Protein AF-A0A0A1X6P6-F1 (afdb_monomer_lite)

Radius of gyration: 27.45 Å; chains: 1; bounding box: 93×83×71 Å

Structure (mmCIF, N/CA/C/O backbone):
data_AF-A0A0A1X6P6-F1
#
_entry.id   AF-A0A0A1X6P6-F1
#
loop_
_atom_site.group_PDB
_atom_site.id
_atom_site.type_symbol
_atom_site.label_atom_id
_atom_site.label_alt_id
_atom_site.label_comp_id
_atom_site.label_asym_id
_atom_site.label_entity_id
_atom_site.label_seq_id
_atom_site.pdbx_PDB_ins_code
_atom_site.Cartn_x
_atom_site.Cartn_y
_atom_site.Cartn_z
_atom_site.occupancy
_atom_site.B_iso_or_equiv
_atom_site.auth_seq_id
_atom_site.auth_comp_id
_atom_site.auth_asym_id
_atom_site.auth_atom_id
_atom_site.pdbx_PDB_model_num
ATOM 1 N N . HIS A 1 1 ? 55.272 1.544 13.129 1.00 38.12 1 HIS A N 1
ATOM 2 C CA . HIS A 1 1 ? 54.839 2.021 11.800 1.00 38.12 1 HIS A CA 1
ATOM 3 C C . HIS A 1 1 ? 53.313 2.050 11.729 1.00 38.12 1 HIS A C 1
ATOM 5 O O . HIS A 1 1 ? 52.692 1.021 11.511 1.00 38.12 1 HIS A O 1
ATOM 11 N N . LYS A 1 2 ? 52.705 3.216 11.992 1.00 33.78 2 LYS A N 1
ATOM 12 C CA . LYS A 1 2 ? 51.270 3.480 11.787 1.00 33.78 2 LYS A CA 1
ATOM 13 C C . LYS A 1 2 ? 51.053 3.773 10.299 1.00 33.78 2 LYS A C 1
ATOM 15 O O . LYS A 1 2 ? 51.519 4.811 9.836 1.00 33.78 2 LYS A O 1
ATOM 20 N N . HIS A 1 3 ? 50.371 2.896 9.564 1.00 36.81 3 HIS A N 1
ATOM 21 C CA . HIS A 1 3 ? 49.926 3.205 8.204 1.00 36.81 3 HIS A CA 1
ATOM 22 C C . HIS A 1 3 ? 48.507 3.780 8.228 1.00 36.81 3 HIS A C 1
ATOM 24 O O . HIS A 1 3 ? 47.554 3.152 8.679 1.00 36.81 3 HIS A O 1
ATOM 30 N N . TYR A 1 4 ? 48.428 5.024 7.765 1.00 36.53 4 TYR A N 1
ATOM 31 C CA . TYR A 1 4 ? 47.234 5.821 7.531 1.00 36.53 4 TYR A CA 1
ATOM 32 C C . TYR A 1 4 ? 46.297 5.149 6.514 1.00 36.53 4 TYR A C 1
ATOM 34 O O . TYR A 1 4 ? 46.643 5.043 5.339 1.00 36.53 4 TYR A O 1
ATOM 42 N N . TRP A 1 5 ? 45.071 4.826 6.924 1.00 35.22 5 TRP A N 1
ATOM 43 C CA . TRP A 1 5 ? 43.938 4.744 6.002 1.00 35.22 5 TRP A CA 1
ATOM 44 C C . TRP A 1 5 ? 43.475 6.172 5.690 1.00 35.22 5 TRP A C 1
ATOM 46 O O . TRP A 1 5 ? 42.663 6.759 6.404 1.00 35.22 5 TRP A O 1
ATOM 56 N N . ARG A 1 6 ? 44.042 6.775 4.640 1.00 36.47 6 ARG A N 1
ATOM 57 C CA . ARG A 1 6 ? 43.485 7.998 4.049 1.00 36.47 6 ARG A CA 1
ATOM 58 C C . ARG A 1 6 ? 42.195 7.626 3.319 1.00 36.47 6 ARG A C 1
ATOM 60 O O . ARG A 1 6 ? 42.241 7.021 2.254 1.00 36.47 6 ARG A O 1
ATOM 67 N N . ASN A 1 7 ? 41.060 8.037 3.880 1.00 41.69 7 ASN A N 1
ATOM 68 C CA . ASN A 1 7 ? 39.780 8.120 3.181 1.00 41.69 7 ASN A CA 1
ATOM 69 C C . ASN A 1 7 ? 39.907 9.089 1.993 1.00 41.69 7 ASN A C 1
ATOM 71 O O . ASN A 1 7 ? 39.675 10.289 2.127 1.00 41.69 7 ASN A O 1
ATOM 75 N N . TYR A 1 8 ? 40.282 8.577 0.822 1.00 39.44 8 TYR A N 1
ATOM 76 C CA . TYR A 1 8 ? 40.173 9.318 -0.431 1.00 39.44 8 TYR A CA 1
ATOM 77 C C . TYR A 1 8 ? 38.702 9.336 -0.863 1.00 39.44 8 TYR A C 1
ATOM 79 O O . TYR A 1 8 ? 38.236 8.459 -1.586 1.00 39.44 8 TYR A O 1
ATOM 87 N N . LYS A 1 9 ? 37.958 10.368 -0.450 1.00 45.25 9 LYS A N 1
ATOM 88 C CA . LYS A 1 9 ? 36.763 10.799 -1.188 1.00 45.25 9 LYS A CA 1
ATOM 89 C C . LYS A 1 9 ? 37.240 11.438 -2.493 1.00 45.25 9 LYS A C 1
ATOM 91 O O . LYS A 1 9 ? 37.424 12.649 -2.569 1.00 45.25 9 LYS A O 1
ATOM 96 N N . ARG A 1 10 ? 37.509 10.617 -3.508 1.00 49.75 10 ARG A N 1
ATOM 97 C CA . ARG A 1 10 ? 37.739 11.108 -4.869 1.00 49.75 10 ARG A CA 1
ATOM 98 C C . ARG A 1 10 ? 36.396 11.620 -5.396 1.00 49.75 10 ARG A C 1
ATOM 100 O O . ARG A 1 10 ? 35.489 10.827 -5.629 1.00 49.75 10 ARG A O 1
ATOM 107 N N . SER A 1 11 ? 36.251 12.940 -5.503 1.00 61.78 11 SER A N 1
ATOM 108 C CA . SER A 1 11 ? 35.110 13.544 -6.194 1.00 61.78 11 SER A CA 1
ATOM 109 C C . SER A 1 11 ? 35.222 13.205 -7.674 1.00 61.78 11 SER A C 1
ATOM 111 O O . SER A 1 11 ? 36.285 13.396 -8.264 1.00 61.78 11 SER A O 1
ATOM 113 N N . TRP A 1 12 ? 34.149 12.682 -8.253 1.00 69.00 12 TRP A N 1
ATOM 114 C CA . TRP A 1 12 ? 34.076 12.435 -9.688 1.00 69.00 12 TRP A CA 1
ATOM 115 C C . TRP A 1 12 ? 34.046 13.771 -10.428 1.00 69.00 12 TRP A C 1
ATOM 117 O O . TRP A 1 12 ? 33.459 14.744 -9.946 1.00 69.00 12 TRP A O 1
ATOM 127 N N . THR A 1 13 ? 34.679 13.825 -11.595 1.00 77.94 13 THR A N 1
ATOM 128 C CA . THR A 1 13 ? 34.500 14.945 -12.522 1.00 77.94 13 THR A CA 1
ATOM 129 C C . THR A 1 13 ? 33.109 14.881 -13.165 1.00 77.94 13 THR A C 1
ATOM 131 O O . THR A 1 13 ? 32.499 13.814 -13.252 1.00 77.94 13 THR A O 1
ATOM 134 N N . SER A 1 14 ? 32.599 16.020 -13.651 1.00 75.81 14 SER A N 1
ATOM 135 C CA . SER A 1 14 ? 31.293 16.087 -14.335 1.00 75.81 14 SER A CA 1
ATOM 136 C C . SER A 1 14 ? 31.210 15.125 -15.534 1.00 75.81 14 SER A C 1
ATOM 138 O O . SER A 1 14 ? 30.191 14.470 -15.745 1.00 75.81 14 SER A O 1
ATOM 140 N N . MET A 1 15 ? 32.317 14.961 -16.269 1.00 79.50 15 MET A N 1
ATOM 141 C CA . MET A 1 15 ? 32.407 14.032 -17.401 1.00 79.50 15 MET A CA 1
ATOM 142 C C . MET A 1 15 ? 32.367 12.561 -16.972 1.00 79.50 15 MET A C 1
ATOM 144 O O . MET A 1 15 ? 31.641 11.779 -17.578 1.00 79.50 15 MET A O 1
ATOM 148 N N . GLU A 1 16 ? 33.105 12.177 -15.925 1.00 82.38 16 GLU A N 1
ATOM 149 C CA . GLU A 1 16 ? 33.079 10.801 -15.403 1.00 82.38 16 GLU A CA 1
ATOM 150 C C . GLU A 1 16 ? 31.680 10.434 -14.884 1.00 82.38 16 GLU A C 1
ATOM 152 O O . GLU A 1 16 ? 31.204 9.322 -15.110 1.00 82.38 16 GLU A O 1
ATOM 157 N N . ALA A 1 17 ? 30.998 11.373 -14.217 1.00 79.06 17 ALA A N 1
ATOM 158 C CA . ALA A 1 17 ? 29.640 11.163 -13.722 1.00 79.06 17 ALA A CA 1
ATOM 159 C C . ALA A 1 17 ? 28.630 10.999 -14.872 1.00 79.06 17 ALA A C 1
ATOM 161 O O . ALA A 1 17 ? 27.780 10.111 -14.823 1.00 79.06 17 ALA A O 1
ATOM 162 N N . ALA A 1 18 ? 28.748 11.809 -15.928 1.00 81.31 18 ALA A N 1
ATOM 163 C CA . ALA A 1 18 ? 27.900 11.699 -17.113 1.00 81.31 18 ALA A CA 1
ATOM 164 C C . ALA A 1 18 ? 28.112 10.372 -17.867 1.00 81.31 18 ALA A C 1
ATOM 166 O O . ALA A 1 18 ? 27.137 9.733 -18.265 1.00 81.31 18 ALA A O 1
ATOM 167 N N . ASP A 1 19 ? 29.364 9.926 -18.019 1.00 87.12 19 ASP A N 1
ATOM 168 C CA . ASP A 1 19 ? 29.687 8.627 -18.626 1.00 87.12 19 ASP A CA 1
ATOM 169 C C . ASP A 1 19 ? 29.093 7.458 -17.827 1.00 87.12 19 ASP A C 1
ATOM 171 O O . ASP A 1 19 ? 28.451 6.568 -18.390 1.00 87.12 19 ASP A O 1
ATOM 175 N N . PHE A 1 20 ? 29.256 7.473 -16.503 1.00 88.12 20 PHE A N 1
ATOM 176 C CA . PHE A 1 20 ? 28.681 6.440 -15.649 1.00 88.12 20 PHE A CA 1
ATOM 177 C C . PHE A 1 20 ? 27.156 6.429 -15.701 1.00 88.12 20 PHE A C 1
ATOM 179 O O . PHE A 1 20 ? 26.580 5.352 -15.850 1.00 88.12 20 PHE A O 1
ATOM 186 N N . ASN A 1 21 ? 26.500 7.593 -15.657 1.00 89.44 21 ASN A N 1
ATOM 187 C CA . ASN A 1 21 ? 25.047 7.671 -15.792 1.00 89.44 21 ASN A CA 1
ATOM 188 C C . ASN A 1 21 ? 24.579 7.070 -17.119 1.00 89.44 21 ASN A C 1
ATOM 190 O O . ASN A 1 21 ? 23.665 6.252 -17.121 1.00 89.44 21 ASN A O 1
ATOM 194 N N . LYS A 1 22 ? 25.241 7.397 -18.236 1.00 91.19 22 LYS A N 1
ATOM 195 C CA . LYS A 1 22 ? 24.907 6.830 -19.550 1.00 91.19 22 LYS A CA 1
ATOM 196 C C . LYS A 1 22 ? 25.033 5.305 -19.564 1.00 91.19 22 LYS A C 1
ATOM 198 O O . LYS A 1 22 ? 24.144 4.615 -20.066 1.00 91.19 22 LYS A O 1
ATOM 203 N N . ARG A 1 23 ? 26.116 4.763 -18.995 1.00 93.38 23 ARG A N 1
ATOM 204 C CA . ARG A 1 23 ? 26.317 3.309 -18.885 1.00 93.38 23 ARG A CA 1
ATOM 205 C C . ARG A 1 23 ? 25.281 2.649 -17.977 1.00 93.38 23 ARG A C 1
ATOM 207 O O . ARG A 1 23 ? 24.784 1.577 -18.311 1.00 93.38 23 ARG A O 1
ATOM 214 N N . ALA A 1 24 ? 24.934 3.287 -16.863 1.00 94.25 24 ALA A N 1
ATOM 215 C CA . ALA A 1 24 ? 23.920 2.798 -15.939 1.00 94.25 24 ALA A CA 1
ATOM 216 C C . ALA A 1 24 ? 22.518 2.794 -16.568 1.00 94.25 24 ALA A C 1
ATOM 218 O O . ALA A 1 24 ? 21.815 1.798 -16.437 1.00 94.25 24 ALA A O 1
ATOM 219 N N . LEU A 1 25 ? 22.143 3.844 -17.308 1.00 95.06 25 LEU A N 1
ATOM 220 C CA . LEU A 1 25 ? 20.881 3.897 -18.057 1.00 95.06 25 LEU A CA 1
ATOM 221 C C . LEU A 1 25 ? 20.837 2.821 -19.139 1.00 95.06 25 LEU A C 1
ATOM 223 O O . LEU A 1 25 ? 19.887 2.054 -19.186 1.00 95.06 25 LEU A O 1
ATOM 227 N N . THR A 1 26 ? 21.907 2.672 -19.925 1.00 95.12 26 THR A N 1
ATOM 228 C CA . THR A 1 26 ? 22.007 1.597 -20.932 1.00 95.12 26 THR A CA 1
ATOM 229 C C . THR A 1 26 ? 21.845 0.216 -20.288 1.00 95.12 26 THR A C 1
ATOM 231 O O . THR A 1 26 ? 21.151 -0.651 -20.815 1.00 95.12 26 THR A O 1
ATOM 234 N N . SER A 1 27 ? 22.460 0.006 -19.120 1.00 96.50 27 SER A N 1
ATOM 235 C CA . SER A 1 27 ? 22.287 -1.226 -18.354 1.00 96.50 27 SER A CA 1
ATOM 236 C C . SER A 1 27 ? 20.840 -1.410 -17.895 1.00 96.50 27 SER A C 1
ATOM 238 O O . SER A 1 27 ? 20.337 -2.522 -18.007 1.00 96.50 27 SER A O 1
ATOM 240 N N . ALA A 1 28 ? 20.170 -0.357 -17.420 1.00 96.50 28 ALA A N 1
ATOM 241 C CA . ALA A 1 28 ? 18.775 -0.428 -16.992 1.00 96.50 28 ALA A CA 1
ATOM 242 C C . ALA A 1 28 ? 17.855 -0.750 -18.176 1.00 96.50 28 ALA A C 1
ATOM 244 O O . ALA A 1 28 ? 17.002 -1.629 -18.058 1.00 96.50 28 ALA A O 1
ATOM 245 N N . SER A 1 29 ? 18.088 -0.114 -19.328 1.00 95.62 29 SER A N 1
ATOM 246 C CA . SER A 1 29 ? 17.378 -0.376 -20.580 1.00 95.62 29 SER A CA 1
ATOM 247 C C . SER A 1 29 ? 17.474 -1.843 -20.986 1.00 95.62 29 SER A C 1
ATOM 249 O O . SER A 1 29 ? 16.454 -2.468 -21.275 1.00 95.62 29 SER A O 1
ATOM 251 N N . ASN A 1 30 ? 18.671 -2.429 -20.926 1.00 95.75 30 ASN A N 1
ATOM 252 C CA . ASN A 1 30 ? 18.865 -3.845 -21.237 1.00 95.75 30 ASN A CA 1
ATOM 253 C C . ASN A 1 30 ? 18.179 -4.756 -20.209 1.00 95.75 30 ASN A C 1
ATOM 255 O O . ASN A 1 30 ? 17.407 -5.630 -20.593 1.00 95.75 30 ASN A O 1
ATOM 259 N N . THR A 1 31 ? 18.405 -4.527 -18.911 1.00 97.12 31 THR A N 1
ATOM 260 C CA . THR A 1 31 ? 17.874 -5.389 -17.844 1.00 97.12 31 THR A CA 1
ATOM 261 C C . THR A 1 31 ? 16.346 -5.387 -17.796 1.00 97.12 31 THR A C 1
ATOM 263 O O . THR A 1 31 ? 15.734 -6.435 -17.608 1.00 97.12 31 THR A O 1
ATOM 266 N N . LEU A 1 32 ? 15.697 -4.230 -17.963 1.00 96.25 32 LEU A N 1
ATOM 267 C CA . LEU A 1 32 ? 14.232 -4.148 -17.933 1.00 96.25 32 LEU A CA 1
ATOM 268 C C . LEU A 1 32 ? 13.593 -4.760 -19.187 1.00 96.25 32 LEU A C 1
ATOM 270 O O . LEU A 1 32 ? 12.530 -5.373 -19.092 1.00 96.25 32 LEU A O 1
ATOM 274 N N . SER A 1 33 ? 14.268 -4.676 -20.335 1.00 94.25 33 SER A N 1
ATOM 275 C CA . SER A 1 33 ? 13.850 -5.366 -21.564 1.00 94.25 33 SER A CA 1
ATOM 276 C C . SER A 1 33 ? 14.024 -6.886 -21.457 1.00 94.25 33 SER A C 1
ATOM 278 O O . SER A 1 33 ? 13.185 -7.659 -21.927 1.00 94.25 33 SER A O 1
ATOM 280 N N . GLU A 1 34 ? 15.090 -7.339 -20.795 1.00 95.75 34 GLU A N 1
ATOM 281 C CA . GLU A 1 34 ? 15.301 -8.753 -20.483 1.00 95.75 34 GLU A CA 1
ATOM 282 C C . GLU A 1 34 ? 14.246 -9.261 -19.498 1.00 95.75 34 GLU A C 1
ATOM 284 O O . GLU A 1 34 ? 13.674 -10.323 -19.722 1.00 95.75 34 GLU A O 1
ATOM 289 N N . PHE A 1 35 ? 13.906 -8.483 -18.464 1.00 96.56 35 PHE A N 1
ATOM 290 C CA . PHE A 1 35 ? 12.813 -8.817 -17.549 1.00 96.56 35 PHE A CA 1
ATOM 291 C C . PHE A 1 35 ? 11.476 -8.957 -18.287 1.00 96.56 35 PHE A C 1
ATOM 293 O O . PHE A 1 35 ? 10.763 -9.940 -18.088 1.00 96.56 35 PHE A O 1
ATOM 300 N N . TRP A 1 36 ? 11.159 -8.021 -19.184 1.00 94.88 36 TRP A N 1
ATOM 301 C CA . TRP A 1 36 ? 9.981 -8.117 -20.043 1.00 94.88 36 TRP A CA 1
ATOM 302 C C . TRP A 1 36 ? 9.970 -9.422 -20.848 1.00 94.88 36 TRP A C 1
ATOM 304 O O . TRP A 1 36 ? 8.980 -10.156 -20.819 1.00 94.88 36 TRP A O 1
ATOM 314 N N . THR A 1 37 ? 11.084 -9.753 -21.502 1.00 94.44 37 THR A N 1
ATOM 315 C CA . THR A 1 37 ? 11.235 -10.988 -22.290 1.00 94.44 37 THR A CA 1
ATOM 316 C C . THR A 1 37 ? 11.107 -12.238 -21.419 1.00 94.44 37 THR A C 1
ATOM 318 O O . THR A 1 37 ? 10.406 -13.180 -21.783 1.00 94.44 37 THR A O 1
ATOM 321 N N . TYR A 1 38 ? 11.726 -12.230 -20.238 1.00 95.31 38 TYR A N 1
ATOM 322 C CA . TYR A 1 38 ? 11.659 -13.307 -19.258 1.00 95.31 38 TYR A CA 1
ATOM 323 C C . TYR A 1 38 ? 10.218 -13.597 -18.837 1.00 95.31 38 TYR A C 1
ATOM 325 O O . TYR A 1 38 ? 9.779 -14.742 -18.904 1.00 95.31 38 TYR A O 1
ATOM 333 N N . VAL A 1 39 ? 9.455 -12.560 -18.473 1.00 93.12 39 VAL A N 1
ATOM 334 C CA . VAL A 1 39 ? 8.047 -12.719 -18.087 1.00 93.12 39 VAL A CA 1
ATOM 335 C C . VAL A 1 39 ? 7.222 -13.272 -19.253 1.00 93.12 39 VAL A C 1
ATOM 337 O O . VAL A 1 39 ? 6.322 -14.074 -19.036 1.00 93.12 39 VAL A O 1
ATOM 340 N N . HIS A 1 40 ? 7.541 -12.918 -20.501 1.00 89.88 40 HIS A N 1
ATOM 341 C CA . HIS A 1 40 ? 6.862 -13.478 -21.677 1.00 89.88 40 HIS A CA 1
ATOM 342 C C . HIS A 1 40 ? 7.102 -14.975 -21.886 1.00 89.88 40 HIS A C 1
ATOM 344 O O . HIS A 1 40 ? 6.290 -15.610 -22.556 1.00 89.88 40 HIS A O 1
ATOM 350 N N . GLY A 1 41 ? 8.167 -15.528 -21.306 1.00 88.44 41 GLY A N 1
ATOM 351 C CA . GLY A 1 41 ? 8.462 -16.957 -21.325 1.00 88.44 41 GLY A CA 1
ATOM 352 C C . GLY A 1 41 ? 7.850 -17.757 -20.172 1.00 88.44 41 GLY A C 1
ATOM 353 O O . GLY A 1 41 ? 8.060 -18.966 -20.128 1.00 88.44 41 GLY A O 1
ATOM 354 N N . LEU A 1 42 ? 7.142 -17.121 -19.231 1.00 87.88 42 LEU A N 1
ATOM 355 C CA . LEU A 1 42 ? 6.506 -17.817 -18.107 1.00 87.88 42 LEU A CA 1
ATOM 356 C C . LEU A 1 42 ? 5.215 -18.536 -18.522 1.00 87.88 42 LEU A C 1
ATOM 358 O O . LEU A 1 42 ? 4.613 -18.243 -19.556 1.00 87.88 42 LEU A O 1
ATOM 362 N N . GLU A 1 43 ? 4.774 -19.467 -17.678 1.00 79.06 43 GLU A N 1
ATOM 363 C CA . GLU A 1 43 ? 3.495 -20.150 -17.845 1.00 79.06 43 GLU A CA 1
ATOM 364 C C . GLU A 1 43 ? 2.336 -19.327 -17.271 1.00 79.06 43 GLU A C 1
ATOM 366 O O . GLU A 1 43 ? 2.397 -18.807 -16.153 1.00 79.06 43 GLU A O 1
ATOM 371 N N . PHE A 1 44 ? 1.242 -19.259 -18.033 1.00 76.44 44 PHE A N 1
ATOM 372 C CA . PHE A 1 44 ? 0.041 -18.507 -17.680 1.00 76.44 44 PHE A CA 1
ATOM 373 C C . PHE A 1 44 ? -1.206 -19.398 -17.751 1.00 76.44 44 PHE A C 1
ATOM 375 O O . PHE A 1 44 ? -1.293 -20.268 -18.625 1.00 76.44 44 PHE A O 1
ATOM 382 N N . PRO A 1 45 ? -2.203 -19.187 -16.875 1.00 67.69 45 PRO A N 1
ATOM 383 C CA . PRO A 1 45 ? -3.518 -19.798 -17.029 1.00 67.69 45 PRO A CA 1
ATOM 384 C C . PRO A 1 45 ? -4.162 -19.428 -18.380 1.00 67.69 45 PRO A C 1
ATOM 386 O O . PRO A 1 45 ? -3.947 -18.345 -18.919 1.00 67.69 45 PRO A O 1
ATOM 389 N N . LYS A 1 46 ? -4.974 -20.335 -18.942 1.00 56.44 46 LYS A N 1
ATOM 390 C CA . LYS A 1 46 ? -5.582 -20.168 -20.281 1.00 56.44 46 LYS A CA 1
ATOM 391 C C . LYS A 1 46 ? -6.662 -19.074 -20.348 1.00 56.44 46 LYS A C 1
ATOM 393 O O . LYS A 1 46 ? -6.952 -18.597 -21.441 1.00 56.44 46 LYS A O 1
ATOM 398 N N . TYR A 1 47 ? -7.234 -18.677 -19.208 1.00 55.31 47 TYR A N 1
ATOM 399 C CA . TYR A 1 47 ? -8.281 -17.656 -19.094 1.00 55.31 47 TYR A CA 1
ATOM 400 C C . TYR A 1 47 ? -7.951 -16.712 -17.925 1.00 55.31 47 TYR A C 1
ATOM 402 O O . TYR A 1 47 ? -8.237 -17.024 -16.774 1.00 55.31 47 TYR A O 1
ATOM 410 N N . CYS A 1 48 ? -7.320 -15.571 -18.212 1.00 52.78 48 CYS A N 1
ATOM 411 C CA . CYS A 1 48 ? -6.849 -14.615 -17.201 1.00 52.78 48 CYS A CA 1
ATOM 412 C C . CYS A 1 48 ? -7.590 -13.278 -17.306 1.00 52.78 48 CYS A C 1
ATOM 414 O O . CYS A 1 48 ? -7.027 -12.291 -17.769 1.00 52.78 48 CYS A O 1
ATOM 416 N N . ASN A 1 49 ? -8.849 -13.238 -16.868 1.00 50.75 49 ASN A N 1
ATOM 417 C CA . ASN A 1 49 ? -9.597 -11.975 -16.755 1.00 50.75 49 ASN A CA 1
ATOM 418 C C . ASN A 1 49 ? -9.555 -11.390 -15.331 1.00 50.75 49 ASN A C 1
ATOM 420 O O . ASN A 1 49 ? -10.024 -10.278 -15.108 1.00 50.75 49 ASN A O 1
ATOM 424 N N . VAL A 1 50 ? -8.995 -12.128 -14.366 1.00 52.06 50 VAL A N 1
ATOM 425 C CA . VAL A 1 50 ? -8.935 -11.759 -12.945 1.00 52.06 50 VAL A CA 1
ATOM 426 C C . VAL A 1 50 ? -7.538 -12.061 -12.406 1.00 52.06 50 VAL A C 1
ATOM 428 O O . VAL A 1 50 ? -6.962 -13.095 -12.740 1.00 52.06 50 VAL A O 1
ATOM 431 N N . HIS A 1 51 ? -7.000 -11.162 -11.577 1.00 53.06 51 HIS A N 1
ATOM 432 C CA . HIS A 1 51 ? -5.724 -11.373 -10.884 1.00 53.06 51 HIS A CA 1
ATOM 433 C C . HIS A 1 51 ? -5.839 -12.556 -9.904 1.00 53.06 51 HIS A C 1
ATOM 435 O O . HIS A 1 51 ? -6.693 -12.485 -9.003 1.00 53.06 51 HIS A O 1
ATOM 441 N N . PRO A 1 52 ? -5.027 -13.623 -10.066 1.00 54.69 52 PRO A N 1
ATOM 442 C CA . PRO A 1 52 ? -5.110 -14.829 -9.248 1.00 54.69 52 PRO A CA 1
ATOM 443 C C . PRO A 1 52 ? -4.891 -14.532 -7.761 1.00 54.69 52 PRO A C 1
ATOM 445 O O . PRO A 1 52 ? -4.164 -13.613 -7.392 1.00 54.69 52 PRO A O 1
ATOM 448 N N . TYR A 1 53 ? -5.575 -15.283 -6.894 1.00 51.47 53 TYR A N 1
ATOM 449 C CA . TYR A 1 53 ? -5.283 -15.284 -5.462 1.00 51.47 53 TYR A CA 1
ATOM 450 C C . TYR A 1 53 ? -4.086 -16.197 -5.203 1.00 51.47 53 TYR A C 1
ATOM 452 O O . TYR A 1 53 ? -3.986 -17.270 -5.796 1.00 51.47 53 TYR A O 1
ATOM 460 N N . HIS A 1 54 ? -3.202 -15.784 -4.299 1.00 59.31 54 HIS A N 1
ATOM 461 C CA . HIS A 1 54 ? -2.053 -16.581 -3.897 1.00 59.31 54 HIS A CA 1
ATOM 462 C C . HIS A 1 54 ? -2.030 -16.699 -2.384 1.00 59.31 54 HIS A C 1
ATOM 464 O O . HIS A 1 54 ? -2.071 -15.694 -1.673 1.00 59.31 54 HIS A O 1
ATOM 470 N N . GLU A 1 55 ? -1.942 -17.933 -1.899 1.00 50.09 55 GLU A N 1
ATOM 471 C CA . GLU A 1 55 ? -1.788 -18.234 -0.482 1.00 50.09 55 GLU A CA 1
ATOM 472 C C . GLU A 1 55 ? -0.336 -17.945 -0.069 1.00 50.09 55 GLU A C 1
ATOM 474 O O . GLU A 1 55 ? 0.502 -18.836 0.052 1.00 50.09 55 GLU A O 1
ATOM 479 N N . TYR A 1 56 ? 0.004 -16.658 0.066 1.00 54.91 56 TYR A N 1
ATOM 480 C CA . TYR A 1 56 ? 1.261 -16.261 0.690 1.00 54.91 56 TYR A CA 1
ATOM 481 C C . TYR A 1 56 ? 1.100 -16.320 2.200 1.00 54.91 56 TYR A C 1
ATOM 483 O O . TYR A 1 56 ? 0.593 -15.394 2.838 1.00 54.91 56 TYR A O 1
ATOM 491 N N . ASP A 1 57 ? 1.543 -17.432 2.765 1.00 62.47 57 ASP A N 1
ATOM 492 C CA . ASP A 1 57 ? 1.514 -17.626 4.197 1.00 62.47 57 ASP A CA 1
ATOM 493 C C . ASP A 1 57 ? 2.713 -16.941 4.867 1.00 62.47 57 ASP A C 1
ATOM 495 O O . ASP A 1 57 ? 3.839 -17.442 4.837 1.00 62.47 57 ASP A O 1
ATOM 499 N N . LEU A 1 58 ? 2.456 -15.806 5.527 1.00 68.56 58 LEU A N 1
ATOM 500 C CA . LEU A 1 58 ? 3.435 -15.118 6.377 1.00 68.56 58 LEU A CA 1
ATOM 501 C C . LEU A 1 58 ? 4.034 -16.036 7.460 1.00 68.56 58 LEU A C 1
ATOM 503 O O . LEU A 1 58 ? 5.105 -15.732 7.974 1.00 68.56 58 LEU A O 1
ATOM 507 N N . ARG A 1 59 ? 3.377 -17.146 7.822 1.00 62.94 59 ARG A N 1
ATOM 508 C CA . ARG A 1 59 ? 3.866 -18.113 8.818 1.00 62.94 59 ARG A CA 1
ATOM 509 C C . ARG A 1 59 ? 5.032 -18.955 8.307 1.00 62.94 59 ARG A C 1
ATOM 511 O O . ARG A 1 59 ? 5.851 -19.362 9.117 1.00 62.94 59 ARG A O 1
ATOM 518 N N . ASN A 1 60 ? 5.133 -19.159 6.993 1.00 57.81 60 ASN A N 1
ATOM 519 C CA . ASN A 1 60 ? 6.213 -19.930 6.367 1.00 57.81 60 ASN A CA 1
ATOM 520 C C . ASN A 1 60 ? 7.446 -19.063 6.047 1.00 57.81 60 ASN A C 1
ATOM 522 O O . ASN A 1 60 ? 8.382 -19.517 5.389 1.00 57.81 60 ASN A O 1
ATOM 526 N N . ASP A 1 61 ? 7.466 -17.805 6.503 1.00 65.88 61 ASP A N 1
ATOM 527 C CA . ASP A 1 61 ? 8.601 -16.887 6.362 1.00 65.88 61 ASP A CA 1
ATOM 528 C C . ASP A 1 61 ? 9.667 -17.154 7.451 1.00 65.88 61 ASP A C 1
ATOM 530 O O . ASP A 1 61 ? 10.056 -16.275 8.229 1.00 65.88 61 ASP A O 1
ATOM 534 N N . ASP A 1 62 ? 10.133 -18.411 7.508 1.00 51.41 62 ASP A N 1
ATOM 535 C CA . ASP A 1 62 ? 11.088 -18.964 8.489 1.00 51.41 62 ASP A CA 1
ATOM 536 C C . ASP A 1 62 ? 12.479 -18.289 8.450 1.00 51.41 62 ASP A C 1
ATOM 538 O O . ASP A 1 62 ? 13.322 -18.508 9.323 1.00 51.41 62 ASP A O 1
ATOM 542 N N . TYR A 1 63 ? 12.742 -17.433 7.456 1.00 50.62 63 TYR A N 1
ATOM 543 C CA . TYR A 1 63 ? 14.065 -16.868 7.163 1.00 50.62 63 TYR A CA 1
ATOM 544 C C . TYR A 1 63 ? 14.248 -15.397 7.566 1.00 50.62 63 TYR A C 1
ATOM 546 O O . TYR A 1 63 ? 15.249 -14.770 7.196 1.00 50.62 63 TYR A O 1
ATOM 554 N N . THR A 1 64 ? 13.326 -14.801 8.328 1.00 52.44 64 THR A N 1
ATOM 555 C CA . THR A 1 64 ? 13.377 -13.351 8.574 1.00 52.44 64 THR A CA 1
ATOM 556 C C . THR A 1 64 ? 14.401 -12.948 9.637 1.00 52.44 64 THR A C 1
ATOM 558 O O . THR A 1 64 ? 14.121 -12.754 10.817 1.00 52.44 64 THR A O 1
ATOM 561 N N . SER A 1 65 ? 15.630 -12.719 9.166 1.00 49.03 65 SER A N 1
ATOM 562 C CA . SER A 1 65 ? 16.583 -11.817 9.813 1.00 49.03 65 SER A CA 1
ATOM 563 C C . SER A 1 65 ? 15.912 -10.453 10.056 1.00 49.03 65 SER A C 1
ATOM 565 O O . SER A 1 65 ? 15.243 -9.943 9.152 1.00 49.03 65 SER A O 1
ATOM 567 N N . PRO A 1 66 ? 16.150 -9.784 11.202 1.00 49.19 66 PRO A N 1
ATOM 568 C CA . PRO A 1 66 ? 15.660 -8.426 11.488 1.00 49.19 66 PRO A CA 1
ATOM 569 C C . PRO A 1 66 ? 16.151 -7.356 10.488 1.00 49.19 66 PRO A C 1
ATOM 571 O O . PRO A 1 66 ? 15.817 -6.182 10.609 1.00 49.19 66 PRO A O 1
ATOM 574 N N . THR A 1 67 ? 16.936 -7.743 9.477 1.00 58.41 67 THR A N 1
ATOM 575 C CA . THR A 1 67 ? 17.391 -6.888 8.378 1.00 58.41 67 THR A CA 1
ATOM 576 C C . THR A 1 67 ? 17.121 -7.550 7.023 1.00 58.41 67 THR A C 1
ATOM 578 O O . THR A 1 67 ? 18.040 -7.974 6.322 1.00 58.41 67 THR A O 1
ATOM 581 N N . ARG A 1 68 ? 15.841 -7.639 6.630 1.00 75.50 68 ARG A N 1
ATOM 582 C CA . ARG A 1 68 ? 15.434 -8.025 5.265 1.00 75.50 68 ARG A CA 1
ATOM 583 C C . ARG A 1 68 ? 16.140 -7.104 4.259 1.00 75.50 68 ARG A C 1
ATOM 585 O O . ARG A 1 68 ? 15.864 -5.907 4.199 1.00 75.50 68 ARG A O 1
ATOM 592 N N . LYS A 1 69 ? 17.124 -7.636 3.525 1.00 86.44 69 LYS A N 1
ATOM 593 C CA . LYS A 1 69 ? 18.035 -6.855 2.672 1.00 86.44 69 LYS A CA 1
ATOM 594 C C . LYS A 1 69 ? 17.870 -7.267 1.216 1.00 86.44 69 LYS A C 1
ATOM 596 O O . LYS A 1 69 ? 18.380 -8.301 0.806 1.00 86.44 69 LYS A O 1
ATOM 601 N N . LEU A 1 70 ? 17.282 -6.395 0.399 1.00 91.88 70 LEU A N 1
ATOM 602 C CA . LEU A 1 70 ? 17.070 -6.645 -1.036 1.00 91.88 70 LEU A CA 1
ATOM 603 C C . LEU A 1 70 ? 18.356 -6.825 -1.861 1.00 91.88 70 LEU A C 1
ATOM 605 O O . LEU A 1 70 ? 18.304 -7.322 -2.981 1.00 91.88 70 LEU A O 1
ATOM 609 N N . HIS A 1 71 ? 19.521 -6.469 -1.318 1.00 91.62 71 HIS A N 1
ATOM 610 C CA . HIS A 1 71 ? 20.818 -6.737 -1.950 1.00 91.62 71 HIS A CA 1
ATOM 611 C C . HIS A 1 71 ? 21.439 -8.083 -1.554 1.00 91.62 71 HIS A C 1
ATOM 613 O O . HIS A 1 71 ? 22.516 -8.406 -2.060 1.00 91.62 71 HIS A O 1
ATOM 619 N N . ALA A 1 72 ? 20.822 -8.823 -0.623 1.00 89.19 72 ALA A N 1
ATOM 620 C CA . ALA A 1 72 ? 21.311 -10.124 -0.182 1.00 89.19 72 ALA A CA 1
ATOM 621 C C . ALA A 1 72 ? 21.395 -11.097 -1.361 1.00 89.19 72 ALA A C 1
ATOM 623 O O . ALA A 1 72 ? 20.566 -11.046 -2.273 1.00 89.19 72 ALA A O 1
ATOM 624 N N . GLU A 1 73 ? 22.417 -11.950 -1.335 1.00 88.50 73 GLU A N 1
ATOM 625 C CA . GLU A 1 73 ? 22.647 -12.967 -2.368 1.00 88.50 73 GLU A CA 1
ATOM 626 C C . GLU A 1 73 ? 21.740 -14.179 -2.170 1.00 88.50 73 GLU A C 1
ATOM 628 O O . GLU A 1 73 ? 21.434 -14.886 -3.122 1.00 88.50 73 GLU A O 1
ATOM 633 N N . GLN A 1 74 ? 21.305 -14.391 -0.929 1.00 88.75 74 GLN A N 1
ATOM 634 C CA . GLN A 1 74 ? 20.362 -15.424 -0.539 1.00 88.75 74 GLN A CA 1
ATOM 635 C C . GLN A 1 74 ? 18.944 -15.052 -0.968 1.00 88.75 74 GLN A C 1
ATOM 637 O O . GLN A 1 74 ? 18.616 -13.868 -1.113 1.00 88.75 74 GLN A O 1
ATOM 642 N N . GLN A 1 75 ? 18.113 -16.079 -1.128 1.00 88.31 75 GLN A N 1
ATOM 643 C CA . GLN A 1 75 ? 16.682 -15.928 -1.346 1.00 88.31 75 GLN A CA 1
ATOM 644 C C . GLN A 1 75 ? 16.023 -15.260 -0.127 1.00 88.31 75 GLN A C 1
ATOM 646 O O . GLN A 1 75 ? 16.408 -15.511 1.015 1.00 88.31 75 GLN A O 1
ATOM 651 N N . LEU A 1 76 ? 15.055 -14.381 -0.379 1.00 85.31 76 LEU A N 1
ATOM 652 C CA . LEU A 1 76 ? 14.230 -13.708 0.632 1.00 85.31 76 LEU A CA 1
ATOM 653 C C . LEU A 1 76 ? 12.823 -14.300 0.738 1.00 85.31 76 LEU A C 1
ATOM 655 O O . LEU A 1 76 ? 12.088 -13.971 1.666 1.00 85.31 76 LEU A O 1
ATOM 659 N N . TYR A 1 77 ? 12.438 -15.106 -0.244 1.00 83.56 77 TYR A N 1
ATOM 660 C CA . TYR A 1 77 ? 11.155 -15.787 -0.329 1.00 83.56 77 TYR A CA 1
ATOM 661 C C . TYR A 1 77 ? 11.417 -17.267 -0.610 1.00 83.56 77 TYR A C 1
ATOM 663 O O . TYR A 1 77 ? 12.432 -17.607 -1.226 1.00 83.56 77 TYR A O 1
ATOM 671 N N . ALA A 1 78 ? 10.509 -18.136 -0.167 1.00 80.44 78 ALA A N 1
ATOM 672 C CA . ALA A 1 78 ? 10.546 -19.542 -0.548 1.00 80.44 78 ALA A CA 1
ATOM 673 C C . ALA A 1 78 ? 10.528 -19.662 -2.079 1.00 80.44 78 ALA A C 1
ATOM 675 O O . ALA A 1 78 ? 9.767 -18.963 -2.751 1.00 80.44 78 ALA A O 1
ATOM 676 N N . ASP A 1 79 ? 11.420 -20.497 -2.613 1.00 85.94 79 ASP A N 1
ATOM 677 C CA . ASP A 1 79 ? 11.587 -20.731 -4.049 1.00 85.94 79 ASP A CA 1
ATOM 678 C C . ASP A 1 79 ? 11.824 -19.453 -4.878 1.00 85.94 79 ASP A C 1
ATOM 680 O O . ASP A 1 79 ? 11.477 -19.393 -6.059 1.00 85.94 79 ASP A O 1
ATOM 684 N N . GLU A 1 80 ? 12.435 -18.414 -4.283 1.00 90.19 80 GLU A N 1
ATOM 685 C CA . GLU A 1 80 ? 12.652 -17.139 -4.975 1.00 90.19 80 GLU A CA 1
ATOM 686 C C . GLU A 1 80 ? 13.455 -17.328 -6.276 1.00 90.19 80 GLU A C 1
ATOM 688 O O . GLU A 1 80 ? 14.614 -17.769 -6.281 1.00 90.19 80 GLU A O 1
ATOM 693 N N . ARG A 1 81 ? 12.847 -16.903 -7.384 1.00 92.19 81 ARG A N 1
ATOM 694 C CA . ARG A 1 81 ? 13.430 -16.791 -8.720 1.00 92.19 81 ARG A CA 1
ATOM 695 C C . ARG A 1 81 ? 13.899 -15.361 -8.984 1.00 92.19 81 ARG A C 1
ATOM 697 O O . ARG A 1 81 ? 13.492 -14.401 -8.339 1.00 92.19 81 ARG A O 1
ATOM 704 N N . ALA A 1 82 ? 14.772 -15.213 -9.980 1.00 93.56 82 ALA A N 1
ATOM 705 C CA . ALA A 1 82 ? 15.272 -13.913 -10.436 1.00 93.56 82 ALA A CA 1
ATOM 706 C C . ALA A 1 82 ? 15.963 -13.068 -9.335 1.00 93.56 82 ALA A C 1
ATOM 708 O O . ALA A 1 82 ? 15.928 -11.837 -9.358 1.00 93.56 82 ALA A O 1
ATOM 709 N N . VAL A 1 83 ? 16.682 -13.723 -8.414 1.00 95.06 83 VAL A N 1
ATOM 710 C CA . VAL A 1 83 ? 17.466 -13.077 -7.338 1.00 95.06 83 VAL A CA 1
ATOM 711 C C . VAL A 1 83 ? 18.409 -11.989 -7.873 1.00 95.06 83 VAL A C 1
ATOM 713 O O . VAL A 1 83 ? 18.503 -10.901 -7.301 1.00 95.06 83 VAL A O 1
ATOM 716 N N . SER A 1 84 ? 19.085 -12.238 -8.999 1.00 95.94 84 SER A N 1
ATOM 717 C CA . SER A 1 84 ? 19.961 -11.248 -9.644 1.00 95.94 84 SER A CA 1
ATOM 718 C C . SER A 1 84 ? 19.201 -9.991 -10.074 1.00 95.94 84 SER A C 1
ATOM 720 O O . SER A 1 84 ? 19.699 -8.882 -9.875 1.00 95.94 84 SER A O 1
ATOM 722 N N . LEU A 1 85 ? 17.979 -10.148 -10.595 1.00 97.19 85 LEU A N 1
ATOM 723 C CA . LEU A 1 85 ? 17.121 -9.031 -10.983 1.00 97.19 85 LEU A CA 1
ATOM 724 C C . LEU A 1 85 ? 16.660 -8.240 -9.754 1.00 97.19 85 LEU A C 1
ATOM 726 O O . LEU A 1 85 ? 16.796 -7.018 -9.755 1.00 97.19 85 LEU A O 1
ATOM 730 N N . ARG A 1 86 ? 16.217 -8.903 -8.673 1.00 96.94 86 ARG A N 1
ATOM 731 C CA . ARG A 1 86 ? 15.905 -8.219 -7.401 1.00 96.94 86 ARG A CA 1
ATOM 732 C C . ARG A 1 86 ? 17.078 -7.345 -6.960 1.00 96.94 86 ARG A C 1
ATOM 734 O O . ARG A 1 86 ? 16.902 -6.160 -6.678 1.00 96.94 86 ARG A O 1
ATOM 741 N N . ARG A 1 87 ? 18.282 -7.925 -6.891 1.00 96.94 87 ARG A N 1
ATOM 742 C CA . ARG A 1 87 ? 19.491 -7.219 -6.434 1.00 96.94 87 ARG A CA 1
ATOM 743 C C . ARG A 1 87 ? 19.825 -6.032 -7.334 1.00 96.94 87 ARG A C 1
ATOM 745 O O . ARG A 1 87 ? 20.224 -4.985 -6.822 1.00 96.94 87 ARG A O 1
ATOM 752 N N . TYR A 1 88 ? 19.647 -6.193 -8.645 1.00 97.88 88 TYR A N 1
ATOM 753 C CA . TYR A 1 88 ? 19.852 -5.138 -9.630 1.00 97.88 88 TYR A CA 1
ATOM 754 C C . TYR A 1 88 ? 18.878 -3.972 -9.424 1.00 97.88 88 TYR A C 1
ATOM 756 O O . TYR A 1 88 ? 19.317 -2.835 -9.265 1.00 97.88 88 TYR A O 1
ATOM 764 N N . ILE A 1 89 ? 17.571 -4.240 -9.344 1.00 98.19 89 ILE A N 1
ATOM 765 C CA . ILE A 1 89 ? 16.549 -3.201 -9.136 1.00 98.19 89 ILE A CA 1
ATOM 766 C C . ILE A 1 89 ? 16.734 -2.514 -7.778 1.00 98.19 89 ILE A C 1
ATOM 768 O O . ILE A 1 89 ? 16.618 -1.291 -7.672 1.00 98.19 89 ILE A O 1
ATOM 772 N N . ALA A 1 90 ? 17.124 -3.260 -6.743 1.00 96.94 90 ALA A N 1
ATOM 773 C CA . ALA A 1 90 ? 17.478 -2.677 -5.455 1.00 96.94 90 ALA A CA 1
ATOM 774 C C . ALA A 1 90 ? 18.682 -1.724 -5.574 1.00 96.94 90 ALA A C 1
ATOM 776 O O . ALA A 1 90 ? 18.673 -0.638 -4.994 1.00 96.94 90 ALA A O 1
ATOM 777 N N . ALA A 1 91 ? 19.720 -2.089 -6.337 1.00 96.69 91 ALA A N 1
ATOM 778 C CA . ALA A 1 91 ? 20.870 -1.215 -6.590 1.00 96.69 91 ALA A CA 1
ATOM 779 C C . ALA A 1 91 ? 20.470 0.038 -7.380 1.00 96.69 91 ALA A C 1
ATOM 781 O O . ALA A 1 91 ? 20.866 1.143 -7.002 1.00 96.69 91 ALA A O 1
ATOM 782 N N . LEU A 1 92 ? 19.624 -0.119 -8.400 1.00 96.88 92 LEU A N 1
ATOM 783 C CA . LEU A 1 92 ? 19.060 0.989 -9.166 1.00 96.88 92 LEU A CA 1
ATOM 784 C C . LEU A 1 92 ? 18.288 1.956 -8.256 1.00 96.88 92 LEU A C 1
ATOM 786 O O . LEU A 1 92 ? 18.494 3.165 -8.323 1.00 96.88 92 LEU A O 1
ATOM 790 N N . SER A 1 93 ? 17.500 1.427 -7.319 1.00 96.94 93 SER A N 1
ATOM 791 C CA . SER A 1 93 ? 16.773 2.223 -6.322 1.00 96.94 93 SER A CA 1
ATOM 792 C C . SER A 1 93 ? 17.716 3.039 -5.432 1.00 96.94 93 SER A C 1
ATOM 794 O O . SER A 1 93 ? 17.479 4.218 -5.174 1.00 96.94 93 SER A O 1
ATOM 796 N N . VAL A 1 94 ? 18.834 2.451 -4.988 1.00 95.81 94 VAL A N 1
ATOM 797 C CA . VAL A 1 94 ? 19.855 3.179 -4.213 1.00 95.81 94 VAL A CA 1
ATOM 798 C C . VAL A 1 94 ? 20.485 4.301 -5.039 1.00 95.81 94 VAL A C 1
ATOM 800 O O . VAL A 1 94 ? 20.737 5.382 -4.504 1.00 95.81 94 VAL A O 1
ATOM 803 N N . MET A 1 95 ? 20.734 4.068 -6.330 1.00 95.00 95 MET A N 1
ATOM 804 C CA . MET A 1 95 ? 21.272 5.088 -7.234 1.00 95.00 95 MET A CA 1
ATOM 805 C C . MET A 1 95 ? 20.288 6.246 -7.412 1.00 95.00 95 MET A C 1
ATOM 807 O O . MET A 1 95 ? 20.669 7.392 -7.182 1.00 95.00 95 MET A O 1
ATOM 811 N N . CYS A 1 96 ? 19.023 5.958 -7.728 1.00 95.81 96 CYS A N 1
ATOM 812 C CA . CYS A 1 96 ? 17.974 6.970 -7.865 1.00 95.81 96 CYS A CA 1
ATOM 813 C C . CYS A 1 96 ? 17.777 7.774 -6.572 1.00 95.81 96 CY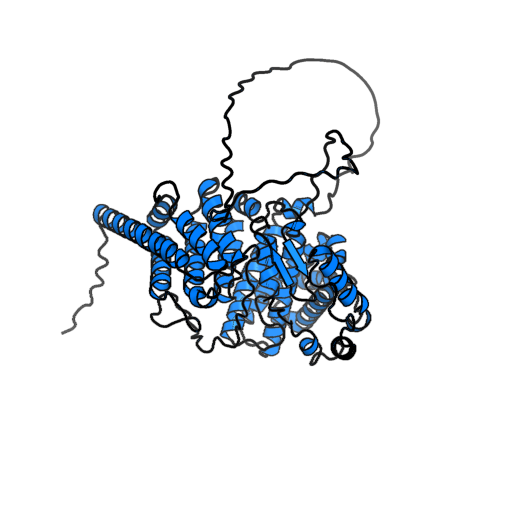S A C 1
ATOM 815 O O . CYS A 1 96 ? 17.714 8.999 -6.617 1.00 95.81 96 CYS A O 1
ATOM 817 N N . GLY A 1 97 ? 17.773 7.111 -5.410 1.00 93.31 97 GLY A N 1
ATOM 818 C CA . GLY A 1 97 ? 17.613 7.784 -4.118 1.00 93.31 97 GLY A CA 1
ATOM 819 C C . GLY A 1 97 ? 18.794 8.676 -3.716 1.00 93.31 97 GLY A C 1
ATOM 820 O O . GLY A 1 97 ? 18.620 9.605 -2.932 1.00 93.31 97 GLY A O 1
ATOM 821 N N . ARG A 1 98 ? 20.005 8.419 -4.233 1.00 92.12 98 ARG A N 1
ATOM 822 C CA . ARG A 1 98 ? 21.210 9.218 -3.929 1.00 92.12 98 ARG A CA 1
ATOM 823 C C . ARG A 1 98 ? 21.535 10.274 -4.981 1.00 92.12 98 ARG A C 1
ATOM 825 O O . ARG A 1 98 ? 22.262 11.215 -4.670 1.00 92.12 98 ARG A O 1
ATOM 832 N N . ALA A 1 99 ? 21.044 10.115 -6.207 1.00 90.56 99 ALA A N 1
ATOM 833 C CA . ALA A 1 99 ? 21.353 10.984 -7.335 1.00 90.56 99 ALA A CA 1
ATOM 834 C C . ALA A 1 99 ? 20.063 11.416 -8.064 1.00 90.56 99 ALA A C 1
ATOM 836 O O . ALA A 1 99 ? 19.663 10.767 -9.032 1.00 90.56 99 ALA A O 1
ATOM 837 N N . PRO A 1 100 ? 19.447 12.549 -7.667 1.00 89.62 100 PRO A N 1
ATOM 838 C CA . PRO A 1 100 ? 18.215 13.065 -8.280 1.00 89.62 100 PRO A CA 1
ATOM 839 C C . PRO A 1 100 ? 18.302 13.243 -9.801 1.00 89.62 100 PRO A C 1
ATOM 841 O O . PRO A 1 100 ? 17.381 12.889 -10.528 1.00 89.62 100 PRO A O 1
ATOM 844 N N . ASN A 1 101 ? 19.448 13.712 -10.307 1.00 90.69 101 ASN A N 1
ATOM 845 C CA . ASN A 1 101 ? 19.666 13.860 -11.750 1.00 90.69 101 ASN A CA 1
ATOM 846 C C . ASN A 1 101 ? 19.596 12.515 -12.486 1.00 90.69 101 ASN A C 1
ATOM 848 O O . ASN A 1 101 ? 19.067 12.451 -13.590 1.00 90.69 101 ASN A O 1
ATOM 852 N N . PHE A 1 102 ? 20.115 11.443 -11.880 1.00 93.94 102 PHE A N 1
ATOM 853 C CA . PHE A 1 102 ? 20.028 10.102 -12.453 1.00 93.94 102 PHE A CA 1
ATOM 854 C C . PHE A 1 102 ? 18.593 9.566 -12.387 1.00 93.94 102 PHE A C 1
ATOM 856 O O . PHE A 1 102 ? 18.121 8.989 -13.359 1.00 93.94 102 PHE A O 1
ATOM 863 N N . ALA A 1 103 ? 17.872 9.808 -11.287 1.00 94.62 103 ALA A N 1
ATOM 864 C CA . ALA A 1 103 ? 16.456 9.458 -11.185 1.00 94.62 103 ALA A CA 1
ATOM 865 C C . ALA A 1 103 ? 15.615 10.144 -12.275 1.00 94.62 103 ALA A C 1
ATOM 867 O O . ALA A 1 103 ? 14.832 9.479 -12.945 1.00 94.62 103 ALA A O 1
ATOM 868 N N . GLN A 1 104 ? 15.838 11.439 -12.518 1.00 93.38 104 GLN A N 1
ATOM 869 C CA . GLN A 1 104 ? 15.152 12.165 -13.587 1.00 93.38 104 GLN A CA 1
ATOM 870 C C . GLN A 1 104 ? 15.523 11.642 -14.979 1.00 93.38 104 GLN A C 1
ATOM 872 O O . GLN A 1 104 ? 14.658 11.533 -15.843 1.00 93.38 104 GLN A O 1
ATOM 877 N N . GLN A 1 105 ? 16.796 11.306 -15.205 1.00 94.38 105 GLN A N 1
ATOM 878 C CA . GLN A 1 105 ? 17.220 10.684 -16.460 1.00 94.38 105 GLN A CA 1
ATOM 879 C C . GLN A 1 105 ? 16.533 9.331 -16.671 1.00 94.38 105 GLN A C 1
ATOM 881 O O . GLN A 1 105 ? 16.054 9.081 -17.768 1.00 94.38 105 GLN A O 1
ATOM 886 N N . LEU A 1 106 ? 16.411 8.504 -15.626 1.00 95.56 106 LEU A N 1
ATOM 887 C CA . LEU A 1 106 ? 15.705 7.223 -15.696 1.00 95.56 106 LEU A CA 1
ATOM 888 C C . LEU A 1 106 ? 14.208 7.396 -15.999 1.00 95.56 106 LEU A C 1
ATOM 890 O O . LEU A 1 106 ? 13.665 6.618 -16.776 1.00 95.56 106 LEU A O 1
ATOM 894 N N . LEU A 1 107 ? 13.548 8.403 -15.412 1.00 95.06 107 LEU A N 1
ATOM 895 C CA . LEU A 1 107 ? 12.139 8.718 -15.698 1.00 95.06 107 LEU A CA 1
ATOM 896 C C . LEU A 1 107 ? 11.920 9.101 -17.168 1.00 95.06 107 LEU A C 1
ATOM 898 O O . LEU A 1 107 ? 10.917 8.712 -17.760 1.00 95.06 107 LEU A O 1
ATOM 902 N N . ASN A 1 108 ? 12.881 9.820 -17.749 1.00 94.69 108 ASN A N 1
ATOM 903 C CA . ASN A 1 108 ? 12.819 10.295 -19.129 1.00 94.69 108 ASN A CA 1
ATOM 904 C C . ASN A 1 108 ? 13.318 9.260 -20.157 1.00 94.69 108 ASN A C 1
ATOM 906 O O . ASN A 1 108 ? 13.114 9.458 -21.357 1.00 94.69 108 ASN A O 1
ATOM 910 N N . GLU A 1 109 ? 14.001 8.200 -19.714 1.00 95.44 109 GLU A N 1
ATOM 911 C CA . GLU A 1 109 ? 14.623 7.199 -20.585 1.00 95.44 109 GLU A CA 1
ATOM 912 C C . GLU A 1 109 ? 13.562 6.464 -21.414 1.00 95.44 109 GLU A C 1
ATOM 914 O O . GLU A 1 109 ? 12.532 6.027 -20.894 1.00 95.44 109 GLU A O 1
ATOM 919 N N . GLN A 1 110 ? 13.825 6.313 -22.711 1.00 94.12 110 GLN A N 1
ATOM 920 C CA . GLN A 1 110 ? 12.919 5.673 -23.664 1.00 94.12 110 GLN A CA 1
ATOM 921 C C . GLN A 1 110 ? 13.473 4.322 -24.126 1.00 94.12 110 GLN A C 1
ATOM 923 O O . GLN A 1 110 ? 14.681 4.130 -24.254 1.00 94.12 110 GLN A O 1
ATOM 928 N N . HIS A 1 111 ? 12.572 3.398 -24.436 1.00 89.25 111 HIS A N 1
ATOM 929 C CA . HIS A 1 111 ? 12.852 2.129 -25.087 1.00 89.25 111 HIS A CA 1
ATOM 930 C C . HIS A 1 111 ? 11.924 1.969 -26.297 1.00 89.25 111 HIS A C 1
ATOM 932 O O . HIS A 1 111 ? 10.778 1.531 -26.177 1.00 89.25 111 HIS A O 1
ATOM 938 N N . GLY A 1 112 ? 12.421 2.357 -27.475 1.00 88.69 112 GLY A N 1
ATOM 939 C CA . GLY A 1 112 ? 11.577 2.504 -28.661 1.00 88.69 112 GLY A CA 1
ATOM 940 C C . GLY A 1 112 ? 10.550 3.617 -28.447 1.00 88.69 112 GLY A C 1
ATOM 941 O O . GLY A 1 112 ? 10.922 4.718 -28.049 1.00 88.69 112 GLY A O 1
ATOM 942 N N . ASP A 1 113 ? 9.275 3.305 -28.671 1.00 88.81 113 ASP A N 1
ATOM 943 C CA . ASP A 1 113 ? 8.159 4.253 -28.542 1.00 88.81 113 ASP A CA 1
ATOM 944 C C . ASP A 1 113 ? 7.595 4.357 -27.111 1.00 88.81 113 ASP A C 1
ATOM 946 O O . ASP A 1 113 ? 6.623 5.073 -26.875 1.00 88.81 113 ASP A O 1
ATOM 950 N N . TYR A 1 114 ? 8.175 3.627 -26.153 1.00 91.19 114 TYR A N 1
ATOM 951 C CA . TYR A 1 114 ? 7.687 3.548 -24.776 1.00 91.19 114 TYR A CA 1
ATOM 952 C C . TYR A 1 114 ? 8.701 4.117 -23.789 1.00 91.19 114 TYR A C 1
ATOM 954 O O . TYR A 1 114 ? 9.907 3.917 -23.940 1.00 91.19 114 TYR A O 1
ATOM 962 N N . ALA A 1 115 ? 8.217 4.717 -22.700 1.00 94.25 115 ALA A N 1
ATOM 963 C CA . ALA A 1 115 ? 9.082 5.029 -21.568 1.00 94.25 115 ALA A CA 1
ATOM 964 C C . ALA A 1 115 ? 9.656 3.729 -20.982 1.00 94.25 115 ALA A C 1
ATOM 966 O O . ALA A 1 115 ? 8.964 2.713 -20.880 1.00 94.25 115 ALA A O 1
ATOM 967 N N . LEU A 1 116 ? 10.907 3.741 -20.532 1.00 94.94 116 LEU A N 1
ATOM 968 C CA . LEU A 1 116 ? 11.561 2.531 -20.037 1.00 94.94 116 LEU A CA 1
ATOM 969 C C . LEU A 1 116 ? 10.811 1.905 -18.845 1.00 94.94 116 LEU A C 1
ATOM 971 O O . LEU A 1 116 ? 10.628 0.689 -18.774 1.00 94.94 116 LEU A O 1
ATOM 975 N N . LEU A 1 117 ? 10.317 2.729 -17.918 1.00 95.69 117 LEU A N 1
ATOM 976 C CA . LEU A 1 117 ? 9.514 2.245 -16.789 1.00 95.69 117 LEU A CA 1
ATOM 977 C C . LEU A 1 117 ? 8.133 1.728 -17.216 1.00 95.69 117 LEU A C 1
ATOM 979 O O . LEU A 1 117 ? 7.541 0.935 -16.488 1.00 95.69 117 LEU A O 1
ATOM 983 N N . GLN A 1 118 ? 7.634 2.110 -18.394 1.00 95.50 118 GLN A N 1
ATOM 984 C CA . GLN A 1 118 ? 6.409 1.542 -18.954 1.00 95.50 118 GLN A CA 1
ATOM 985 C C . GLN A 1 118 ? 6.634 0.088 -19.385 1.00 95.50 118 GLN A C 1
ATOM 987 O O . GLN A 1 118 ? 5.781 -0.759 -19.131 1.00 95.50 118 GLN A O 1
ATOM 992 N N . VAL A 1 119 ? 7.812 -0.235 -19.933 1.00 95.00 119 VAL A N 1
ATOM 993 C CA . VAL A 1 119 ? 8.211 -1.625 -20.226 1.00 95.00 119 VAL A CA 1
ATOM 994 C C . VAL A 1 119 ? 8.218 -2.464 -18.944 1.00 95.00 119 VAL A C 1
ATOM 996 O O . VAL A 1 119 ? 7.643 -3.553 -18.903 1.00 95.00 119 VAL A O 1
ATOM 999 N N . ALA A 1 120 ? 8.796 -1.932 -17.862 1.00 95.25 120 ALA A N 1
ATOM 1000 C CA . ALA A 1 120 ? 8.784 -2.591 -16.555 1.00 95.25 120 ALA A CA 1
ATOM 1001 C C . ALA A 1 120 ? 7.362 -2.738 -15.984 1.00 95.25 120 ALA A C 1
ATOM 1003 O O . ALA A 1 120 ? 7.011 -3.797 -15.467 1.00 95.25 120 ALA A O 1
ATOM 1004 N N . CYS A 1 121 ? 6.531 -1.701 -16.109 1.00 95.75 121 CYS A N 1
ATOM 1005 C CA . CYS A 1 121 ? 5.129 -1.706 -15.692 1.00 95.75 121 CYS A CA 1
ATOM 1006 C C . CYS A 1 121 ? 4.342 -2.822 -16.386 1.00 95.75 121 CYS A C 1
ATOM 1008 O O . CYS A 1 121 ? 3.682 -3.625 -15.722 1.00 95.75 121 CYS A O 1
ATOM 1010 N N . HIS A 1 122 ? 4.465 -2.933 -17.709 1.00 94.50 122 HIS A N 1
ATOM 1011 C CA . HIS A 1 122 ? 3.811 -4.005 -18.441 1.00 94.50 122 HIS A CA 1
ATOM 1012 C C . HIS A 1 122 ? 4.335 -5.383 -17.983 1.00 94.50 122 HIS A C 1
ATOM 1014 O O . HIS A 1 122 ? 3.551 -6.327 -17.869 1.00 94.50 122 HIS A O 1
ATOM 1020 N N . ALA A 1 123 ? 5.643 -5.524 -17.714 1.00 95.62 123 ALA A N 1
ATOM 1021 C CA . ALA A 1 123 ? 6.224 -6.785 -17.241 1.00 95.62 123 ALA A CA 1
ATOM 1022 C C . ALA A 1 123 ? 5.631 -7.201 -15.888 1.00 95.62 123 ALA A C 1
ATOM 1024 O O . ALA A 1 123 ? 5.244 -8.353 -15.721 1.00 95.62 123 ALA A O 1
ATOM 1025 N N . ILE A 1 124 ? 5.503 -6.256 -14.950 1.00 96.50 124 ILE A N 1
ATOM 1026 C CA . ILE A 1 124 ? 4.862 -6.469 -13.643 1.00 96.50 124 ILE A CA 1
ATOM 1027 C C . ILE A 1 124 ? 3.400 -6.881 -13.827 1.00 96.50 124 ILE A C 1
ATOM 1029 O O . ILE A 1 124 ? 2.969 -7.864 -13.231 1.00 96.50 124 ILE A O 1
ATOM 1033 N N . SER A 1 125 ? 2.661 -6.169 -14.683 1.00 92.31 125 SER A N 1
ATOM 1034 C CA . SER A 1 125 ? 1.257 -6.473 -14.976 1.00 92.31 125 SER A CA 1
ATOM 1035 C C . SER A 1 125 ? 1.088 -7.910 -15.466 1.00 92.31 125 SER A C 1
ATOM 1037 O O . SER A 1 125 ? 0.296 -8.673 -14.920 1.00 92.31 125 SER A O 1
ATOM 1039 N N . LYS A 1 126 ? 1.903 -8.318 -16.446 1.00 91.19 126 LYS A N 1
ATOM 1040 C CA . LYS A 1 126 ? 1.879 -9.680 -16.980 1.00 91.19 126 LYS A CA 1
ATOM 1041 C C . LYS A 1 126 ? 2.282 -10.710 -15.930 1.00 91.19 126 LYS A C 1
ATOM 1043 O O . LYS A 1 126 ? 1.629 -11.742 -15.814 1.00 91.19 126 LYS A O 1
ATOM 1048 N N . LEU A 1 127 ? 3.330 -10.423 -15.158 1.00 91.44 127 LEU A N 1
ATOM 1049 C CA . LEU A 1 127 ? 3.805 -11.290 -14.088 1.00 91.44 127 LEU A CA 1
ATOM 1050 C C . LEU A 1 127 ? 2.699 -11.557 -13.056 1.00 91.44 127 LEU A C 1
ATOM 1052 O O . LEU A 1 127 ? 2.588 -12.692 -12.609 1.00 91.44 127 LEU A O 1
ATOM 1056 N N . GLY A 1 128 ? 1.841 -10.574 -12.760 1.00 85.62 128 GLY A N 1
ATOM 1057 C CA . GLY A 1 128 ? 0.683 -10.718 -11.867 1.00 85.62 128 GLY A CA 1
ATOM 1058 C C . GLY A 1 128 ? -0.292 -11.841 -12.228 1.00 85.62 128 GLY A C 1
ATOM 1059 O O . GLY A 1 128 ? -0.973 -12.351 -11.348 1.00 85.62 128 GLY A O 1
ATOM 1060 N N . TYR A 1 129 ? -0.325 -12.277 -13.491 1.00 81.19 129 TYR A N 1
ATOM 1061 C CA . TYR A 1 129 ? -1.146 -13.406 -13.946 1.00 81.19 129 TYR A CA 1
ATOM 1062 C C . TYR A 1 129 ? -0.397 -14.748 -13.965 1.00 81.19 129 TYR A C 1
ATOM 1064 O O . TYR A 1 129 ? -0.965 -15.767 -14.362 1.00 81.19 129 TYR A O 1
ATOM 1072 N N . SER A 1 130 ? 0.883 -14.768 -13.592 1.00 82.94 130 SER A N 1
ATOM 1073 C CA . SER A 1 130 ? 1.686 -15.989 -13.539 1.00 82.94 130 SER A CA 1
ATOM 1074 C C . SER A 1 130 ? 1.278 -16.868 -12.358 1.00 82.94 130 SER A C 1
ATOM 1076 O O . SER A 1 130 ? 1.026 -16.382 -11.256 1.00 82.94 130 SER A O 1
ATOM 1078 N N . ARG A 1 131 ? 1.315 -18.191 -12.557 1.00 75.88 131 ARG A N 1
ATOM 1079 C CA . ARG A 1 131 ? 1.168 -19.169 -11.462 1.00 75.88 131 ARG A CA 1
ATOM 1080 C C . ARG A 1 131 ? 2.309 -19.089 -10.443 1.00 75.88 131 ARG A C 1
ATOM 1082 O O . ARG A 1 131 ? 2.154 -19.523 -9.309 1.00 75.88 131 ARG A O 1
ATOM 1089 N N . GLU A 1 132 ? 3.439 -18.508 -10.839 1.00 81.81 132 GLU A N 1
ATOM 1090 C CA . GLU A 1 132 ? 4.668 -18.444 -10.049 1.00 81.81 132 GLU A CA 1
ATOM 1091 C C . GLU A 1 132 ? 4.928 -17.058 -9.434 1.00 81.81 132 GLU A C 1
ATOM 1093 O O . GLU A 1 132 ? 6.072 -16.722 -9.121 1.00 81.81 132 GLU A O 1
ATOM 1098 N N . ILE A 1 133 ? 3.912 -16.204 -9.279 1.00 85.50 133 ILE A N 1
ATOM 1099 C CA . ILE A 1 133 ? 4.108 -14.833 -8.774 1.00 85.50 133 ILE A CA 1
ATOM 1100 C C . ILE A 1 133 ? 4.852 -14.785 -7.428 1.00 85.50 133 ILE A C 1
ATOM 1102 O O . ILE A 1 133 ? 5.715 -13.925 -7.247 1.00 85.50 133 ILE A O 1
ATOM 1106 N N . CYS A 1 134 ? 4.593 -15.733 -6.516 1.00 84.94 134 CYS A N 1
ATOM 1107 C CA . CYS A 1 134 ? 5.220 -15.777 -5.191 1.00 84.94 134 CYS A CA 1
ATOM 1108 C C . CYS A 1 134 ? 6.742 -15.932 -5.291 1.00 84.94 134 CYS A C 1
ATOM 1110 O O . CYS A 1 134 ? 7.478 -15.259 -4.570 1.00 84.94 134 CYS A O 1
ATOM 1112 N N . ALA A 1 135 ? 7.220 -16.723 -6.259 1.00 89.50 135 ALA A N 1
ATOM 1113 C CA . ALA A 1 135 ? 8.646 -16.882 -6.536 1.00 89.50 135 ALA A CA 1
ATOM 1114 C C . ALA A 1 135 ? 9.303 -15.571 -7.010 1.00 89.50 135 ALA A C 1
ATOM 1116 O O . ALA A 1 135 ? 10.523 -15.448 -6.995 1.00 89.50 135 ALA A O 1
ATOM 1117 N N . HIS A 1 136 ? 8.519 -14.570 -7.412 1.00 93.62 136 HIS A N 1
ATOM 1118 C CA . HIS A 1 136 ? 8.999 -13.285 -7.919 1.00 93.62 136 HIS A CA 1
ATOM 1119 C C . HIS A 1 136 ? 8.713 -12.113 -6.969 1.00 93.62 136 HIS A C 1
ATOM 1121 O O . HIS A 1 136 ? 8.993 -10.960 -7.311 1.00 93.62 136 HIS A O 1
ATOM 1127 N N . PHE A 1 137 ? 8.218 -12.374 -5.755 1.00 92.00 137 PHE A N 1
ATOM 1128 C CA . PHE A 1 137 ? 7.939 -11.326 -4.773 1.00 92.00 137 PHE A CA 1
ATOM 1129 C C . PHE A 1 137 ? 9.168 -10.487 -4.415 1.00 92.00 137 PHE A C 1
ATOM 1131 O O . PHE A 1 137 ? 9.027 -9.291 -4.183 1.00 92.00 137 PHE A O 1
ATOM 1138 N N . GLY A 1 138 ? 10.379 -11.046 -4.462 1.00 93.94 138 GLY A N 1
ATOM 1139 C CA . GLY A 1 138 ? 11.596 -10.265 -4.236 1.00 93.94 138 GLY A CA 1
ATOM 1140 C C . GLY A 1 138 ? 11.871 -9.220 -5.314 1.00 93.94 138 GLY A C 1
ATOM 1141 O O . GLY A 1 138 ? 12.319 -8.114 -5.003 1.00 93.94 138 GLY A O 1
ATOM 1142 N N . VAL A 1 139 ? 11.552 -9.526 -6.572 1.00 96.75 139 VAL A N 1
ATOM 1143 C CA . VAL A 1 139 ? 11.634 -8.558 -7.673 1.00 96.75 139 VAL A CA 1
ATOM 1144 C C . VAL A 1 139 ? 10.574 -7.470 -7.495 1.00 96.75 139 VAL A C 1
ATOM 1146 O O . VAL A 1 139 ? 10.889 -6.289 -7.630 1.00 96.75 139 VAL A O 1
ATOM 1149 N N . LEU A 1 140 ? 9.347 -7.846 -7.123 1.00 97.19 140 LEU A N 1
ATOM 1150 C CA . LEU A 1 140 ? 8.262 -6.896 -6.860 1.00 97.19 140 LEU A CA 1
ATOM 1151 C C . LEU A 1 140 ? 8.548 -5.987 -5.654 1.00 97.19 140 LEU A C 1
ATOM 1153 O O . LEU A 1 140 ? 8.308 -4.784 -5.736 1.00 97.19 140 LEU A O 1
ATOM 1157 N N . GLU A 1 141 ? 9.129 -6.520 -4.572 1.00 96.19 141 GLU A N 1
ATOM 1158 C CA . GLU A 1 141 ? 9.576 -5.732 -3.413 1.00 96.19 141 GLU A CA 1
ATOM 1159 C C . GLU A 1 141 ? 10.630 -4.704 -3.848 1.00 96.19 141 GLU A C 1
ATOM 1161 O O . GLU A 1 141 ? 10.543 -3.532 -3.485 1.00 96.19 141 GLU A O 1
ATOM 1166 N N . ALA A 1 142 ? 11.580 -5.092 -4.707 1.00 97.75 142 ALA A N 1
ATOM 1167 C CA . ALA A 1 142 ? 12.570 -4.163 -5.246 1.00 97.75 142 ALA A CA 1
ATOM 1168 C C . ALA A 1 142 ? 11.963 -3.078 -6.148 1.00 97.75 142 ALA A C 1
ATOM 1170 O O . ALA A 1 142 ? 12.371 -1.921 -6.044 1.00 97.75 142 ALA A O 1
ATOM 1171 N N . PHE A 1 143 ? 10.974 -3.402 -6.985 1.00 98.56 143 PHE A N 1
ATOM 1172 C CA . PHE A 1 143 ? 10.256 -2.391 -7.770 1.00 98.56 143 PHE A CA 1
ATOM 1173 C C . PHE A 1 143 ? 9.436 -1.440 -6.895 1.00 98.56 143 PHE A C 1
ATOM 1175 O O . PHE A 1 143 ? 9.401 -0.245 -7.181 1.00 98.56 143 PHE A O 1
ATOM 1182 N N . ALA A 1 144 ? 8.836 -1.923 -5.806 1.00 98.25 144 ALA A N 1
ATOM 1183 C CA . ALA A 1 144 ? 8.154 -1.060 -4.847 1.00 98.25 144 ALA A CA 1
ATOM 1184 C C . ALA A 1 144 ? 9.137 -0.105 -4.143 1.00 98.25 144 ALA A C 1
ATOM 1186 O O . ALA A 1 144 ? 8.837 1.077 -3.980 1.00 98.25 144 ALA A O 1
ATOM 1187 N N . VAL A 1 145 ? 10.353 -0.565 -3.814 1.00 97.81 145 VAL A N 1
ATOM 1188 C CA . VAL A 1 145 ? 11.424 0.318 -3.313 1.00 97.81 145 VAL A CA 1
ATOM 1189 C C . VAL A 1 145 ? 11.872 1.329 -4.372 1.00 97.81 145 VAL A C 1
ATOM 1191 O O . VAL A 1 145 ? 12.099 2.490 -4.024 1.00 97.81 145 VAL A O 1
ATOM 1194 N N . LEU A 1 146 ? 11.974 0.931 -5.646 1.00 98.38 146 LEU A N 1
ATOM 1195 C CA . LEU A 1 146 ? 12.300 1.843 -6.747 1.00 98.38 146 LEU A CA 1
ATOM 1196 C C . LEU A 1 146 ? 11.232 2.933 -6.888 1.00 98.38 146 LEU A C 1
ATOM 1198 O O . LEU A 1 146 ? 11.556 4.116 -6.930 1.00 98.38 146 LEU A O 1
ATOM 1202 N N . LEU A 1 147 ? 9.956 2.549 -6.898 1.00 98.31 147 LEU A N 1
ATOM 1203 C CA . LEU A 1 147 ? 8.839 3.488 -6.938 1.00 98.31 147 LEU A CA 1
ATOM 1204 C C . LEU A 1 147 ? 8.902 4.471 -5.762 1.00 98.31 147 LEU A C 1
ATOM 1206 O O . LEU A 1 147 ? 8.815 5.681 -5.967 1.00 98.31 147 LEU A O 1
ATOM 1210 N N . ARG A 1 148 ? 9.146 3.965 -4.547 1.00 97.12 148 ARG A N 1
ATOM 1211 C CA . ARG A 1 148 ? 9.262 4.782 -3.332 1.00 97.12 148 ARG A CA 1
ATOM 1212 C C . ARG A 1 148 ? 10.344 5.857 -3.435 1.00 97.12 148 ARG A C 1
ATOM 1214 O O . ARG A 1 148 ? 10.175 6.929 -2.867 1.00 97.12 148 ARG A O 1
ATOM 1221 N N . VAL A 1 149 ? 11.459 5.594 -4.120 1.00 97.25 149 VAL A N 1
ATOM 1222 C CA . VAL A 1 149 ? 12.530 6.597 -4.289 1.00 97.25 149 VAL A CA 1
ATOM 1223 C C . VAL A 1 149 ? 12.307 7.533 -5.477 1.00 97.25 149 VAL A C 1
ATOM 1225 O O . VAL A 1 149 ? 12.876 8.625 -5.488 1.00 97.25 149 VAL A O 1
ATOM 1228 N N . LEU A 1 150 ? 11.497 7.126 -6.460 1.00 97.31 150 LEU A N 1
ATOM 1229 C CA . LEU A 1 150 ? 11.159 7.937 -7.630 1.00 97.31 150 LEU A CA 1
ATOM 1230 C C . LEU A 1 150 ? 10.015 8.919 -7.352 1.00 97.31 150 LEU A C 1
ATOM 1232 O O . LEU A 1 150 ? 10.088 10.053 -7.814 1.00 97.31 150 LEU A O 1
ATOM 1236 N N . LEU A 1 151 ? 9.002 8.532 -6.568 1.00 96.06 151 LEU A N 1
ATOM 1237 C CA . LEU A 1 151 ? 7.857 9.398 -6.249 1.00 96.06 151 LEU A CA 1
ATOM 1238 C C . LEU A 1 151 ? 8.261 10.765 -5.654 1.00 96.06 151 LEU A C 1
ATOM 1240 O O . LEU A 1 151 ? 7.772 11.774 -6.159 1.00 96.06 151 LEU A O 1
ATOM 1244 N N . PRO A 1 152 ? 9.204 10.859 -4.692 1.00 94.06 152 PRO A N 1
ATOM 1245 C CA . PRO A 1 152 ? 9.647 12.150 -4.157 1.00 94.06 152 PRO A CA 1
ATOM 1246 C C . PRO A 1 152 ? 10.366 13.052 -5.172 1.00 94.06 152 PRO A C 1
ATOM 1248 O O . PRO A 1 152 ? 10.583 14.229 -4.889 1.00 94.06 152 PRO A O 1
ATOM 1251 N N . GLN A 1 153 ? 10.787 12.512 -6.324 1.00 91.94 153 GLN A N 1
ATOM 1252 C CA . GLN A 1 153 ? 11.439 13.282 -7.391 1.00 91.94 153 GLN A CA 1
ATOM 1253 C C . GLN A 1 153 ? 10.426 14.015 -8.277 1.00 91.94 153 GLN A C 1
ATOM 1255 O O . GLN A 1 153 ? 10.808 14.941 -8.995 1.00 91.94 153 GLN A O 1
ATOM 1260 N N . LEU A 1 154 ? 9.149 13.620 -8.228 1.00 91.69 154 LEU A N 1
ATOM 1261 C CA . LEU A 1 154 ? 8.093 14.261 -8.998 1.00 91.69 154 LEU A CA 1
ATOM 1262 C C . LEU A 1 154 ? 7.842 15.685 -8.501 1.00 91.69 154 LEU A C 1
ATOM 1264 O O . LEU A 1 154 ? 7.847 15.973 -7.302 1.00 91.69 154 LEU A O 1
ATOM 1268 N N . ARG A 1 155 ? 7.583 16.585 -9.449 1.00 85.75 155 ARG A N 1
ATOM 1269 C CA . ARG A 1 155 ? 7.198 17.972 -9.176 1.00 85.75 155 ARG A CA 1
ATOM 1270 C C . ARG A 1 155 ? 5.709 18.164 -9.433 1.00 85.75 155 ARG A C 1
ATOM 1272 O O . ARG A 1 155 ? 5.120 17.490 -10.277 1.00 85.75 155 ARG A O 1
ATOM 1279 N N . THR A 1 156 ? 5.109 19.133 -8.749 1.00 80.25 156 THR A N 1
ATOM 1280 C CA . THR A 1 156 ? 3.737 19.565 -9.036 1.00 80.25 156 THR A CA 1
ATOM 1281 C C . THR A 1 156 ? 3.622 19.972 -10.508 1.00 80.25 156 THR A C 1
ATOM 1283 O O . THR A 1 156 ? 4.423 20.771 -10.991 1.00 80.25 156 THR A O 1
ATOM 1286 N N . GLY A 1 157 ? 2.649 19.403 -11.224 1.00 79.88 157 GLY A N 1
ATOM 1287 C CA . GLY A 1 157 ? 2.435 19.637 -12.659 1.00 79.88 157 GLY A CA 1
ATOM 1288 C C . GLY A 1 157 ? 3.063 18.599 -13.599 1.00 79.88 157 GLY A C 1
ATOM 1289 O O . GLY A 1 157 ? 2.780 18.634 -14.795 1.00 79.88 157 GLY A O 1
ATOM 1290 N N . ASP A 1 158 ? 3.847 17.643 -13.090 1.00 88.00 158 ASP A N 1
ATOM 1291 C CA . ASP A 1 158 ? 4.455 16.565 -13.886 1.00 88.00 158 ASP A CA 1
ATOM 1292 C C . ASP A 1 158 ? 3.458 15.435 -14.210 1.00 88.00 158 ASP A C 1
ATOM 1294 O O . ASP A 1 158 ? 3.563 14.297 -13.751 1.00 88.00 158 ASP A O 1
ATOM 1298 N N . THR A 1 159 ? 2.417 15.779 -14.966 1.00 90.19 159 THR A N 1
ATOM 1299 C CA . THR A 1 159 ? 1.267 14.897 -15.222 1.00 90.19 159 THR A CA 1
ATOM 1300 C C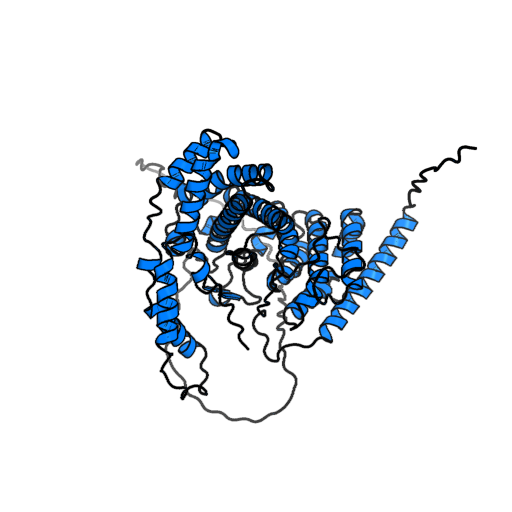 . THR A 1 159 ? 1.643 13.596 -15.932 1.00 90.19 159 THR A C 1
ATOM 1302 O O . THR A 1 159 ? 1.083 12.551 -15.603 1.00 90.19 159 THR A O 1
ATOM 1305 N N . SER A 1 160 ? 2.614 13.622 -16.851 1.00 91.56 160 SER A N 1
ATOM 1306 C CA . SER A 1 160 ? 3.078 12.428 -17.566 1.00 91.56 160 SER A CA 1
ATOM 1307 C C . SER A 1 160 ? 3.795 11.441 -16.651 1.00 91.56 160 SER A C 1
ATOM 1309 O O . SER A 1 160 ? 3.510 10.245 -16.706 1.00 91.56 160 SER A O 1
ATOM 1311 N N . HIS A 1 161 ? 4.697 11.908 -15.780 1.00 94.81 161 HIS A N 1
ATOM 1312 C CA . HIS A 1 161 ? 5.377 11.003 -14.853 1.00 94.81 161 HIS A CA 1
ATOM 1313 C C . HIS A 1 161 ? 4.472 10.570 -13.697 1.00 94.81 161 HIS A C 1
ATOM 1315 O O . HIS A 1 161 ? 4.611 9.443 -13.223 1.00 94.81 161 HIS A O 1
ATOM 1321 N N . ILE A 1 162 ? 3.518 11.409 -13.272 1.00 95.62 162 ILE A N 1
ATOM 1322 C CA . ILE A 1 162 ? 2.461 10.991 -12.340 1.00 95.62 162 ILE A CA 1
ATOM 1323 C C . ILE A 1 162 ? 1.673 9.830 -12.947 1.00 95.62 162 ILE A C 1
ATOM 1325 O O . ILE A 1 162 ? 1.484 8.820 -12.276 1.00 95.62 162 ILE A O 1
ATOM 1329 N N . GLU A 1 163 ? 1.265 9.924 -14.213 1.00 95.19 163 GLU A N 1
ATOM 1330 C CA . GLU A 1 163 ? 0.547 8.827 -14.863 1.00 95.19 163 GLU A CA 1
ATOM 1331 C C . GLU A 1 163 ? 1.403 7.559 -14.961 1.00 95.19 163 GLU A C 1
ATOM 1333 O O . GLU A 1 163 ? 0.950 6.472 -14.606 1.00 95.19 163 GLU A O 1
ATOM 1338 N N . LEU A 1 164 ? 2.672 7.691 -15.350 1.00 95.94 164 LEU A N 1
ATOM 1339 C CA . LEU A 1 164 ? 3.600 6.565 -15.439 1.00 95.94 164 LEU A CA 1
ATOM 1340 C C . LEU A 1 164 ? 3.817 5.864 -14.087 1.00 95.94 164 LEU A C 1
ATOM 1342 O O . LEU A 1 164 ? 3.753 4.635 -14.005 1.00 95.94 164 LEU A O 1
ATOM 1346 N N . LEU A 1 165 ? 4.090 6.625 -13.023 1.00 97.44 165 LEU A N 1
ATOM 1347 C CA . LEU A 1 165 ? 4.421 6.065 -11.712 1.00 97.44 165 LEU A CA 1
ATOM 1348 C C . LEU A 1 165 ? 3.184 5.646 -10.915 1.00 97.44 165 LEU A C 1
ATOM 1350 O O . LEU A 1 165 ? 3.226 4.607 -10.262 1.00 97.44 165 LEU A O 1
ATOM 1354 N N . VAL A 1 166 ? 2.097 6.419 -10.953 1.00 97.25 166 VAL A N 1
ATOM 1355 C CA . VAL A 1 166 ? 0.876 6.161 -10.170 1.00 97.25 166 VAL A CA 1
ATOM 1356 C C . VAL A 1 166 ? -0.099 5.293 -10.963 1.00 97.25 166 VAL A C 1
ATOM 1358 O O . VAL A 1 166 ? -0.440 4.196 -10.519 1.00 97.25 166 VAL A O 1
ATOM 1361 N N . GLY A 1 167 ? -0.506 5.744 -12.153 1.00 94.75 167 GLY A N 1
ATOM 1362 C CA . GLY A 1 167 ? -1.426 5.014 -13.034 1.00 94.75 167 GLY A CA 1
ATOM 1363 C C . GLY A 1 167 ? -0.821 3.730 -13.613 1.00 94.75 167 GLY A C 1
ATOM 1364 O O . GLY A 1 167 ? -1.534 2.751 -13.831 1.00 94.75 167 GLY A O 1
ATOM 1365 N N . GLY A 1 168 ? 0.501 3.709 -13.801 1.00 95.25 168 GLY A N 1
ATOM 1366 C CA . GLY A 1 168 ? 1.268 2.540 -14.221 1.00 95.25 168 GLY A CA 1
ATOM 1367 C C . GLY A 1 168 ? 1.826 1.736 -13.046 1.00 95.25 168 GLY A C 1
ATOM 1368 O O . GLY A 1 168 ? 1.218 0.769 -12.593 1.00 95.25 168 GLY A O 1
ATOM 1369 N N . VAL A 1 169 ? 3.018 2.103 -12.571 1.00 97.25 169 VAL A N 1
ATOM 1370 C CA . VAL A 1 169 ? 3.833 1.246 -11.687 1.00 97.25 169 VAL A CA 1
ATOM 1371 C C . VAL A 1 169 ? 3.142 0.928 -10.354 1.00 97.25 169 VAL A C 1
ATOM 1373 O O . VAL A 1 169 ? 3.042 -0.245 -9.993 1.00 97.25 169 VAL A O 1
ATOM 1376 N N . LEU A 1 170 ? 2.638 1.935 -9.630 1.00 98.19 170 LEU A N 1
ATOM 1377 C CA . LEU A 1 170 ? 1.951 1.752 -8.344 1.00 98.19 170 LEU A CA 1
ATOM 1378 C C . LEU A 1 170 ? 0.718 0.861 -8.499 1.00 98.19 170 LEU A C 1
ATOM 1380 O O . LEU A 1 170 ? 0.555 -0.097 -7.743 1.00 98.19 170 LEU A O 1
ATOM 1384 N N . LYS A 1 171 ? -0.123 1.163 -9.496 1.00 96.94 171 LYS A N 1
ATOM 1385 C CA . LYS A 1 171 ? -1.319 0.382 -9.816 1.00 96.94 171 LYS A CA 1
ATOM 1386 C C . LYS A 1 171 ? -0.976 -1.085 -10.025 1.00 96.94 171 LYS A C 1
ATOM 1388 O O . LYS A 1 171 ? -1.535 -1.935 -9.340 1.00 96.94 171 LYS A O 1
ATOM 1393 N N . GLN A 1 172 ? -0.032 -1.388 -10.918 1.00 95.88 172 GLN A N 1
ATOM 1394 C CA . GLN A 1 172 ? 0.306 -2.778 -11.220 1.00 95.88 172 GLN A CA 1
ATOM 1395 C C . GLN A 1 172 ? 0.893 -3.496 -9.999 1.00 95.88 172 GLN A C 1
ATOM 1397 O O . GLN A 1 172 ? 0.480 -4.613 -9.709 1.00 95.88 172 GLN A O 1
ATOM 1402 N N . LEU A 1 173 ? 1.766 -2.848 -9.219 1.00 97.31 173 LEU A N 1
ATOM 1403 C CA . LEU A 1 173 ? 2.316 -3.438 -7.990 1.00 97.31 173 LEU A CA 1
ATOM 1404 C C . LEU A 1 173 ? 1.256 -3.744 -6.921 1.00 97.31 173 LEU A C 1
ATOM 1406 O O . LEU A 1 173 ? 1.427 -4.688 -6.156 1.00 97.31 173 LEU A O 1
ATOM 1410 N N . ILE A 1 174 ? 0.172 -2.970 -6.849 1.00 95.44 174 ILE A N 1
ATOM 1411 C CA . ILE A 1 174 ? -0.962 -3.267 -5.962 1.00 95.44 174 ILE A CA 1
ATOM 1412 C C . ILE A 1 174 ? -1.816 -4.401 -6.547 1.00 95.44 174 ILE A C 1
ATOM 1414 O O . ILE A 1 174 ? -2.262 -5.285 -5.818 1.00 95.44 174 ILE A O 1
ATOM 1418 N N . PHE A 1 175 ? -2.040 -4.392 -7.862 1.00 91.44 175 PHE A N 1
ATOM 1419 C CA . PHE A 1 175 ? -2.996 -5.283 -8.523 1.00 91.44 175 PHE A CA 1
ATOM 1420 C C . PHE A 1 175 ? -2.495 -6.729 -8.598 1.00 91.44 175 PHE A C 1
ATOM 1422 O O . PHE A 1 175 ? -3.313 -7.644 -8.592 1.00 91.44 175 PHE A O 1
ATOM 1429 N N . VAL A 1 176 ? -1.178 -6.952 -8.530 1.00 88.12 176 VAL A N 1
ATOM 1430 C CA . VAL A 1 176 ? -0.582 -8.298 -8.424 1.00 88.12 176 VAL A CA 1
ATOM 1431 C C . VAL A 1 176 ? -0.803 -8.994 -7.068 1.00 88.12 176 VAL A C 1
ATOM 1433 O O . VAL A 1 176 ? -0.205 -10.038 -6.828 1.00 88.12 176 VAL A O 1
ATOM 1436 N N . ARG A 1 177 ? -1.620 -8.429 -6.163 1.00 83.19 177 ARG A N 1
ATOM 1437 C CA . ARG A 1 177 ? -1.897 -8.958 -4.809 1.00 83.19 177 ARG A CA 1
ATOM 1438 C C . ARG A 1 177 ? -0.620 -9.263 -4.015 1.00 83.19 177 ARG A C 1
ATOM 1440 O O . ARG A 1 177 ? -0.316 -10.418 -3.713 1.00 83.19 177 ARG A O 1
ATOM 1447 N N . PRO A 1 178 ? 0.165 -8.229 -3.699 1.00 87.12 178 PRO A N 1
ATOM 1448 C CA . PRO A 1 178 ? 1.507 -8.418 -3.182 1.00 87.12 178 PRO A CA 1
ATOM 1449 C C . PRO A 1 178 ? 1.518 -8.916 -1.723 1.00 87.12 178 PRO A C 1
ATOM 1451 O O . PRO A 1 178 ? 0.559 -8.736 -0.977 1.00 87.12 178 PRO A O 1
ATOM 1454 N N . SER A 1 179 ? 2.638 -9.502 -1.282 1.00 87.06 179 SER A N 1
ATOM 1455 C CA . SER A 1 179 ? 2.854 -9.852 0.135 1.00 87.06 179 SER A CA 1
ATOM 1456 C C . SER A 1 179 ? 2.904 -8.622 1.054 1.00 87.06 179 SER A C 1
ATOM 1458 O O . SER A 1 179 ? 3.186 -7.503 0.615 1.00 87.06 179 SER A O 1
ATOM 1460 N N . ALA A 1 180 ? 2.735 -8.829 2.367 1.00 88.69 180 ALA A N 1
ATOM 1461 C CA . ALA A 1 180 ? 2.821 -7.755 3.362 1.00 88.69 180 ALA A CA 1
ATOM 1462 C C . ALA A 1 180 ? 4.159 -6.982 3.321 1.00 88.69 180 ALA A C 1
ATOM 1464 O O . ALA A 1 180 ? 4.189 -5.772 3.540 1.00 88.69 180 ALA A O 1
ATOM 1465 N N . TRP A 1 181 ? 5.274 -7.642 2.980 1.00 91.31 181 TRP A N 1
ATOM 1466 C CA . TRP A 1 181 ? 6.580 -6.982 2.831 1.00 91.31 181 TRP A CA 1
ATOM 1467 C C . TRP A 1 181 ? 6.599 -5.943 1.715 1.00 91.31 181 TRP A C 1
ATOM 1469 O O . TRP A 1 181 ? 7.164 -4.865 1.880 1.00 91.31 181 TRP A O 1
ATOM 1479 N N . ILE A 1 182 ? 5.934 -6.240 0.604 1.00 93.81 182 ILE A N 1
ATOM 1480 C CA . ILE A 1 182 ? 5.780 -5.305 -0.507 1.00 93.81 182 ILE A CA 1
ATOM 1481 C C . ILE A 1 182 ? 4.770 -4.214 -0.113 1.00 93.81 182 ILE A C 1
ATOM 1483 O O . ILE A 1 182 ? 5.024 -3.039 -0.371 1.00 93.81 182 ILE A O 1
ATOM 1487 N N . PHE A 1 183 ? 3.679 -4.557 0.592 1.00 93.38 183 PHE A N 1
ATOM 1488 C CA . PHE A 1 183 ? 2.736 -3.563 1.130 1.00 93.38 183 PHE A CA 1
ATOM 1489 C C . PHE A 1 183 ? 3.400 -2.532 2.043 1.00 93.38 183 PHE A C 1
ATOM 1491 O O . PHE A 1 183 ? 2.984 -1.374 2.034 1.00 93.38 183 PHE A O 1
ATOM 1498 N N . ARG A 1 184 ? 4.461 -2.895 2.775 1.00 95.44 184 ARG A N 1
ATOM 1499 C CA . ARG A 1 184 ? 5.290 -1.927 3.514 1.00 95.44 184 ARG A CA 1
ATOM 1500 C C . ARG A 1 184 ? 5.779 -0.810 2.606 1.00 95.44 184 ARG A C 1
ATOM 1502 O O . ARG A 1 184 ? 5.561 0.361 2.905 1.00 95.44 184 ARG A O 1
ATOM 1509 N N . GLU A 1 185 ? 6.407 -1.162 1.492 1.00 96.88 185 GLU A N 1
ATOM 1510 C CA . GLU A 1 185 ? 6.945 -0.191 0.541 1.00 96.88 185 GLU A CA 1
ATOM 1511 C C . GLU A 1 185 ? 5.830 0.581 -0.172 1.00 96.88 185 GLU A C 1
ATOM 1513 O O . GLU A 1 185 ? 5.924 1.800 -0.322 1.00 96.88 185 GLU A O 1
ATOM 1518 N N . LEU A 1 186 ? 4.729 -0.091 -0.519 1.00 98.06 186 LEU A N 1
ATOM 1519 C CA . LEU A 1 186 ? 3.562 0.556 -1.121 1.00 98.06 186 LEU A CA 1
ATOM 1520 C C . LEU A 1 186 ? 2.883 1.544 -0.163 1.00 98.06 186 LEU A C 1
ATOM 1522 O O . LEU A 1 186 ? 2.457 2.604 -0.605 1.00 98.06 186 LEU A O 1
ATOM 1526 N N . SER A 1 187 ? 2.845 1.268 1.143 1.00 98.00 187 SER A N 1
ATOM 1527 C CA . SER A 1 187 ? 2.309 2.204 2.143 1.00 98.00 187 SER A CA 1
ATOM 1528 C C . SER A 1 187 ? 3.109 3.509 2.213 1.00 98.00 187 SER A C 1
ATOM 1530 O O . SER A 1 187 ? 2.522 4.580 2.342 1.00 98.00 187 SER A O 1
ATOM 1532 N N . TYR A 1 188 ? 4.437 3.446 2.044 1.00 98.25 188 TYR A N 1
ATOM 1533 C CA . TYR A 1 188 ? 5.259 4.651 1.913 1.00 98.25 188 TYR A CA 1
ATOM 1534 C C . TYR A 1 188 ? 4.933 5.403 0.621 1.00 98.25 188 TYR A C 1
ATOM 1536 O O . TYR A 1 188 ? 4.836 6.625 0.639 1.00 98.25 188 TYR A O 1
ATOM 1544 N N . CYS A 1 189 ? 4.742 4.680 -0.486 1.00 98.31 189 CYS A N 1
ATOM 1545 C CA . CYS A 1 189 ? 4.386 5.277 -1.772 1.00 98.31 189 CYS A CA 1
ATOM 1546 C C . CYS A 1 189 ? 3.040 6.007 -1.703 1.00 98.31 189 CYS A C 1
ATOM 1548 O O . CYS A 1 189 ? 2.952 7.150 -2.135 1.00 98.31 189 CYS A O 1
ATOM 1550 N N . VAL A 1 190 ? 2.014 5.371 -1.129 1.00 97.81 190 VAL A N 1
ATOM 1551 C CA . VAL A 1 190 ? 0.670 5.947 -0.964 1.00 97.81 190 VAL A CA 1
ATOM 1552 C C . VAL A 1 190 ? 0.705 7.179 -0.059 1.00 97.81 190 VAL A C 1
ATOM 1554 O O . VAL A 1 190 ? 0.105 8.196 -0.398 1.00 97.81 190 VAL A O 1
ATOM 1557 N N . LEU A 1 191 ? 1.461 7.138 1.045 1.00 97.69 191 LEU A N 1
ATOM 1558 C CA . LEU A 1 191 ? 1.651 8.309 1.901 1.00 97.69 191 LEU A CA 1
ATOM 1559 C C . LEU A 1 191 ? 2.343 9.462 1.155 1.00 97.69 191 LEU A C 1
ATOM 1561 O O . LEU A 1 191 ? 1.943 10.613 1.313 1.00 97.69 191 LEU A O 1
ATOM 1565 N N . GLU A 1 192 ? 3.339 9.176 0.315 1.00 96.81 192 GLU A N 1
ATOM 1566 C CA . GLU A 1 192 ? 4.049 10.202 -0.464 1.00 96.81 192 GLU A CA 1
ATOM 1567 C C . GLU A 1 192 ? 3.114 10.947 -1.433 1.00 96.81 192 GLU A C 1
ATOM 1569 O O . GLU A 1 192 ? 3.313 12.136 -1.685 1.00 96.81 192 GLU A O 1
ATOM 1574 N N . LEU A 1 193 ? 2.037 10.303 -1.908 1.00 96.00 193 LEU A N 1
ATOM 1575 C CA . LEU A 1 193 ? 1.056 10.935 -2.802 1.00 96.00 193 LEU A CA 1
ATOM 1576 C C . LEU A 1 193 ? 0.342 12.132 -2.160 1.00 96.00 193 LEU A C 1
ATOM 1578 O O . LEU A 1 193 ? -0.150 12.995 -2.878 1.00 96.00 193 LEU A O 1
ATOM 1582 N N . THR A 1 194 ? 0.329 12.236 -0.826 1.00 94.88 194 THR A N 1
ATOM 1583 C CA . THR A 1 194 ? -0.250 13.391 -0.107 1.00 94.88 194 THR A CA 1
ATOM 1584 C C . THR A 1 194 ? 0.431 14.717 -0.457 1.00 94.88 194 THR A C 1
ATOM 1586 O O . THR A 1 194 ? -0.167 15.780 -0.325 1.00 94.88 194 THR A O 1
ATOM 1589 N N . ARG A 1 195 ? 1.668 14.672 -0.968 1.00 93.44 195 ARG A N 1
ATOM 1590 C CA . ARG A 1 195 ? 2.404 15.848 -1.457 1.00 93.44 195 ARG A CA 1
ATOM 1591 C C . ARG A 1 195 ? 1.980 16.294 -2.858 1.00 93.44 195 ARG A C 1
ATOM 1593 O O . ARG A 1 195 ? 2.373 17.377 -3.286 1.00 93.44 195 ARG A O 1
ATOM 1600 N N . LEU A 1 196 ? 1.230 15.466 -3.586 1.00 90.44 196 LEU A N 1
ATOM 1601 C CA . LEU A 1 196 ? 0.906 15.648 -4.999 1.00 90.44 196 LEU A CA 1
ATOM 1602 C C . LEU A 1 196 ? -0.615 15.523 -5.205 1.00 90.44 196 LEU A C 1
ATOM 1604 O O . LEU A 1 196 ? -1.095 14.426 -5.487 1.00 90.44 196 LEU A O 1
ATOM 1608 N N . PRO A 1 197 ? -1.392 16.623 -5.140 1.00 88.69 197 PRO A N 1
ATOM 1609 C CA . PRO A 1 197 ? -2.851 16.572 -5.299 1.00 88.69 197 PRO A CA 1
ATOM 1610 C C . PRO A 1 197 ? -3.315 15.844 -6.573 1.00 88.69 197 PRO A C 1
ATOM 1612 O O . PRO A 1 197 ? -4.164 14.961 -6.507 1.00 88.69 197 PRO A O 1
ATOM 1615 N N . ALA A 1 198 ? -2.657 16.097 -7.711 1.00 90.12 198 ALA A N 1
ATOM 1616 C CA . ALA A 1 198 ? -2.952 15.420 -8.978 1.00 90.12 198 ALA A CA 1
ATOM 1617 C C . ALA A 1 198 ? -2.728 13.892 -8.938 1.00 90.12 198 ALA A C 1
ATOM 1619 O O . ALA A 1 198 ? -3.302 13.164 -9.742 1.00 90.12 198 ALA A O 1
ATOM 1620 N N . ALA A 1 199 ? -1.903 13.378 -8.019 1.00 92.06 199 ALA A N 1
ATOM 1621 C CA . ALA A 1 199 ? -1.753 11.938 -7.816 1.00 92.06 199 ALA A CA 1
ATOM 1622 C C . ALA A 1 199 ? -2.928 11.339 -7.023 1.00 92.06 199 ALA A C 1
ATOM 1624 O O . ALA A 1 199 ? -3.303 10.192 -7.272 1.00 92.06 199 ALA A O 1
ATOM 1625 N N . LEU A 1 200 ? -3.542 12.105 -6.111 1.00 91.56 200 LEU A N 1
ATOM 1626 C CA . LEU A 1 200 ? -4.730 11.676 -5.361 1.00 91.56 200 LEU A CA 1
ATOM 1627 C C . LEU A 1 200 ? -5.952 11.504 -6.280 1.00 91.56 200 LEU A C 1
ATOM 1629 O O . LEU A 1 200 ? -6.751 10.590 -6.084 1.00 91.56 200 LEU A O 1
ATOM 1633 N N . GLU A 1 201 ? -6.054 12.309 -7.337 1.00 88.75 201 GLU A N 1
ATOM 1634 C CA . GLU A 1 201 ? -7.070 12.139 -8.387 1.00 88.75 201 GLU A CA 1
ATOM 1635 C C . GLU A 1 201 ? -6.878 10.832 -9.180 1.00 88.75 201 GLU A C 1
ATOM 1637 O O . GLU A 1 201 ? -7.841 10.231 -9.649 1.00 88.75 201 GLU A O 1
ATOM 1642 N N . ARG A 1 202 ? -5.638 10.336 -9.300 1.00 91.25 202 ARG A N 1
ATOM 1643 C CA . ARG A 1 202 ? -5.328 9.107 -10.055 1.00 91.25 202 ARG A CA 1
ATOM 1644 C C . ARG A 1 202 ? -5.595 7.828 -9.278 1.00 91.25 202 ARG A C 1
ATOM 1646 O O . ARG A 1 202 ? -5.849 6.791 -9.888 1.00 91.25 202 ARG A O 1
ATOM 1653 N N . ILE A 1 203 ? -5.566 7.873 -7.947 1.00 94.50 203 ILE A N 1
ATOM 1654 C CA . ILE A 1 203 ? -5.880 6.687 -7.139 1.00 94.50 203 ILE A CA 1
ATOM 1655 C C . ILE A 1 203 ? -7.386 6.422 -7.031 1.00 94.50 203 ILE A C 1
ATOM 1657 O O . ILE A 1 203 ? -7.779 5.291 -6.733 1.00 94.50 203 ILE A O 1
ATOM 1661 N N . CYS A 1 204 ? -8.224 7.424 -7.319 1.00 93.00 204 CYS A N 1
ATOM 1662 C CA . CYS A 1 204 ? -9.674 7.292 -7.383 1.00 93.00 204 CYS A CA 1
ATOM 1663 C C . CYS A 1 204 ? -10.240 7.910 -8.669 1.00 93.00 204 CYS A C 1
ATOM 1665 O O . CYS A 1 204 ? -10.619 9.076 -8.707 1.00 93.00 204 CYS A O 1
ATOM 1667 N N . VAL A 1 205 ? -10.401 7.076 -9.694 1.00 89.62 205 VAL A N 1
ATOM 1668 C CA . VAL A 1 205 ? -10.973 7.460 -10.996 1.00 89.62 205 VAL A CA 1
ATOM 1669 C C . VAL A 1 205 ? -12.503 7.349 -11.054 1.00 89.62 205 VAL A C 1
ATOM 1671 O O . VAL A 1 205 ? -13.081 7.423 -12.133 1.00 89.62 205 VAL A O 1
ATOM 1674 N N . ASN A 1 206 ? -13.165 7.153 -9.905 1.00 89.62 206 ASN A N 1
ATOM 1675 C CA . ASN A 1 206 ? -14.601 6.866 -9.812 1.00 89.62 206 ASN A CA 1
ATOM 1676 C C . ASN A 1 206 ? -15.018 5.682 -10.707 1.00 89.62 206 ASN A C 1
ATOM 1678 O O . ASN A 1 206 ? -15.946 5.790 -11.508 1.00 89.62 206 ASN A O 1
ATOM 1682 N N . SER A 1 207 ? -14.277 4.572 -10.597 1.00 87.69 207 SER A N 1
ATOM 1683 C CA . SER A 1 207 ? -14.514 3.349 -11.369 1.00 87.69 207 SER A CA 1
ATOM 1684 C C . SER A 1 207 ? -15.938 2.828 -11.180 1.00 87.69 207 SER A C 1
ATOM 1686 O O . SER A 1 207 ? -16.511 2.974 -10.102 1.00 87.69 207 SER A O 1
ATOM 1688 N N . ASP A 1 208 ? -16.469 2.168 -12.205 1.00 84.94 208 ASP A N 1
ATOM 1689 C CA . ASP A 1 208 ? -17.797 1.558 -12.167 1.00 84.94 208 ASP A CA 1
ATOM 1690 C C . ASP A 1 208 ? -17.888 0.430 -11.121 1.00 84.94 208 ASP A C 1
ATOM 1692 O O . ASP A 1 208 ? -16.907 -0.288 -10.897 1.00 84.94 208 ASP A O 1
ATOM 1696 N N . GLU A 1 209 ? -19.061 0.258 -10.505 1.00 80.00 209 GLU A N 1
ATOM 1697 C CA . GLU A 1 209 ? -19.329 -0.767 -9.481 1.00 80.00 209 GLU A CA 1
ATOM 1698 C C . GLU A 1 209 ? -19.015 -2.181 -9.990 1.00 80.00 209 GLU A C 1
ATOM 1700 O O . GLU A 1 209 ? -18.495 -3.011 -9.253 1.00 80.00 209 GLU A O 1
ATOM 1705 N N . SER A 1 210 ? -19.227 -2.452 -11.282 1.00 77.88 210 SER A N 1
ATOM 1706 C CA . SER A 1 210 ? -18.929 -3.758 -11.886 1.00 77.88 210 SER A CA 1
ATOM 1707 C C . SER A 1 210 ? -17.436 -4.107 -11.918 1.00 77.88 210 SER A C 1
ATOM 1709 O O . SER A 1 210 ? -17.068 -5.274 -12.074 1.00 77.88 210 SER A O 1
ATOM 1711 N N . THR A 1 211 ? -16.556 -3.112 -11.774 1.00 79.81 211 THR A N 1
ATOM 1712 C CA . THR A 1 211 ? -15.108 -3.317 -11.898 1.00 79.81 211 THR A CA 1
ATOM 1713 C C . THR A 1 211 ? -14.488 -3.884 -10.632 1.00 79.81 211 THR A C 1
ATOM 1715 O O . THR A 1 211 ? -13.403 -4.458 -10.725 1.00 79.81 211 THR A O 1
ATOM 1718 N N . PHE A 1 212 ? -15.138 -3.720 -9.476 1.00 82.50 212 PHE A N 1
ATOM 1719 C CA . PHE A 1 212 ? -14.634 -4.106 -8.165 1.00 82.50 212 PHE A CA 1
ATOM 1720 C C . PHE A 1 212 ? -15.741 -4.742 -7.335 1.00 82.50 212 PHE A C 1
ATOM 1722 O O . PHE A 1 212 ? -16.797 -4.163 -7.132 1.00 82.50 212 PHE A O 1
ATOM 1729 N N . TYR A 1 213 ? -15.457 -5.918 -6.796 1.00 74.69 213 TYR A N 1
ATOM 1730 C CA . TYR A 1 213 ? -16.358 -6.649 -5.927 1.00 74.69 213 TYR A CA 1
ATOM 1731 C C . TYR A 1 213 ? -15.615 -7.090 -4.674 1.00 74.69 213 TYR A C 1
ATOM 1733 O O . TYR A 1 213 ? -14.517 -7.654 -4.750 1.00 74.69 213 TYR A O 1
ATOM 1741 N N . SER A 1 214 ? -16.232 -6.879 -3.517 1.00 71.19 214 SER A N 1
ATOM 1742 C CA . SER A 1 214 ? -15.714 -7.363 -2.244 1.00 71.19 214 SER A CA 1
ATOM 1743 C C . SER A 1 214 ? -16.819 -7.984 -1.404 1.00 71.19 214 SER A C 1
ATOM 1745 O O . SER A 1 214 ? -17.776 -7.300 -1.057 1.00 71.19 214 SER A O 1
ATOM 1747 N N . ASP A 1 215 ? -16.631 -9.240 -1.024 1.00 63.19 215 ASP A N 1
ATOM 1748 C CA . ASP A 1 215 ? -17.409 -9.925 0.003 1.00 63.19 215 ASP A CA 1
ATOM 1749 C C . ASP A 1 215 ? -16.479 -10.172 1.189 1.00 63.19 215 ASP A C 1
ATOM 1751 O O . ASP A 1 215 ? -15.527 -10.953 1.110 1.00 63.19 215 ASP A O 1
ATOM 1755 N N . ARG A 1 216 ? -16.726 -9.456 2.285 1.00 55.84 216 ARG A N 1
ATOM 1756 C CA . ARG A 1 216 ? -15.855 -9.472 3.462 1.00 55.84 216 ARG A CA 1
ATOM 1757 C C . ARG A 1 216 ? -16.085 -10.666 4.362 1.00 55.84 216 ARG A C 1
ATOM 1759 O O . ARG A 1 216 ? -15.118 -11.188 4.905 1.00 55.84 216 ARG A O 1
ATOM 1766 N N . MET A 1 217 ? -17.326 -11.130 4.474 1.00 49.50 217 MET A N 1
ATOM 1767 C CA . MET A 1 217 ? -17.659 -12.335 5.236 1.00 49.50 217 MET A CA 1
ATOM 1768 C C . MET A 1 217 ? -16.913 -13.554 4.687 1.00 49.50 217 MET A C 1
ATOM 1770 O O . MET A 1 217 ? -16.547 -14.455 5.440 1.00 49.50 217 MET A O 1
ATOM 1774 N N . ARG A 1 218 ? -16.651 -13.567 3.374 1.00 48.09 218 ARG A N 1
ATOM 1775 C CA . ARG A 1 218 ? -15.882 -14.622 2.699 1.00 48.09 218 ARG A CA 1
ATOM 1776 C C . ARG A 1 218 ? -14.432 -14.242 2.385 1.00 48.09 218 ARG A C 1
ATOM 1778 O O . ARG A 1 218 ? -13.729 -15.056 1.792 1.00 48.09 218 ARG A O 1
ATOM 1785 N N . SER A 1 219 ? -13.978 -13.040 2.751 1.00 52.38 219 SER A N 1
ATOM 1786 C CA . SER A 1 219 ? -12.656 -12.497 2.387 1.00 52.38 219 SER A CA 1
ATOM 1787 C C . SER A 1 219 ? -12.354 -12.562 0.878 1.00 52.38 219 SER A C 1
ATOM 1789 O O . SER A 1 219 ? -11.212 -12.764 0.458 1.00 52.38 219 SER A O 1
ATOM 1791 N N . LEU A 1 220 ? -13.379 -12.403 0.040 1.00 58.34 220 LEU A N 1
ATOM 1792 C CA . LEU A 1 220 ? -13.277 -12.455 -1.413 1.00 58.34 220 LEU A CA 1
ATOM 1793 C C . LEU A 1 220 ? -13.175 -11.042 -1.980 1.00 58.34 220 LEU A C 1
ATOM 1795 O O . LEU A 1 220 ? -14.113 -10.259 -1.898 1.00 58.34 220 LEU A O 1
ATOM 1799 N N . TYR A 1 221 ? -12.056 -10.745 -2.637 1.00 67.31 221 TYR A N 1
ATOM 1800 C CA . TYR A 1 221 ? -11.853 -9.488 -3.359 1.00 67.31 221 TYR A CA 1
ATOM 1801 C C . TYR A 1 221 ? -11.585 -9.792 -4.822 1.00 67.31 221 TYR A C 1
ATOM 1803 O O . TYR A 1 221 ? -10.632 -10.508 -5.148 1.00 67.31 221 TYR A O 1
ATOM 1811 N N . ARG A 1 222 ? -12.395 -9.228 -5.710 1.00 71.25 222 ARG A N 1
ATOM 1812 C CA . ARG A 1 222 ? -12.249 -9.329 -7.161 1.00 71.25 222 ARG A CA 1
ATOM 1813 C C . ARG A 1 222 ? -12.187 -7.928 -7.737 1.00 71.25 222 ARG A C 1
ATOM 1815 O O . ARG A 1 222 ? -12.946 -7.053 -7.343 1.00 71.25 222 ARG A O 1
ATOM 1822 N N . PHE A 1 223 ? -11.264 -7.720 -8.656 1.00 80.44 223 PHE A N 1
ATOM 1823 C CA . PHE A 1 223 ? -11.076 -6.431 -9.292 1.00 80.44 223 PHE A CA 1
ATOM 1824 C C . PHE A 1 223 ? -10.502 -6.630 -10.686 1.00 80.44 223 PHE A C 1
ATOM 1826 O O . PHE A 1 223 ? -9.767 -7.589 -10.945 1.00 80.44 223 PHE A O 1
ATOM 1833 N N . SER A 1 224 ? -10.874 -5.724 -11.576 1.00 81.25 224 SER A N 1
ATOM 1834 C CA . SER A 1 224 ? -10.363 -5.640 -12.940 1.00 81.25 224 SER A CA 1
ATOM 1835 C C . SER A 1 224 ? -9.324 -4.528 -13.043 1.00 81.25 224 SER A C 1
ATOM 1837 O O . SER A 1 224 ? -9.114 -3.764 -12.101 1.00 81.25 224 SER A O 1
ATOM 1839 N N . ASN A 1 225 ? -8.689 -4.397 -14.207 1.00 82.06 225 ASN A N 1
ATOM 1840 C CA . ASN A 1 225 ? -7.737 -3.316 -14.451 1.00 82.06 225 ASN A CA 1
ATOM 1841 C C . ASN A 1 225 ? -8.383 -1.922 -14.424 1.00 82.06 225 ASN A C 1
ATOM 1843 O O . ASN A 1 225 ? -7.652 -0.947 -14.291 1.00 82.06 225 ASN A O 1
ATOM 1847 N N . ASP A 1 226 ? -9.709 -1.807 -14.479 1.00 86.12 226 ASP A N 1
ATOM 1848 C CA . ASP A 1 226 ? -10.417 -0.520 -14.464 1.00 86.12 226 ASP A CA 1
ATOM 1849 C C . ASP A 1 226 ? -10.813 -0.061 -13.053 1.00 86.12 226 ASP A C 1
ATOM 1851 O O . ASP A 1 226 ? -11.284 1.061 -12.869 1.00 86.12 226 ASP A O 1
ATOM 1855 N N . SER A 1 227 ? -10.586 -0.893 -12.031 1.00 89.00 227 SER A N 1
ATOM 1856 C CA . SER A 1 227 ? -10.831 -0.522 -10.638 1.00 89.00 227 SER A CA 1
ATOM 1857 C C . SER A 1 227 ? -9.974 0.660 -10.182 1.00 89.00 227 SER A C 1
ATOM 1859 O O . SER A 1 227 ? -8.812 0.806 -10.573 1.00 89.00 227 SER A O 1
ATOM 1861 N N . CYS A 1 228 ? -10.511 1.461 -9.259 1.00 95.00 228 CYS A N 1
ATOM 1862 C CA . CYS A 1 228 ? -9.717 2.455 -8.542 1.00 95.00 228 CYS A CA 1
ATOM 1863 C C . CYS A 1 228 ? -8.544 1.803 -7.788 1.00 95.00 228 CYS A C 1
ATOM 1865 O O . CYS A 1 228 ? -8.702 0.767 -7.140 1.00 95.00 228 CYS A O 1
ATOM 1867 N N . ILE A 1 229 ? -7.380 2.459 -7.790 1.00 96.56 229 ILE A N 1
ATOM 1868 C CA . ILE A 1 229 ? -6.202 1.998 -7.040 1.00 96.56 229 ILE A CA 1
ATOM 1869 C C . ILE A 1 229 ? -6.510 1.958 -5.541 1.00 96.56 229 ILE A C 1
ATOM 1871 O O . ILE A 1 229 ? -6.168 0.988 -4.869 1.00 96.56 229 ILE A O 1
ATOM 1875 N N . LEU A 1 230 ? -7.190 2.987 -5.023 1.00 96.00 230 LEU A N 1
ATOM 1876 C CA . LEU A 1 230 ? -7.431 3.145 -3.592 1.00 96.00 230 LEU A CA 1
ATOM 1877 C C . LEU A 1 230 ? -8.293 2.020 -3.006 1.00 96.00 230 LEU A C 1
ATOM 1879 O O . LEU A 1 230 ? -7.932 1.464 -1.972 1.00 96.00 230 LEU A O 1
ATOM 1883 N N . GLN A 1 231 ? -9.400 1.650 -3.656 1.00 91.62 231 GLN A N 1
ATOM 1884 C CA . GLN A 1 231 ? -10.280 0.589 -3.148 1.00 91.62 231 GLN A CA 1
ATOM 1885 C C . GLN A 1 231 ? -9.617 -0.797 -3.208 1.00 91.62 231 GLN A C 1
ATOM 1887 O O . GLN A 1 231 ? -9.814 -1.601 -2.299 1.00 91.62 231 GLN A O 1
ATOM 1892 N N . VAL A 1 232 ? -8.778 -1.057 -4.222 1.00 92.19 232 VAL A N 1
ATOM 1893 C CA . VAL A 1 232 ? -7.998 -2.302 -4.313 1.00 92.19 232 VAL A CA 1
ATOM 1894 C C . VAL A 1 232 ? -6.916 -2.335 -3.236 1.00 92.19 232 VAL A C 1
ATOM 1896 O O . VAL A 1 232 ? -6.818 -3.316 -2.507 1.00 92.19 232 VAL A O 1
ATOM 1899 N N . TYR A 1 233 ? -6.150 -1.252 -3.081 1.00 96.25 233 TYR A N 1
ATOM 1900 C CA . TYR A 1 233 ? -5.138 -1.113 -2.032 1.00 96.25 233 TYR A CA 1
ATOM 1901 C C . TYR A 1 233 ? -5.730 -1.331 -0.636 1.00 96.25 233 TYR A C 1
ATOM 1903 O O . TYR A 1 233 ? -5.265 -2.191 0.109 1.00 96.25 233 TYR A O 1
ATOM 1911 N N . ALA A 1 234 ? -6.786 -0.589 -0.306 1.00 92.94 234 ALA A N 1
ATOM 1912 C CA . ALA A 1 234 ? -7.446 -0.668 0.987 1.00 92.94 234 ALA A CA 1
ATOM 1913 C C . ALA A 1 234 ? -8.109 -2.036 1.216 1.00 92.94 234 ALA A C 1
ATOM 1915 O O . ALA A 1 234 ? -7.991 -2.590 2.304 1.00 92.94 234 ALA A O 1
ATOM 1916 N N . GLY A 1 235 ? -8.745 -2.616 0.192 1.00 86.06 235 GLY A N 1
ATOM 1917 C CA . GLY A 1 235 ? -9.344 -3.948 0.280 1.00 86.06 235 GLY A CA 1
ATOM 1918 C C . GLY A 1 235 ? -8.313 -5.054 0.511 1.00 86.06 235 GLY A C 1
ATOM 1919 O O . GLY A 1 235 ? -8.514 -5.912 1.362 1.00 86.06 235 GLY A O 1
ATOM 1920 N N . LEU A 1 236 ? -7.174 -5.016 -0.184 1.00 86.06 236 LEU A N 1
ATOM 1921 C CA . LEU A 1 236 ? -6.112 -6.005 0.012 1.00 86.06 236 LEU A CA 1
ATOM 1922 C C . LEU A 1 236 ? -5.391 -5.848 1.360 1.00 86.06 236 LEU A C 1
ATOM 1924 O O . LEU A 1 236 ? -4.947 -6.845 1.924 1.00 86.06 236 LEU A O 1
ATOM 1928 N N . LEU A 1 237 ? -5.306 -4.631 1.908 1.00 86.94 237 LEU A N 1
ATOM 1929 C CA . LEU A 1 237 ? -4.779 -4.414 3.259 1.00 86.94 237 LEU A CA 1
ATOM 1930 C C . LEU A 1 237 ? -5.623 -5.096 4.342 1.00 86.94 237 LEU A C 1
ATOM 1932 O O . LEU A 1 237 ? -5.052 -5.581 5.318 1.00 86.94 237 LEU A O 1
ATOM 1936 N N . GLU A 1 238 ? -6.949 -5.175 4.168 1.00 79.44 238 GLU A N 1
ATOM 1937 C CA . GLU A 1 238 ? -7.848 -5.858 5.115 1.00 79.44 238 GLU A CA 1
ATOM 1938 C C . GLU A 1 238 ? -7.469 -7.346 5.295 1.00 79.44 238 GLU A C 1
ATOM 1940 O O . GLU A 1 238 ? -7.686 -7.907 6.369 1.00 79.44 238 GLU A O 1
ATOM 1945 N N . ILE A 1 239 ? -6.839 -7.960 4.283 1.00 74.81 239 ILE A N 1
ATOM 1946 C CA . ILE A 1 239 ? -6.445 -9.380 4.259 1.00 74.81 239 ILE A CA 1
ATOM 1947 C C . ILE A 1 239 ? -4.924 -9.613 4.247 1.00 74.81 239 ILE A C 1
ATOM 1949 O O . ILE A 1 239 ? -4.479 -10.744 4.071 1.00 74.81 239 ILE A O 1
ATOM 1953 N N . ALA A 1 240 ? -4.110 -8.567 4.423 1.00 79.06 240 ALA A N 1
ATOM 1954 C CA . ALA A 1 240 ? -2.652 -8.674 4.307 1.00 79.06 240 ALA A CA 1
ATOM 1955 C C . ALA A 1 240 ? -1.985 -9.416 5.483 1.00 79.06 240 ALA A C 1
ATOM 1957 O O . ALA A 1 240 ? -0.835 -9.841 5.363 1.00 79.06 240 ALA A O 1
ATOM 1958 N N . PHE A 1 241 ? -2.684 -9.565 6.614 1.00 77.25 241 PHE A N 1
ATOM 1959 C CA . PHE A 1 241 ? -2.186 -10.215 7.827 1.00 77.25 241 PHE A CA 1
ATOM 1960 C C . PHE A 1 241 ? -3.170 -11.267 8.351 1.00 77.25 241 PHE A C 1
ATOM 1962 O O . PHE A 1 241 ? -4.385 -11.066 8.265 1.00 77.25 241 PHE A O 1
ATOM 1969 N N . PRO A 1 242 ? -2.675 -12.367 8.951 1.00 69.06 242 PRO A N 1
ATOM 1970 C CA . PRO A 1 242 ? -3.536 -13.352 9.589 1.00 69.06 242 PRO A CA 1
ATOM 1971 C C . PRO A 1 242 ? -4.242 -12.744 10.810 1.00 69.06 242 PRO A C 1
ATOM 1973 O O . PRO A 1 242 ? -3.610 -12.157 11.690 1.00 69.06 242 PRO A O 1
ATOM 1976 N N . LEU A 1 243 ? -5.564 -12.917 10.881 1.00 63.59 243 LEU A N 1
ATOM 1977 C CA . LEU A 1 243 ? -6.381 -12.418 11.994 1.00 63.59 243 LEU A CA 1
ATOM 1978 C C . LEU A 1 243 ? -6.218 -13.248 13.271 1.00 63.59 243 LEU A C 1
ATOM 1980 O O . LEU A 1 243 ? -6.313 -12.706 14.368 1.00 63.59 243 LEU A O 1
ATOM 1984 N N . ASN A 1 244 ? -5.976 -14.551 13.132 1.00 58.09 244 ASN A N 1
ATOM 1985 C CA . ASN A 1 244 ? -6.105 -15.501 14.237 1.00 58.09 244 ASN A CA 1
ATOM 1986 C C . ASN A 1 244 ? -4.772 -15.768 14.937 1.00 58.09 244 ASN A C 1
ATOM 1988 O O . ASN A 1 244 ? -4.733 -15.874 16.164 1.00 58.09 244 ASN A O 1
ATOM 1992 N N . ASP A 1 245 ? -3.691 -15.806 14.163 1.00 67.75 245 ASP A N 1
ATOM 1993 C CA . ASP A 1 245 ? -2.383 -16.267 14.615 1.00 67.75 245 ASP A CA 1
ATOM 1994 C C . ASP A 1 245 ? -1.562 -15.138 15.252 1.00 67.75 245 ASP A C 1
ATOM 1996 O O . ASP A 1 245 ? -1.696 -13.962 14.902 1.00 67.75 245 ASP A O 1
ATOM 2000 N N . LEU A 1 246 ? -0.705 -15.492 16.214 1.00 77.56 246 LEU A N 1
ATOM 2001 C CA . LEU A 1 246 ? 0.218 -14.546 16.839 1.00 77.56 246 LEU A CA 1
ATOM 2002 C C . LEU A 1 246 ? 1.341 -14.191 15.860 1.00 77.56 246 LEU A C 1
ATOM 2004 O O . LEU A 1 246 ? 2.034 -15.074 15.353 1.00 77.56 246 LEU A O 1
ATOM 2008 N N . LEU A 1 247 ? 1.565 -12.897 15.640 1.00 81.50 247 LEU A N 1
ATOM 2009 C CA . LEU A 1 247 ? 2.671 -12.436 14.810 1.00 81.50 247 LEU A CA 1
ATOM 2010 C C . LEU A 1 247 ? 4.019 -12.558 15.535 1.00 81.50 247 LEU A C 1
ATOM 2012 O O . LEU A 1 247 ? 4.147 -12.276 16.729 1.00 81.50 247 LEU A O 1
ATOM 2016 N N . SER A 1 248 ? 5.059 -12.907 14.774 1.00 85.56 248 SER A N 1
ATOM 2017 C CA . SER A 1 248 ? 6.448 -12.753 15.210 1.00 85.56 248 SER A CA 1
ATOM 2018 C C . SER A 1 248 ? 6.781 -11.271 15.446 1.00 85.56 248 SER A C 1
ATOM 2020 O O . SER A 1 248 ? 6.084 -10.370 14.974 1.00 85.56 248 SER A O 1
ATOM 2022 N N . ALA A 1 249 ? 7.890 -10.985 16.135 1.00 87.12 249 ALA A N 1
ATOM 2023 C CA . ALA A 1 249 ? 8.318 -9.604 16.367 1.00 87.12 249 ALA A CA 1
ATOM 2024 C C . ALA A 1 249 ? 8.560 -8.822 15.058 1.00 87.12 249 ALA A C 1
ATOM 2026 O O . ALA A 1 249 ? 8.190 -7.652 14.967 1.00 87.12 249 ALA A O 1
ATOM 2027 N N . SER A 1 250 ? 9.131 -9.470 14.035 1.00 86.69 250 SER A N 1
ATOM 2028 C CA . SER A 1 250 ? 9.364 -8.863 12.718 1.00 86.69 250 SER A CA 1
ATOM 2029 C C . SER A 1 250 ? 8.051 -8.562 11.989 1.00 86.69 250 SER A C 1
ATOM 2031 O O . SER A 1 250 ? 7.903 -7.482 11.418 1.00 86.69 250 SER A O 1
ATOM 2033 N N . HIS A 1 251 ? 7.066 -9.463 12.055 1.00 87.88 251 HIS A N 1
ATOM 2034 C CA . HIS A 1 251 ? 5.745 -9.238 11.462 1.00 87.88 251 HIS A CA 1
ATOM 2035 C C . HIS A 1 251 ? 4.923 -8.193 12.227 1.00 87.88 251 HIS A C 1
ATOM 2037 O O . HIS A 1 251 ? 4.203 -7.416 11.605 1.00 87.88 251 HIS A O 1
ATOM 2043 N N . MET A 1 252 ? 5.082 -8.094 13.549 1.00 90.50 252 MET A N 1
ATOM 2044 C CA . MET A 1 252 ? 4.488 -7.009 14.334 1.00 90.50 252 MET A CA 1
ATOM 2045 C C . MET A 1 252 ? 5.067 -5.644 13.932 1.00 90.50 252 MET A C 1
ATOM 2047 O O . MET A 1 252 ? 4.326 -4.676 13.757 1.00 90.50 252 MET A O 1
ATOM 2051 N N . GLN A 1 253 ? 6.385 -5.553 13.725 1.00 91.88 253 GLN A N 1
ATOM 2052 C CA . GLN A 1 253 ? 7.028 -4.340 13.204 1.00 91.88 253 GLN A CA 1
ATOM 2053 C C . GLN A 1 253 ? 6.527 -3.980 11.805 1.00 91.88 253 GLN A C 1
ATOM 2055 O O . GLN A 1 253 ? 6.256 -2.812 11.527 1.00 91.88 253 GLN A O 1
ATOM 2060 N N . LEU A 1 254 ? 6.366 -4.981 10.939 1.00 92.19 254 LEU A N 1
ATOM 2061 C CA . LEU A 1 254 ? 5.813 -4.817 9.600 1.00 92.19 254 LEU A CA 1
ATOM 2062 C C . LEU A 1 254 ? 4.386 -4.245 9.636 1.00 92.19 254 LEU A C 1
ATOM 2064 O O . LEU A 1 254 ? 4.129 -3.229 8.989 1.00 92.19 254 LEU A O 1
ATOM 2068 N N . LEU A 1 255 ? 3.497 -4.843 10.438 1.00 93.38 255 LEU A N 1
ATOM 2069 C CA . LEU A 1 255 ? 2.129 -4.362 10.656 1.00 93.38 255 LEU A CA 1
ATOM 2070 C C . LEU A 1 255 ? 2.122 -2.930 11.199 1.00 93.38 255 LEU A C 1
ATOM 2072 O O . LEU A 1 255 ? 1.386 -2.085 10.699 1.00 93.38 255 LEU A O 1
ATOM 2076 N N . THR A 1 256 ? 2.983 -2.635 12.175 1.00 96.12 256 THR A N 1
ATOM 2077 C CA . THR A 1 256 ? 3.084 -1.299 12.782 1.00 96.12 256 THR A CA 1
ATOM 2078 C C . THR A 1 256 ? 3.479 -0.237 11.753 1.00 96.12 256 THR A C 1
ATOM 2080 O O . THR A 1 256 ? 2.868 0.828 11.715 1.00 96.12 256 THR A O 1
ATOM 2083 N N . VAL A 1 257 ? 4.459 -0.522 10.884 1.00 96.44 257 VAL A N 1
ATOM 2084 C CA . VAL A 1 257 ? 4.887 0.402 9.814 1.00 96.44 257 VAL A CA 1
ATOM 2085 C C . VAL A 1 257 ? 3.758 0.661 8.816 1.00 96.44 257 VAL A C 1
ATOM 2087 O O . VAL A 1 257 ? 3.497 1.814 8.475 1.00 96.44 257 VAL A O 1
ATOM 2090 N N . ILE A 1 258 ? 3.097 -0.400 8.346 1.00 97.12 258 ILE A N 1
ATOM 2091 C CA . ILE A 1 258 ? 2.002 -0.290 7.373 1.00 97.12 258 ILE A CA 1
ATOM 2092 C C . ILE A 1 258 ? 0.837 0.491 7.977 1.00 97.12 258 ILE A C 1
ATOM 2094 O O . ILE A 1 258 ? 0.338 1.424 7.349 1.00 97.12 258 ILE A O 1
ATOM 2098 N N . CYS A 1 259 ? 0.449 0.152 9.209 1.00 97.81 259 CYS A N 1
ATOM 2099 C CA . CYS A 1 259 ? -0.622 0.831 9.922 1.00 97.81 259 CYS A CA 1
ATOM 2100 C C . CYS A 1 259 ? -0.303 2.316 10.112 1.00 97.81 259 CYS A C 1
ATOM 2102 O O . CYS A 1 259 ? -1.148 3.154 9.825 1.00 97.81 259 CYS A O 1
ATOM 2104 N N . GLU A 1 260 ? 0.911 2.673 10.536 1.00 98.38 260 GLU A N 1
ATOM 2105 C CA . GLU A 1 260 ? 1.289 4.078 10.704 1.00 98.38 260 GLU A CA 1
ATOM 2106 C C . GLU A 1 260 ? 1.158 4.876 9.404 1.00 98.38 260 GLU A C 1
ATOM 2108 O O . GLU A 1 260 ? 0.540 5.942 9.389 1.00 98.38 260 GLU A O 1
ATOM 2113 N N . ASN A 1 261 ? 1.727 4.362 8.313 1.00 98.44 261 ASN A N 1
ATOM 2114 C CA . ASN A 1 261 ? 1.694 5.044 7.024 1.00 98.44 261 ASN A CA 1
ATOM 2115 C C . ASN A 1 261 ? 0.259 5.193 6.504 1.00 98.44 261 ASN A C 1
ATOM 2117 O O . ASN A 1 261 ? -0.116 6.277 6.057 1.00 98.44 261 ASN A O 1
ATOM 2121 N N . HIS A 1 262 ? -0.551 4.134 6.607 1.00 98.06 262 HIS A N 1
ATOM 2122 C CA . HIS A 1 262 ? -1.948 4.149 6.166 1.00 98.06 262 HIS A CA 1
ATOM 2123 C C . HIS A 1 262 ? -2.805 5.114 6.988 1.00 98.06 262 HIS A C 1
ATOM 2125 O O . HIS A 1 262 ? -3.561 5.897 6.422 1.00 98.06 262 HIS A O 1
ATOM 2131 N N . ILE A 1 263 ? -2.643 5.127 8.316 1.00 98.25 263 ILE A N 1
ATOM 2132 C CA . ILE A 1 263 ? -3.360 6.056 9.200 1.00 98.25 263 ILE A CA 1
ATOM 2133 C C . ILE A 1 263 ? -2.973 7.502 8.899 1.00 98.25 263 ILE A C 1
ATOM 2135 O O . ILE A 1 263 ? -3.850 8.358 8.826 1.00 98.25 263 ILE A O 1
ATOM 2139 N N . ARG A 1 264 ? -1.686 7.791 8.675 1.00 98.31 264 ARG A N 1
ATOM 2140 C CA . ARG A 1 264 ? -1.237 9.139 8.291 1.00 98.31 264 ARG A CA 1
ATOM 2141 C C . ARG A 1 264 ? -1.797 9.565 6.936 1.00 98.31 264 ARG A C 1
ATOM 2143 O O . ARG A 1 264 ? -2.221 10.709 6.799 1.00 98.31 264 ARG A O 1
ATOM 2150 N N . PHE A 1 265 ? -1.830 8.655 5.963 1.00 98.06 265 PHE A N 1
ATOM 2151 C CA . PHE A 1 265 ? -2.430 8.904 4.654 1.00 98.06 265 PHE A CA 1
ATOM 2152 C C . PHE A 1 265 ? -3.930 9.201 4.772 1.00 98.06 265 PHE A C 1
ATOM 2154 O O . PHE A 1 265 ? -4.392 10.231 4.282 1.00 98.06 265 PHE A O 1
ATOM 2161 N N . ALA A 1 266 ? -4.681 8.345 5.471 1.00 96.50 266 ALA A N 1
ATOM 2162 C CA . ALA A 1 266 ? -6.110 8.533 5.690 1.00 96.50 266 ALA A CA 1
ATOM 2163 C C . ALA A 1 266 ? -6.383 9.841 6.442 1.00 96.50 266 ALA A C 1
ATOM 2165 O O . ALA A 1 266 ? -7.190 10.648 5.994 1.00 96.50 266 ALA A O 1
ATOM 2166 N N . HIS A 1 267 ? -5.652 10.103 7.527 1.00 95.81 267 HIS A N 1
ATOM 2167 C CA . HIS A 1 267 ? -5.760 11.346 8.284 1.00 95.81 267 HIS A CA 1
ATOM 2168 C C . HIS A 1 267 ? -5.500 12.579 7.417 1.00 95.81 267 HIS A C 1
ATOM 2170 O O . HIS A 1 267 ? -6.271 13.532 7.477 1.00 95.81 267 HIS A O 1
ATOM 2176 N N . PHE A 1 268 ? -4.465 12.562 6.570 1.00 95.56 268 PHE A N 1
ATOM 2177 C CA . PHE A 1 268 ? -4.234 13.650 5.622 1.00 95.56 268 PHE A CA 1
ATOM 2178 C C . PHE A 1 268 ? -5.430 13.847 4.689 1.00 95.56 268 PHE A C 1
ATOM 2180 O O . PHE A 1 268 ? -5.871 14.980 4.525 1.00 95.56 268 PHE A O 1
ATOM 2187 N N . CYS A 1 269 ? -5.969 12.762 4.124 1.00 93.50 269 CYS A N 1
ATOM 2188 C CA . CYS A 1 269 ? -7.122 12.841 3.235 1.00 93.50 269 CYS A CA 1
ATOM 2189 C C . CYS A 1 269 ? -8.355 13.392 3.956 1.00 93.50 269 CYS A C 1
ATOM 2191 O O . CYS A 1 269 ? -9.097 14.142 3.357 1.00 93.50 269 CYS A O 1
ATOM 2193 N N . PHE A 1 270 ? -8.586 13.092 5.234 1.00 90.69 270 PHE A N 1
ATOM 2194 C CA . PHE A 1 270 ? -9.724 13.670 5.963 1.00 90.69 270 PHE A CA 1
ATOM 2195 C C . PHE A 1 270 ? -9.510 15.131 6.382 1.00 90.69 270 PHE A C 1
ATOM 2197 O O . PHE A 1 270 ? -10.481 15.869 6.499 1.00 90.69 270 PHE A O 1
ATOM 2204 N N . MET A 1 271 ? -8.261 15.561 6.579 1.00 89.94 271 MET A N 1
ATOM 2205 C CA . MET A 1 271 ? -7.932 16.960 6.889 1.00 89.94 271 MET A CA 1
ATOM 2206 C C . MET A 1 271 ? -7.854 17.847 5.640 1.00 89.94 271 MET A C 1
ATOM 2208 O O . MET A 1 271 ? -8.067 19.050 5.731 1.00 89.94 271 MET A O 1
ATOM 2212 N N . ASN A 1 272 ? -7.537 17.261 4.484 1.00 89.00 272 ASN A N 1
ATOM 2213 C CA . ASN A 1 272 ? -7.478 17.923 3.182 1.00 89.00 272 ASN A CA 1
ATOM 2214 C C . ASN A 1 272 ? -8.232 17.048 2.167 1.00 89.00 272 ASN A C 1
ATOM 2216 O O . ASN A 1 272 ? -7.588 16.293 1.429 1.00 89.00 272 ASN A O 1
ATOM 2220 N N . PRO A 1 273 ? -9.579 17.082 2.174 1.00 86.31 273 PRO A N 1
ATOM 2221 C CA . PRO A 1 273 ? -10.391 16.137 1.420 1.00 86.31 273 PRO A CA 1
ATOM 2222 C C . PRO A 1 273 ? -10.108 16.194 -0.082 1.00 86.31 273 PRO A C 1
ATOM 2224 O O . PRO A 1 273 ? -10.295 17.231 -0.709 1.00 86.31 273 PRO A O 1
ATOM 2227 N N . PRO A 1 274 ? -9.655 15.092 -0.704 1.00 86.19 274 PRO A N 1
ATOM 2228 C CA . PRO A 1 274 ? -9.702 14.976 -2.152 1.00 86.19 274 PRO A CA 1
ATOM 2229 C C . PRO A 1 274 ? -11.159 14.809 -2.605 1.00 86.19 274 PRO A C 1
ATOM 2231 O O . PRO A 1 274 ? -12.032 14.427 -1.820 1.00 86.19 274 PRO A O 1
ATOM 2234 N N . ASP A 1 275 ? -11.419 15.010 -3.897 1.00 81.94 275 ASP A N 1
ATOM 2235 C CA . ASP A 1 275 ? -12.756 14.930 -4.503 1.00 81.94 275 ASP A CA 1
ATOM 2236 C C . ASP A 1 275 ? -13.562 13.689 -4.103 1.00 81.94 275 ASP A C 1
ATOM 2238 O O . ASP A 1 275 ? -14.777 13.755 -3.923 1.00 81.94 275 ASP A O 1
ATOM 2242 N N . PHE A 1 276 ? -12.901 12.537 -3.968 1.00 80.44 276 PHE A N 1
ATOM 2243 C CA . PHE A 1 276 ? -13.565 11.281 -3.620 1.00 80.44 276 PHE A CA 1
ATOM 2244 C C . PHE A 1 276 ? -14.028 11.205 -2.157 1.00 80.44 276 PHE A C 1
ATOM 2246 O O . PHE A 1 276 ? -14.830 10.333 -1.832 1.00 80.44 276 PHE A O 1
ATOM 2253 N N . ILE A 1 277 ? -13.535 12.089 -1.284 1.00 79.00 277 ILE A N 1
ATOM 2254 C CA . ILE A 1 277 ? -14.060 12.292 0.071 1.00 79.00 277 ILE A CA 1
ATOM 2255 C C . ILE A 1 277 ? -15.111 13.401 0.044 1.00 79.00 277 ILE A C 1
ATOM 2257 O O . ILE A 1 277 ? -16.213 13.174 0.534 1.00 79.00 277 ILE A O 1
ATOM 2261 N N . HIS A 1 278 ? -14.823 14.547 -0.590 1.00 71.06 278 HIS A N 1
ATOM 2262 C CA . HIS A 1 278 ? -15.756 15.681 -0.668 1.00 71.06 278 HIS A CA 1
ATOM 2263 C C . HIS A 1 278 ? -17.139 15.290 -1.196 1.00 71.06 278 HIS A C 1
ATOM 2265 O O . HIS A 1 278 ? -18.143 15.690 -0.621 1.00 71.06 278 HIS A O 1
ATOM 2271 N N . LYS A 1 279 ? -17.202 14.457 -2.241 1.00 66.06 279 LYS A N 1
ATOM 2272 C CA . LYS A 1 279 ? -18.466 14.017 -2.863 1.00 66.06 279 LYS A CA 1
ATOM 2273 C C . LYS A 1 279 ? -19.373 13.183 -1.947 1.00 66.06 279 LYS A C 1
ATOM 2275 O O . LYS A 1 279 ? -20.499 12.890 -2.337 1.00 66.06 279 LYS A O 1
ATOM 2280 N N . LEU A 1 280 ? -18.879 12.748 -0.787 1.00 66.56 280 LEU A N 1
ATOM 2281 C CA . LEU A 1 280 ? -19.584 11.874 0.156 1.00 66.56 280 LEU A CA 1
ATOM 2282 C C . LEU A 1 280 ? -19.715 12.478 1.561 1.00 66.56 280 LEU A C 1
ATOM 2284 O O . LEU A 1 280 ? -20.326 11.852 2.431 1.00 66.56 280 LEU A O 1
ATOM 2288 N N . LEU A 1 281 ? -19.159 13.672 1.783 1.00 62.44 281 LEU A N 1
ATOM 2289 C CA . LEU A 1 281 ? -19.445 14.461 2.974 1.00 62.44 281 LEU A CA 1
ATOM 2290 C C . LEU A 1 281 ? -20.837 15.095 2.824 1.00 62.44 281 LEU A C 1
ATOM 2292 O O . LEU A 1 281 ? -21.199 15.478 1.709 1.00 62.44 281 LEU A O 1
ATOM 2296 N N . PRO A 1 282 ? -21.630 15.202 3.905 1.00 55.22 282 PRO A N 1
ATOM 2297 C CA . PRO A 1 282 ? -22.850 16.001 3.880 1.00 55.22 282 PRO A CA 1
ATOM 2298 C C . PRO A 1 282 ? -22.514 17.417 3.389 1.00 55.22 282 PRO A C 1
ATOM 2300 O O . PRO A 1 282 ? -21.592 18.032 3.929 1.00 55.22 282 PRO A O 1
ATOM 2303 N N . SER A 1 283 ? -23.212 17.929 2.368 1.00 46.66 283 SER A N 1
ATOM 2304 C CA . SER A 1 283 ? -23.177 19.368 2.113 1.00 46.66 283 SER A CA 1
ATOM 2305 C C . SER A 1 283 ? -23.895 20.025 3.284 1.00 46.66 283 SER A C 1
ATOM 2307 O O . SER A 1 283 ? -25.074 19.772 3.527 1.00 46.66 283 SER A O 1
ATOM 2309 N N . TYR A 1 284 ? -23.158 20.801 4.066 1.00 45.75 284 TYR A N 1
ATOM 2310 C CA . TYR A 1 284 ? -23.784 21.863 4.830 1.00 45.75 284 TYR A CA 1
ATOM 2311 C C . TYR A 1 284 ? -24.031 22.946 3.788 1.00 45.75 284 TYR A C 1
ATOM 2313 O O . TYR A 1 284 ? -23.098 23.643 3.397 1.00 45.75 284 TYR A O 1
ATOM 2321 N N . ASP A 1 285 ? -25.229 22.952 3.208 1.00 39.06 285 ASP A N 1
ATOM 2322 C CA . ASP A 1 285 ? -25.678 24.135 2.490 1.00 39.06 285 ASP A CA 1
ATOM 2323 C C . ASP A 1 285 ? -25.728 25.235 3.558 1.00 39.06 285 ASP A C 1
ATOM 2325 O O . ASP A 1 285 ? -26.455 25.104 4.546 1.00 39.06 285 ASP A O 1
ATOM 2329 N N . ASP A 1 286 ? -24.863 26.243 3.425 1.00 38.09 286 ASP A N 1
ATOM 2330 C CA . ASP A 1 286 ? -24.928 27.488 4.193 1.00 38.09 286 ASP A CA 1
ATOM 2331 C C . ASP A 1 286 ? -26.182 28.259 3.725 1.00 38.09 286 ASP A C 1
ATOM 2333 O O . ASP A 1 286 ? -26.090 29.309 3.098 1.00 38.09 286 ASP A O 1
ATOM 2337 N N . ASP A 1 287 ? -27.363 27.693 3.971 1.00 43.44 287 ASP A N 1
ATOM 2338 C CA . ASP A 1 287 ? -28.654 28.361 3.827 1.00 43.44 287 ASP A CA 1
ATOM 2339 C C . ASP A 1 287 ? -29.019 28.963 5.191 1.00 43.44 287 ASP A C 1
ATOM 2341 O O . ASP A 1 287 ? -29.916 28.482 5.873 1.00 43.44 287 ASP A O 1
ATOM 2345 N N . ASP A 1 288 ? -28.270 29.986 5.600 1.00 42.41 288 ASP A N 1
ATOM 2346 C CA . ASP A 1 288 ? -28.629 30.920 6.674 1.00 42.41 288 ASP A CA 1
ATOM 2347 C C . ASP A 1 288 ? -28.042 32.306 6.315 1.00 42.41 288 ASP A C 1
ATOM 2349 O O . ASP A 1 288 ? -27.176 32.841 7.005 1.00 42.41 288 ASP A O 1
ATOM 2353 N N . GLU A 1 289 ? -28.480 32.887 5.196 1.00 40.38 289 GLU A N 1
ATOM 2354 C CA . GLU A 1 289 ? -28.519 34.349 5.043 1.00 40.38 289 GLU A CA 1
ATOM 2355 C C . GLU A 1 289 ? -29.964 34.752 4.727 1.00 40.38 289 GLU A C 1
ATOM 2357 O O . GLU A 1 289 ? -30.379 34.862 3.576 1.00 40.38 289 GLU A O 1
ATOM 2362 N N . ASP A 1 290 ? -30.726 34.835 5.820 1.00 37.41 290 ASP A N 1
ATOM 2363 C CA . ASP A 1 290 ? -31.742 35.835 6.144 1.00 37.41 290 ASP A CA 1
ATOM 2364 C C . ASP A 1 290 ? -32.579 36.406 4.982 1.00 37.41 290 ASP A C 1
ATOM 2366 O O . ASP A 1 290 ? -32.170 37.298 4.236 1.00 37.41 290 ASP A O 1
ATOM 2370 N N . ASP A 1 291 ? -33.831 35.939 4.940 1.00 38.69 291 ASP A N 1
ATOM 2371 C CA . ASP A 1 291 ? -34.974 36.704 4.449 1.00 38.69 291 ASP A CA 1
ATOM 2372 C C . ASP A 1 291 ? -35.027 38.063 5.178 1.00 38.69 291 ASP A C 1
ATOM 2374 O O . ASP A 1 291 ? -35.482 38.137 6.318 1.00 38.69 291 ASP A O 1
ATOM 2378 N N . ASP A 1 292 ? -34.613 39.138 4.510 1.00 37.09 292 ASP A N 1
ATOM 2379 C CA . ASP A 1 292 ? -35.070 40.493 4.821 1.00 37.09 292 ASP A CA 1
ATOM 2380 C C . ASP A 1 292 ? -35.563 41.163 3.527 1.00 37.09 292 ASP A C 1
ATOM 2382 O O . ASP A 1 292 ? -34.804 41.505 2.614 1.00 37.09 292 ASP A O 1
ATOM 2386 N N . ASP A 1 293 ? -36.886 41.309 3.467 1.00 37.19 293 ASP A N 1
ATOM 2387 C CA . ASP A 1 293 ? -37.644 42.093 2.499 1.00 37.19 293 ASP A CA 1
ATOM 2388 C C . ASP A 1 293 ? -37.234 43.585 2.545 1.00 37.19 293 ASP A C 1
ATOM 2390 O O . ASP A 1 293 ? -37.133 44.172 3.620 1.00 37.19 293 ASP A O 1
ATOM 2394 N N . ASP A 1 294 ? -37.018 44.215 1.381 1.00 34.03 294 ASP A N 1
ATOM 2395 C CA . ASP A 1 294 ? -37.817 45.365 0.904 1.00 34.03 294 ASP A CA 1
ATOM 2396 C C . ASP A 1 294 ? -37.144 46.163 -0.246 1.00 34.03 294 ASP A C 1
ATOM 2398 O O . ASP A 1 294 ? -36.074 46.755 -0.128 1.00 34.03 294 ASP A O 1
ATOM 2402 N N . GLU A 1 295 ? -37.889 46.218 -1.354 1.00 31.86 295 GLU A N 1
ATOM 2403 C CA . GLU A 1 295 ? -38.154 47.360 -2.248 1.00 31.86 295 GLU A CA 1
ATOM 2404 C C . GLU A 1 295 ? -37.069 48.077 -3.117 1.00 31.86 295 GLU A C 1
ATOM 2406 O O . GLU A 1 295 ? -36.335 48.958 -2.684 1.00 31.86 295 GLU A O 1
ATOM 2411 N N . VAL A 1 296 ? -37.230 47.861 -4.442 1.00 31.42 296 VAL A N 1
ATOM 2412 C CA . VAL A 1 296 ? -37.487 48.873 -5.512 1.00 31.42 296 VAL A CA 1
ATOM 2413 C C . VAL A 1 296 ? -36.311 49.564 -6.260 1.00 31.42 296 VAL A C 1
ATOM 2415 O O . VAL A 1 296 ? -35.558 50.354 -5.702 1.00 31.42 296 VAL A O 1
ATOM 2418 N N . ASN A 1 297 ? -36.365 49.398 -7.605 1.00 27.06 297 ASN A N 1
ATOM 2419 C CA . ASN A 1 297 ? -35.840 50.225 -8.725 1.00 27.06 297 ASN A CA 1
ATOM 2420 C C . ASN A 1 297 ? -34.316 50.271 -8.977 1.00 27.06 297 ASN A C 1
ATOM 2422 O O . ASN A 1 297 ? -33.526 50.312 -8.050 1.00 27.06 297 ASN A O 1
ATOM 2426 N N . ASP A 1 298 ? -33.773 50.381 -10.194 1.00 25.58 298 ASP A N 1
ATOM 2427 C CA . ASP A 1 298 ? -34.223 50.338 -11.597 1.00 25.58 298 ASP A CA 1
ATOM 2428 C C . ASP A 1 298 ? -32.933 50.210 -12.456 1.00 25.58 298 ASP A C 1
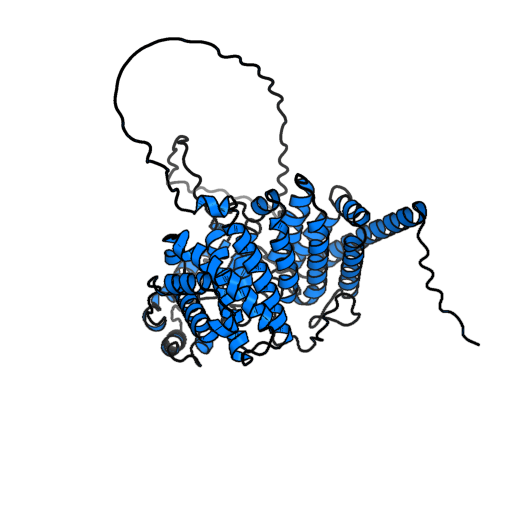ATOM 2430 O O . ASP A 1 298 ? -31.850 50.531 -11.970 1.00 25.58 298 ASP A O 1
ATOM 2434 N N . GLU A 1 299 ? -33.069 49.759 -13.708 1.00 27.80 299 GLU A N 1
ATOM 2435 C CA . GLU A 1 299 ? -32.194 49.953 -14.895 1.00 27.80 299 GLU A CA 1
ATOM 2436 C C . GLU A 1 299 ? -30.678 50.260 -14.700 1.00 27.80 299 GLU A C 1
ATOM 2438 O O . GLU A 1 299 ? -30.282 51.288 -14.161 1.00 27.80 299 GLU A O 1
ATOM 2443 N N . THR A 1 300 ? -29.728 49.514 -15.285 1.00 26.88 300 THR A N 1
ATOM 2444 C CA . THR A 1 300 ? -29.314 49.713 -16.693 1.00 26.88 300 THR A CA 1
ATOM 2445 C C . THR A 1 300 ? -28.311 48.655 -17.186 1.00 26.88 300 THR A C 1
ATOM 2447 O O . THR A 1 300 ? -27.493 48.114 -16.447 1.00 26.88 300 THR A O 1
ATOM 2450 N N . GLU A 1 301 ? -28.385 48.418 -18.495 1.00 25.27 301 GLU A N 1
ATOM 2451 C CA . GLU A 1 301 ? -27.564 47.554 -19.345 1.00 25.27 301 GLU A CA 1
ATOM 2452 C C . GLU A 1 301 ? -26.067 47.930 -19.466 1.00 25.27 301 GLU A C 1
ATOM 2454 O O . GLU A 1 301 ? -25.662 49.059 -19.204 1.00 25.27 301 GLU A O 1
ATOM 2459 N N . GLN A 1 302 ? -25.332 47.002 -20.112 1.00 25.52 302 GLN A N 1
ATOM 2460 C CA . GLN A 1 302 ? -24.022 47.097 -20.797 1.00 25.52 302 GLN A CA 1
ATOM 2461 C C . GLN A 1 302 ? -22.838 46.553 -19.966 1.00 25.52 302 GLN A C 1
ATOM 2463 O O . GLN A 1 302 ? -22.664 46.894 -18.812 1.00 25.52 302 GLN A O 1
ATOM 2468 N N . GLN A 1 303 ? -21.945 45.688 -20.458 1.00 25.14 303 GLN A N 1
ATOM 2469 C CA . GLN A 1 303 ? -21.539 45.431 -21.835 1.00 25.14 303 GLN A CA 1
ATOM 2470 C C . GLN A 1 303 ? -20.835 44.065 -21.932 1.00 25.14 303 GLN A C 1
ATOM 2472 O O . GLN A 1 303 ? -19.940 43.726 -21.161 1.00 25.14 303 GLN A O 1
ATOM 2477 N N . ARG A 1 304 ? -21.236 43.292 -22.939 1.00 23.61 304 ARG A N 1
ATOM 2478 C CA . ARG A 1 304 ? -20.626 42.036 -23.373 1.00 23.61 304 ARG A CA 1
ATOM 2479 C C . ARG A 1 304 ? -19.429 42.371 -24.265 1.00 23.61 304 ARG A C 1
ATOM 2481 O O . ARG A 1 304 ? -19.624 42.957 -25.325 1.00 23.61 304 ARG A O 1
ATOM 2488 N N . VAL A 1 305 ? -18.221 41.946 -23.895 1.00 24.69 305 VAL A N 1
ATOM 2489 C CA . VAL A 1 305 ? -17.094 41.847 -24.837 1.00 24.69 305 VAL A CA 1
ATOM 2490 C C . VAL A 1 305 ? -16.695 40.384 -24.955 1.00 24.69 305 VAL A C 1
ATOM 2492 O O . VAL A 1 305 ? -16.026 39.810 -24.101 1.00 24.69 305 VAL A O 1
ATOM 2495 N N . GLN A 1 306 ? -17.161 39.781 -26.046 1.00 24.92 306 GLN A N 1
ATOM 2496 C CA . GLN A 1 306 ? -16.583 38.577 -26.621 1.00 24.92 306 GLN A CA 1
ATOM 2497 C C . GLN A 1 306 ? -15.210 38.919 -27.205 1.00 24.92 306 GLN A C 1
ATOM 2499 O O . GLN A 1 306 ? -15.093 39.833 -28.017 1.00 24.92 306 GLN A O 1
ATOM 2504 N N . SER A 1 307 ? -14.203 38.112 -26.889 1.00 23.20 307 SER A N 1
ATOM 2505 C CA . SER A 1 307 ? -13.135 37.821 -27.840 1.00 23.20 307 SER A CA 1
ATOM 2506 C C . SER A 1 307 ? -12.828 36.335 -27.754 1.00 23.20 307 SER A C 1
ATOM 2508 O O . SER A 1 307 ? -12.271 35.844 -26.774 1.00 23.20 307 SER A O 1
ATOM 2510 N N . GLY A 1 308 ? -13.312 35.608 -28.757 1.00 22.61 308 GLY A N 1
ATOM 2511 C CA . GLY A 1 308 ? -12.970 34.217 -28.972 1.00 22.61 308 GLY A CA 1
ATOM 2512 C C . GLY A 1 308 ? -11.612 34.108 -29.650 1.00 22.61 308 GLY A C 1
ATOM 2513 O O . GLY A 1 308 ? -11.278 34.911 -30.512 1.00 22.61 308 GLY A O 1
ATOM 2514 N N . ASN A 1 309 ? -10.879 33.056 -29.307 1.00 24.38 309 ASN A N 1
ATOM 2515 C CA . ASN A 1 309 ? -10.015 32.368 -30.252 1.00 24.38 309 ASN A CA 1
ATOM 2516 C C . ASN A 1 309 ? -10.113 30.870 -29.967 1.00 24.38 309 ASN A C 1
ATOM 2518 O O . ASN A 1 309 ? -9.537 30.340 -29.021 1.00 24.38 309 ASN A O 1
ATOM 2522 N N . SER A 1 310 ? -10.919 30.216 -30.799 1.00 24.09 310 SER A N 1
ATOM 2523 C CA . SER A 1 310 ? -11.034 28.770 -30.908 1.00 24.09 310 SER A CA 1
ATOM 2524 C C . SER A 1 310 ? -9.818 28.251 -31.671 1.00 24.09 310 SER A C 1
ATOM 2526 O O . SER A 1 310 ? -9.688 28.511 -32.866 1.00 24.09 310 SER A O 1
ATOM 2528 N N . ALA A 1 311 ? -8.946 27.506 -30.997 1.00 23.62 311 ALA A N 1
ATOM 2529 C CA . ALA A 1 311 ? -7.963 26.645 -31.640 1.00 23.62 311 ALA A CA 1
ATOM 2530 C C . ALA A 1 311 ? -8.309 25.194 -31.304 1.00 23.62 311 ALA A C 1
ATOM 2532 O O . ALA A 1 311 ? -8.138 24.714 -30.188 1.00 23.62 311 ALA A O 1
ATOM 2533 N N . THR A 1 312 ? -8.864 24.529 -32.306 1.00 28.55 312 THR A N 1
ATOM 2534 C CA . THR A 1 312 ? -9.220 23.118 -32.352 1.00 28.55 312 THR A CA 1
ATOM 2535 C C . THR A 1 312 ? -7.952 22.267 -32.261 1.00 28.55 312 THR A C 1
ATOM 2537 O O . THR A 1 312 ? -7.194 22.189 -33.227 1.00 28.55 312 THR A O 1
ATOM 2540 N N . THR A 1 313 ? -7.735 21.576 -31.144 1.00 23.83 313 THR A N 1
ATOM 2541 C CA . THR A 1 313 ? -6.755 20.483 -31.062 1.00 23.83 313 THR A CA 1
ATOM 2542 C C . THR A 1 313 ? -7.502 19.163 -30.953 1.00 23.83 313 THR A C 1
ATOM 2544 O O . THR A 1 313 ? -8.180 18.871 -29.972 1.00 23.83 313 THR A O 1
ATOM 2547 N N . LYS A 1 314 ? -7.404 18.375 -32.026 1.00 24.25 314 LYS A N 1
ATOM 2548 C CA . LYS A 1 314 ? -7.830 16.979 -32.087 1.00 24.25 314 LYS A CA 1
ATOM 2549 C C . LYS A 1 314 ? -7.045 16.182 -31.044 1.00 24.25 314 LYS A C 1
ATOM 2551 O O . LYS A 1 314 ? -5.868 15.904 -31.255 1.00 24.25 314 LYS A O 1
ATOM 2556 N N . ASN A 1 315 ? -7.702 15.785 -29.960 1.00 23.23 315 ASN A N 1
ATOM 2557 C CA . ASN A 1 315 ? -7.197 14.727 -29.096 1.00 23.23 315 ASN A CA 1
ATOM 2558 C C . ASN A 1 315 ? -7.390 13.396 -29.825 1.00 23.23 315 ASN A C 1
ATOM 2560 O O . ASN A 1 315 ? -8.504 12.891 -29.948 1.00 23.23 315 ASN A O 1
ATOM 2564 N N . ILE A 1 316 ? -6.294 12.862 -30.357 1.00 23.53 316 ILE A N 1
ATOM 2565 C CA . ILE A 1 316 ? -6.205 11.468 -30.782 1.00 23.53 316 ILE A CA 1
ATOM 2566 C C . ILE A 1 316 ? -6.111 10.654 -29.491 1.00 23.53 316 ILE A C 1
ATOM 2568 O O . ILE A 1 316 ? -5.049 10.556 -28.884 1.00 23.53 316 ILE A O 1
ATOM 2572 N N . ALA A 1 317 ? -7.246 10.126 -29.040 1.00 23.84 317 ALA A N 1
ATOM 2573 C CA . ALA A 1 317 ? -7.273 9.059 -28.055 1.00 23.84 317 ALA A CA 1
ATOM 2574 C C . ALA A 1 317 ? -6.774 7.784 -28.748 1.00 23.84 317 ALA A C 1
ATOM 2576 O O . ALA A 1 317 ? -7.433 7.277 -29.656 1.00 23.84 317 ALA A O 1
ATOM 2577 N N . SER A 1 318 ? -5.591 7.288 -28.376 1.00 23.17 318 SER A N 1
ATOM 2578 C CA . SER A 1 318 ? -5.181 5.939 -28.761 1.00 23.17 318 SER A CA 1
ATOM 2579 C C . SER A 1 318 ? -5.829 4.948 -27.796 1.00 23.17 318 SER A C 1
ATOM 2581 O O . SER A 1 318 ? -5.351 4.738 -26.682 1.00 23.17 318 SER A O 1
ATOM 2583 N N . GLU A 1 319 ? -6.933 4.348 -28.221 1.00 25.31 319 GLU A N 1
ATOM 2584 C CA . GLU A 1 319 ? -7.433 3.110 -27.635 1.00 25.31 319 GLU A CA 1
ATOM 2585 C C . GLU A 1 319 ? -6.441 1.988 -27.973 1.00 25.31 319 GLU A C 1
ATOM 2587 O O . GLU A 1 319 ? -6.351 1.548 -29.118 1.00 25.31 319 GLU A O 1
ATOM 2592 N N . VAL A 1 320 ? -5.669 1.523 -26.989 1.00 26.47 320 VAL A N 1
ATOM 2593 C CA . VAL A 1 320 ? -4.920 0.264 -27.104 1.00 26.47 320 VAL A CA 1
ATOM 2594 C C . VAL A 1 320 ? -5.706 -0.804 -26.354 1.00 26.47 320 VAL A C 1
ATOM 2596 O O . VAL A 1 320 ? -5.511 -1.052 -25.167 1.00 26.47 320 VAL A O 1
ATOM 2599 N N . SER A 1 321 ? -6.644 -1.410 -27.078 1.00 24.27 321 SER A N 1
ATOM 2600 C CA . SER A 1 321 ? -7.296 -2.665 -26.713 1.00 24.27 321 SER A CA 1
ATOM 2601 C C . SER A 1 321 ? -6.264 -3.795 -26.784 1.00 24.27 321 SER A C 1
ATOM 2603 O O . SER A 1 321 ? -5.728 -4.105 -27.849 1.00 24.27 321 SER A O 1
ATOM 2605 N N . VAL A 1 322 ? -5.968 -4.416 -25.642 1.00 27.48 322 VAL A N 1
ATOM 2606 C CA . VAL A 1 322 ? -5.124 -5.615 -25.564 1.00 27.48 322 VAL A CA 1
ATOM 2607 C C . VAL A 1 322 ? -6.015 -6.836 -25.788 1.00 27.48 322 VAL A C 1
ATOM 2609 O O . VAL A 1 322 ? -6.473 -7.476 -24.845 1.00 27.48 322 VAL A O 1
ATOM 2612 N N . ASN A 1 323 ? -6.294 -7.149 -27.052 1.00 25.53 323 ASN A N 1
ATOM 2613 C CA . ASN A 1 323 ? -6.969 -8.390 -27.423 1.00 25.53 323 ASN A CA 1
ATOM 2614 C C . ASN A 1 323 ? -5.950 -9.532 -27.535 1.00 25.53 323 ASN A C 1
ATOM 2616 O O . ASN A 1 323 ? -5.168 -9.599 -28.482 1.00 25.53 323 ASN A O 1
ATOM 2620 N N . ASN A 1 324 ? -6.003 -10.473 -26.592 1.00 29.23 324 ASN A N 1
ATOM 2621 C CA . ASN A 1 324 ? -5.394 -11.791 -26.744 1.00 29.23 324 ASN A CA 1
ATOM 2622 C C . ASN A 1 324 ? -6.329 -12.678 -27.572 1.00 29.23 324 ASN A C 1
ATOM 2624 O O . ASN A 1 324 ? -7.327 -13.165 -27.047 1.00 29.23 324 ASN A O 1
ATOM 2628 N N . SER A 1 325 ? -6.019 -12.927 -28.845 1.00 28.28 325 SER A N 1
ATOM 2629 C CA . SER A 1 325 ? -6.563 -14.064 -29.606 1.00 28.28 325 SER A CA 1
ATOM 2630 C C . SER A 1 325 ? -5.670 -14.381 -30.803 1.00 28.28 325 SER A C 1
ATOM 2632 O O . SER A 1 325 ? -5.555 -13.589 -31.736 1.00 28.28 325 SER A O 1
ATOM 2634 N N . ALA A 1 326 ? -5.040 -15.555 -30.777 1.00 26.33 326 ALA A N 1
ATOM 2635 C CA . ALA A 1 326 ? -4.389 -16.149 -31.937 1.00 26.33 326 ALA A CA 1
ATOM 2636 C C . ALA A 1 326 ? -5.437 -16.679 -32.938 1.00 26.33 326 ALA A C 1
ATOM 2638 O O . ALA A 1 326 ? -6.517 -17.123 -32.553 1.00 26.33 326 ALA A O 1
ATOM 2639 N N . LEU A 1 327 ? -5.089 -16.607 -34.225 1.00 26.25 327 LEU A N 1
ATOM 2640 C CA . LEU A 1 327 ? -5.894 -16.964 -35.395 1.00 26.25 327 LEU A CA 1
ATOM 2641 C C . LEU A 1 327 ? -6.457 -18.400 -35.392 1.00 26.25 327 LEU A C 1
ATOM 2643 O O . LEU A 1 327 ? -5.734 -19.349 -35.096 1.00 26.25 327 LEU A O 1
ATOM 2647 N N . GLY A 1 328 ? -7.662 -18.548 -35.966 1.00 22.89 328 GLY A N 1
ATOM 2648 C CA . GLY A 1 328 ? -7.980 -19.667 -36.865 1.00 22.89 328 GLY A CA 1
ATOM 2649 C C . GLY A 1 328 ? -9.375 -20.290 -36.733 1.00 22.89 328 GLY A C 1
ATOM 2650 O O . GLY A 1 328 ? -9.530 -21.241 -35.980 1.00 22.89 328 GLY A O 1
ATOM 2651 N N . ALA A 1 329 ? -10.345 -19.810 -37.526 1.00 22.72 329 ALA A N 1
ATOM 2652 C CA . ALA A 1 329 ? -11.242 -20.593 -38.406 1.00 22.72 329 ALA A CA 1
ATOM 2653 C C . ALA A 1 329 ? -12.610 -19.909 -38.609 1.00 22.72 329 ALA A C 1
ATOM 2655 O O . ALA A 1 329 ? -13.366 -19.653 -37.679 1.00 22.72 329 ALA A O 1
ATOM 2656 N N . SER A 1 330 ? -12.906 -19.638 -39.878 1.00 21.75 330 SER A N 1
ATOM 2657 C CA . SER A 1 330 ? -14.168 -19.127 -40.415 1.00 21.75 330 SER A CA 1
ATOM 2658 C C . SER A 1 330 ? -15.260 -20.205 -40.401 1.00 21.75 330 SER A C 1
ATOM 2660 O O . SER A 1 330 ? -14.954 -21.338 -40.750 1.00 21.75 330 SER A O 1
ATOM 2662 N N . THR A 1 331 ? -16.511 -19.856 -40.062 1.00 24.17 331 THR A N 1
ATOM 2663 C CA . THR A 1 331 ? -17.707 -20.09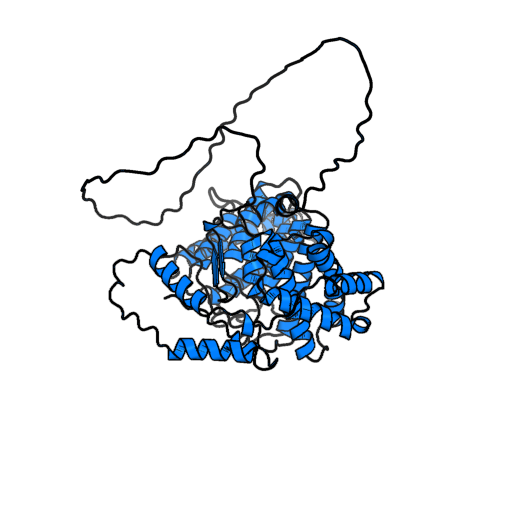9 -40.906 1.00 24.17 331 THR A CA 1
ATOM 2664 C C . THR A 1 331 ? -18.974 -19.476 -40.300 1.00 24.17 331 THR A C 1
ATOM 2666 O O . THR A 1 331 ? -19.205 -19.524 -39.097 1.00 24.17 331 THR A O 1
ATOM 2669 N N . ASN A 1 332 ? -19.784 -18.895 -41.186 1.00 22.36 332 ASN A N 1
ATOM 2670 C CA . ASN A 1 332 ? -21.071 -18.230 -40.969 1.00 22.36 332 ASN A CA 1
ATOM 2671 C C . ASN A 1 332 ? -22.123 -19.090 -40.246 1.00 22.36 332 ASN A C 1
ATOM 2673 O O . ASN A 1 332 ? -22.221 -20.281 -40.533 1.00 22.36 332 ASN A O 1
ATOM 2677 N N . SER A 1 333 ? -23.025 -18.453 -39.485 1.00 23.73 333 SER A N 1
ATOM 2678 C CA . SER A 1 333 ? -24.484 -18.532 -39.715 1.00 23.73 333 SER A CA 1
ATOM 2679 C C . SER A 1 333 ? -25.271 -17.537 -38.853 1.00 23.73 333 SER A C 1
ATOM 2681 O O . SER A 1 333 ? -25.173 -17.497 -37.633 1.00 23.73 333 SER A O 1
ATOM 2683 N N . THR A 1 334 ? -26.074 -16.748 -39.554 1.00 22.06 334 THR A N 1
ATOM 2684 C CA . THR A 1 334 ? -27.192 -15.900 -39.130 1.00 22.06 334 THR A CA 1
ATOM 2685 C C . THR A 1 334 ? -28.292 -16.659 -38.381 1.00 22.06 334 THR A C 1
ATOM 2687 O O . THR A 1 334 ? -28.730 -17.688 -38.886 1.00 22.06 334 THR A O 1
ATOM 2690 N N . SER A 1 335 ? -28.859 -16.071 -37.318 1.00 25.02 335 SER A N 1
ATOM 2691 C CA . SER A 1 335 ? -30.307 -15.772 -37.251 1.00 25.02 335 SER A CA 1
ATOM 2692 C C . SER A 1 335 ? -30.715 -15.051 -35.959 1.00 25.02 335 SER A C 1
ATOM 2694 O O . SER A 1 335 ? -30.422 -15.501 -34.856 1.00 25.02 335 SER A O 1
ATOM 2696 N N . ASN A 1 336 ? -31.442 -13.955 -36.164 1.00 23.02 336 ASN A N 1
ATOM 2697 C CA . ASN A 1 336 ? -32.138 -13.078 -35.226 1.00 23.02 336 ASN A CA 1
ATOM 2698 C C . ASN A 1 336 ? -32.891 -13.770 -34.076 1.00 23.02 336 ASN A C 1
ATOM 2700 O O . ASN A 1 336 ? -33.670 -14.691 -34.311 1.00 23.02 336 ASN A O 1
ATOM 2704 N N . MET A 1 337 ? -32.857 -13.146 -32.896 1.00 24.72 337 MET A N 1
ATOM 2705 C CA . MET A 1 337 ? -34.104 -12.795 -32.216 1.00 24.72 337 MET A CA 1
ATOM 2706 C C . MET A 1 337 ? -33.939 -11.459 -31.482 1.00 24.72 337 MET A C 1
ATOM 2708 O O . MET A 1 337 ? -33.175 -11.325 -30.531 1.00 24.72 337 MET A O 1
ATOM 2712 N N . GLU A 1 338 ? -34.616 -10.450 -32.022 1.00 22.62 338 GLU A N 1
ATOM 2713 C CA . GLU A 1 338 ? -34.741 -9.105 -31.478 1.00 22.62 338 GLU A CA 1
ATOM 2714 C C . GLU A 1 338 ? -35.635 -9.066 -30.229 1.00 22.62 338 GLU A C 1
ATOM 2716 O O . GLU A 1 338 ? -36.579 -9.844 -30.106 1.00 22.62 338 GLU A O 1
ATOM 2721 N N . SER A 1 339 ? -35.453 -7.971 -29.475 1.00 23.34 339 SER A N 1
ATOM 2722 C CA . SER A 1 339 ? -36.511 -7.175 -28.824 1.00 23.34 339 SER A CA 1
ATOM 2723 C C . SER A 1 339 ? -37.023 -7.682 -27.465 1.00 23.34 339 SER A C 1
ATOM 2725 O O . SER A 1 339 ? -37.417 -8.829 -27.338 1.00 23.34 339 SER A O 1
ATOM 2727 N N . ARG A 1 340 ? -37.186 -6.877 -26.406 1.00 24.81 340 ARG A N 1
ATOM 2728 C CA . ARG A 1 340 ? -37.102 -5.423 -26.124 1.00 24.81 340 ARG A CA 1
ATOM 2729 C C . ARG A 1 340 ? -37.150 -5.326 -24.580 1.00 24.81 340 ARG A C 1
ATOM 2731 O O . ARG A 1 340 ? -37.807 -6.145 -23.952 1.00 24.81 340 ARG A O 1
ATOM 2738 N N . CYS A 1 341 ? -36.454 -4.395 -23.934 1.00 24.00 341 CYS A N 1
ATOM 2739 C CA . CYS A 1 341 ? -37.052 -3.108 -23.571 1.00 24.00 341 CYS A CA 1
ATOM 2740 C C . CYS A 1 341 ? -36.041 -1.957 -23.658 1.00 24.00 341 CYS A C 1
ATOM 2742 O O . CYS A 1 341 ? -34.881 -2.069 -23.281 1.00 24.00 341 CYS A O 1
ATOM 2744 N N . ALA A 1 342 ? -36.546 -0.870 -24.232 1.00 25.58 342 ALA A N 1
ATOM 2745 C CA . ALA A 1 342 ? -35.855 0.260 -24.828 1.00 25.58 342 ALA A CA 1
ATOM 2746 C C . ALA A 1 342 ? -35.360 1.315 -23.808 1.00 25.58 342 ALA A C 1
ATOM 2748 O O . ALA A 1 342 ? -35.815 1.327 -22.663 1.00 25.58 342 ALA A O 1
ATOM 2749 N N . PRO A 1 343 ? -34.474 2.237 -24.236 1.00 26.48 343 PRO A N 1
ATOM 2750 C CA . PRO A 1 343 ? -33.873 3.258 -23.391 1.00 26.48 343 PRO A CA 1
ATOM 2751 C C . PRO A 1 343 ? -34.798 4.475 -23.268 1.00 26.48 343 PRO A C 1
ATOM 2753 O O . PRO A 1 343 ? -35.252 5.026 -24.272 1.00 26.48 343 PRO A O 1
ATOM 2756 N N . MET A 1 344 ? -35.049 4.944 -22.045 1.00 27.03 344 MET A N 1
ATOM 2757 C CA . MET A 1 344 ? -35.626 6.274 -21.856 1.00 27.03 344 MET A CA 1
ATOM 2758 C C . MET A 1 344 ? -34.519 7.321 -21.896 1.00 27.03 344 MET A C 1
ATOM 2760 O O . MET A 1 344 ? -33.730 7.475 -20.967 1.00 27.03 344 MET A O 1
ATOM 2764 N N . SER A 1 345 ? -34.508 8.070 -22.992 1.00 28.41 345 SER A N 1
ATOM 2765 C CA . SER A 1 345 ? -33.837 9.355 -23.123 1.00 28.41 345 SER A CA 1
ATOM 2766 C C . SER A 1 345 ? -34.265 10.306 -21.999 1.00 28.41 345 SER A C 1
ATOM 2768 O O . SER A 1 345 ? -35.432 10.702 -21.934 1.00 28.41 345 SER A O 1
ATOM 2770 N N . LYS A 1 346 ? -33.318 10.742 -21.166 1.00 25.39 346 LYS A N 1
ATOM 2771 C CA . LYS A 1 346 ? -33.444 11.981 -20.392 1.00 25.39 346 LYS A CA 1
ATOM 2772 C C . LYS A 1 346 ? -32.391 12.976 -20.876 1.00 25.39 346 LYS A C 1
ATOM 2774 O O . LYS A 1 346 ? -31.212 12.653 -20.975 1.00 25.39 346 LYS A O 1
ATOM 2779 N N . LYS A 1 347 ? -32.876 14.169 -21.231 1.00 25.08 347 LYS A N 1
ATOM 2780 C CA . LYS A 1 347 ? -32.108 15.390 -21.518 1.00 25.08 347 LYS A CA 1
ATOM 2781 C C . LYS A 1 347 ? -31.167 15.737 -20.346 1.00 25.08 347 LYS A C 1
ATOM 2783 O O . LYS A 1 347 ? -31.446 15.313 -19.224 1.00 25.08 347 LYS A O 1
ATOM 2788 N N . PRO A 1 348 ? -30.090 16.507 -20.589 1.00 29.48 348 PRO A N 1
ATOM 2789 C CA . PRO A 1 348 ? -29.082 16.792 -19.582 1.00 29.48 348 PRO A CA 1
ATOM 2790 C C . PRO A 1 348 ? -29.640 17.820 -18.598 1.00 29.48 348 PRO A C 1
ATOM 2792 O O . PRO A 1 348 ? -29.671 19.011 -18.889 1.00 29.48 348 PRO A O 1
ATOM 2795 N N . ASN A 1 349 ? -30.097 17.350 -17.442 1.00 22.95 349 ASN A N 1
ATOM 2796 C CA . ASN A 1 349 ? -30.197 18.202 -16.268 1.00 22.95 349 ASN A CA 1
ATOM 2797 C C . ASN A 1 349 ? -28.859 18.119 -15.538 1.00 22.95 349 ASN A C 1
ATOM 2799 O O . ASN A 1 349 ? -28.333 17.029 -15.323 1.00 22.95 349 ASN A O 1
ATOM 2803 N N . SER A 1 350 ? -28.313 19.278 -15.186 1.00 37.72 350 SER A N 1
ATOM 2804 C CA . SER A 1 350 ? -27.212 19.425 -14.241 1.00 37.72 350 SER A CA 1
ATOM 2805 C C . SER A 1 350 ? -27.531 18.638 -12.968 1.00 37.72 350 SER A C 1
ATOM 2807 O O . SER A 1 350 ? -28.425 19.013 -12.212 1.00 37.72 350 SER A O 1
ATOM 2809 N N . SER A 1 351 ? -26.848 17.519 -12.749 1.00 30.66 351 SER A N 1
ATOM 2810 C CA . SER A 1 351 ? -27.017 16.710 -11.546 1.00 30.66 351 SER A CA 1
ATOM 2811 C C . SER A 1 351 ? -25.682 16.096 -11.159 1.00 30.66 351 SER A C 1
ATOM 2813 O O . SER A 1 351 ? -25.069 15.408 -11.977 1.00 30.66 351 SER A O 1
ATOM 2815 N N . ASN A 1 352 ? -25.272 16.354 -9.917 1.00 40.56 352 ASN A N 1
ATOM 2816 C CA . ASN A 1 352 ? -24.213 15.683 -9.169 1.00 40.56 352 ASN A CA 1
ATOM 2817 C C . ASN A 1 352 ? -23.947 14.263 -9.686 1.00 40.56 352 ASN A C 1
ATOM 2819 O O . ASN A 1 352 ? -24.788 13.373 -9.551 1.00 40.56 352 ASN A O 1
ATOM 2823 N N . THR A 1 353 ? -22.781 14.044 -10.298 1.00 47.12 353 THR A N 1
ATOM 2824 C CA . THR A 1 353 ? -22.312 12.701 -10.655 1.00 47.12 353 THR A CA 1
ATOM 2825 C C . THR A 1 353 ? -22.166 11.888 -9.376 1.00 47.12 353 THR A C 1
ATOM 2827 O O . THR A 1 353 ? -21.176 12.048 -8.661 1.00 47.12 353 THR A O 1
ATOM 2830 N N . ALA A 1 354 ? -23.158 11.047 -9.082 1.00 60.78 354 ALA A N 1
ATOM 2831 C CA . ALA A 1 354 ? -23.121 10.118 -7.962 1.00 60.78 354 ALA A CA 1
ATOM 2832 C C . ALA A 1 354 ? -21.826 9.289 -8.013 1.00 60.78 354 ALA A C 1
ATOM 2834 O O . ALA A 1 354 ? -21.434 8.795 -9.078 1.00 60.78 354 ALA A O 1
ATOM 2835 N N . ALA A 1 355 ? -21.139 9.185 -6.874 1.00 64.12 355 ALA A N 1
ATOM 2836 C CA . ALA A 1 355 ? -19.966 8.332 -6.740 1.00 64.12 355 ALA A CA 1
ATOM 2837 C C . ALA A 1 355 ? -20.368 6.869 -7.000 1.00 64.12 355 ALA A C 1
ATOM 2839 O O . ALA A 1 355 ? -21.332 6.390 -6.411 1.00 64.12 355 ALA A O 1
ATOM 2840 N N . ARG A 1 356 ? -19.640 6.189 -7.894 1.00 79.12 356 ARG A N 1
ATOM 2841 C CA . ARG A 1 356 ? -19.854 4.782 -8.285 1.00 79.12 356 ARG A CA 1
ATOM 2842 C C . ARG A 1 356 ? -18.833 3.828 -7.662 1.00 79.12 356 ARG A C 1
ATOM 2844 O O . ARG A 1 356 ? -19.010 2.624 -7.709 1.00 79.12 356 ARG A O 1
ATOM 2851 N N . CYS A 1 357 ? -17.739 4.342 -7.104 1.00 86.38 357 CYS A N 1
ATOM 2852 C CA . CYS A 1 357 ? -16.696 3.511 -6.500 1.00 86.38 357 CYS A CA 1
ATOM 2853 C C . CYS A 1 357 ? -16.808 3.448 -4.971 1.00 86.38 357 CYS A C 1
ATOM 2855 O O . CYS A 1 357 ? -17.287 4.386 -4.333 1.00 86.38 357 CYS A O 1
ATOM 2857 N N . GLU A 1 358 ? -16.226 2.415 -4.360 1.00 85.00 358 GLU A N 1
ATOM 2858 C CA . GLU A 1 358 ? -16.222 2.224 -2.902 1.00 85.00 358 GLU A CA 1
ATOM 2859 C C . GLU A 1 358 ? -14.995 2.835 -2.199 1.00 85.00 358 GLU A C 1
ATOM 2861 O O . GLU A 1 358 ? -14.712 2.518 -1.045 1.00 85.00 358 GLU A O 1
ATOM 2866 N N . CYS A 1 359 ? -14.235 3.709 -2.865 1.00 89.62 359 CYS A N 1
ATOM 2867 C CA . CYS A 1 359 ? -12.978 4.273 -2.356 1.00 89.62 359 CYS A CA 1
ATOM 2868 C C . CYS A 1 359 ? -13.069 4.855 -0.936 1.00 89.62 359 CYS A C 1
ATOM 2870 O O . CYS A 1 359 ? -12.241 4.515 -0.091 1.00 89.62 359 CYS A O 1
ATOM 2872 N N . TYR A 1 360 ? -14.073 5.694 -0.663 1.00 87.75 360 TYR A N 1
ATOM 2873 C CA . TYR A 1 360 ? -14.309 6.264 0.669 1.00 87.75 360 TYR A CA 1
ATOM 2874 C C . TYR A 1 360 ? -14.576 5.167 1.705 1.00 87.75 360 TYR A C 1
ATOM 2876 O O . TYR A 1 360 ? -13.887 5.075 2.719 1.00 87.75 360 TYR A O 1
ATOM 2884 N N . THR A 1 361 ? -15.526 4.279 1.406 1.00 84.75 361 THR A N 1
ATOM 2885 C CA . THR A 1 361 ? -15.921 3.175 2.283 1.00 84.75 361 THR A CA 1
ATOM 2886 C C . THR A 1 361 ? -14.738 2.252 2.578 1.00 84.75 361 THR A C 1
ATOM 2888 O O . THR A 1 361 ? -14.492 1.907 3.731 1.00 84.75 361 THR A O 1
ATOM 2891 N N . LYS A 1 362 ? -13.934 1.890 1.573 1.00 87.50 362 LYS A N 1
ATOM 2892 C CA . LYS A 1 362 ? -12.736 1.057 1.754 1.00 87.50 362 LYS A CA 1
ATOM 2893 C C . LYS A 1 362 ? -11.635 1.762 2.532 1.00 87.50 362 LYS A C 1
ATOM 2895 O O . LYS A 1 362 ? -11.004 1.129 3.380 1.00 87.50 362 LYS A O 1
ATOM 2900 N N . LEU A 1 363 ? -11.424 3.059 2.317 1.00 91.94 363 LEU A N 1
ATOM 2901 C CA . LEU A 1 363 ? -10.463 3.826 3.106 1.00 91.94 363 LEU A CA 1
ATOM 2902 C C . LEU A 1 363 ? -10.837 3.816 4.596 1.00 91.94 363 LEU A C 1
ATOM 2904 O O . LEU A 1 363 ? -10.004 3.466 5.428 1.00 91.94 363 LEU A O 1
ATOM 2908 N N . CYS A 1 364 ? -12.093 4.110 4.933 1.00 89.12 364 CYS A N 1
ATOM 2909 C CA . CYS A 1 364 ? -12.569 4.092 6.319 1.00 89.12 364 CYS A CA 1
ATOM 2910 C C . CYS A 1 364 ? -12.451 2.706 6.968 1.00 89.12 364 CYS A C 1
ATOM 2912 O O . CYS A 1 364 ? -12.064 2.579 8.128 1.00 89.12 364 CYS A O 1
ATOM 2914 N N . LEU A 1 365 ? -12.780 1.649 6.229 1.00 85.56 365 LEU A N 1
ATOM 2915 C CA . LEU A 1 365 ? -12.867 0.299 6.785 1.00 85.56 365 LEU A CA 1
ATOM 2916 C C . LEU A 1 365 ? -11.498 -0.369 6.925 1.00 85.56 365 LEU A C 1
ATOM 2918 O O . LEU A 1 365 ? -11.235 -1.006 7.944 1.00 85.56 365 LEU A O 1
ATOM 2922 N N . SER A 1 366 ? -10.581 -0.119 5.992 1.00 90.94 366 SER A N 1
ATOM 2923 C CA . SER A 1 366 ? -9.178 -0.522 6.143 1.00 90.94 366 SER A CA 1
ATOM 2924 C C . SER A 1 366 ? -8.501 0.126 7.358 1.00 90.94 366 SER A C 1
ATOM 2926 O O . SER A 1 366 ? -7.697 -0.531 8.017 1.00 90.94 366 SER A O 1
ATOM 2928 N N . VAL A 1 367 ? -8.861 1.369 7.716 1.00 94.25 367 VAL A N 1
ATOM 2929 C CA . VAL A 1 367 ? -8.402 2.029 8.955 1.00 94.25 367 VAL A CA 1
ATOM 2930 C C . VAL A 1 367 ? -8.842 1.241 10.193 1.00 94.25 367 VAL A C 1
ATOM 2932 O O . VAL A 1 367 ? -8.006 0.919 11.037 1.00 94.25 367 VAL A O 1
ATOM 2935 N N . VAL A 1 368 ? -10.127 0.884 10.292 1.00 90.75 368 VAL A N 1
ATOM 2936 C CA . VAL A 1 368 ? -10.654 0.111 11.432 1.00 90.75 368 VAL A CA 1
ATOM 2937 C C . VAL A 1 368 ? -9.992 -1.266 11.511 1.00 90.75 368 VAL A C 1
ATOM 2939 O O . VAL A 1 368 ? -9.511 -1.652 12.576 1.00 90.75 368 VAL A O 1
ATOM 2942 N N . THR A 1 369 ? -9.906 -1.987 10.391 1.00 86.88 369 THR A N 1
ATOM 2943 C CA . THR A 1 369 ? -9.324 -3.337 10.345 1.00 86.88 369 THR A CA 1
ATOM 2944 C C . THR A 1 369 ? -7.851 -3.345 10.751 1.00 86.88 369 THR A C 1
ATOM 2946 O O . THR A 1 369 ? -7.454 -4.167 11.577 1.00 86.88 369 THR A O 1
ATOM 2949 N N . LEU A 1 370 ? -7.037 -2.416 10.235 1.00 92.81 370 LEU A N 1
ATOM 2950 C CA . LEU A 1 370 ? -5.616 -2.346 10.589 1.00 92.81 370 LEU A CA 1
ATOM 2951 C C . LEU A 1 370 ? -5.398 -1.953 12.053 1.00 92.81 370 LEU A C 1
ATOM 2953 O O . LEU A 1 370 ? -4.529 -2.529 12.707 1.00 92.81 370 LEU A O 1
ATOM 2957 N N . LEU A 1 371 ? -6.195 -1.025 12.595 1.00 95.06 371 LEU A N 1
ATOM 2958 C CA . LEU A 1 371 ? -6.103 -0.648 14.010 1.00 95.06 371 LEU A CA 1
ATOM 2959 C C . LEU A 1 371 ? -6.482 -1.793 14.935 1.00 95.06 371 LEU A C 1
ATOM 2961 O O . LEU A 1 371 ? -5.782 -2.049 15.916 1.00 95.06 371 LEU A O 1
ATOM 2965 N N . PHE A 1 372 ? -7.559 -2.501 14.603 1.00 90.12 372 PHE A N 1
ATOM 2966 C CA . PHE A 1 372 ? -7.966 -3.694 15.324 1.00 90.12 372 PHE A CA 1
ATOM 2967 C C . PHE A 1 372 ? -6.846 -4.741 15.324 1.00 90.12 372 PHE A C 1
ATOM 2969 O O . PHE A 1 372 ? -6.436 -5.198 16.392 1.00 90.12 372 PHE A O 1
ATOM 2976 N N . GLN A 1 373 ? -6.298 -5.070 14.148 1.00 88.00 373 GLN A N 1
ATOM 2977 C CA . GLN A 1 373 ? -5.193 -6.024 14.022 1.00 88.00 373 GLN A CA 1
ATOM 2978 C C . GLN A 1 373 ? -3.973 -5.586 14.839 1.00 88.00 373 GLN A C 1
ATOM 2980 O O . GLN A 1 373 ? -3.412 -6.391 15.582 1.00 88.00 373 GLN A O 1
ATOM 2985 N N . LEU A 1 374 ? -3.580 -4.312 14.748 1.00 94.44 374 LEU A N 1
ATOM 2986 C CA . LEU A 1 374 ? -2.431 -3.770 15.470 1.00 94.44 374 LEU A CA 1
ATOM 2987 C C . LEU A 1 374 ? -2.607 -3.892 16.987 1.00 94.44 374 LEU A C 1
ATOM 2989 O O . LEU A 1 374 ? -1.713 -4.394 17.670 1.00 94.44 374 LEU A O 1
ATOM 2993 N N . LEU A 1 375 ? -3.748 -3.447 17.519 1.00 92.38 375 LEU A N 1
ATOM 2994 C CA . LEU A 1 375 ? -4.015 -3.471 18.956 1.00 92.38 375 LEU A CA 1
ATOM 2995 C C . LEU A 1 375 ? -4.146 -4.901 19.483 1.00 92.38 375 LEU A C 1
ATOM 2997 O O . LEU A 1 375 ? -3.551 -5.209 20.517 1.00 92.38 375 LEU A O 1
ATOM 3001 N N . ARG A 1 376 ? -4.826 -5.788 18.745 1.00 89.06 376 ARG A N 1
ATOM 3002 C CA . ARG A 1 376 ? -4.919 -7.214 19.082 1.00 89.06 376 ARG A CA 1
ATOM 3003 C C . ARG A 1 376 ? -3.531 -7.842 19.173 1.00 89.06 376 ARG A C 1
ATOM 3005 O O . ARG A 1 376 ? -3.180 -8.420 20.197 1.00 89.06 376 ARG A O 1
ATOM 3012 N N . GLN A 1 377 ? -2.703 -7.697 18.137 1.00 86.06 377 GLN A N 1
ATOM 3013 C CA . GLN A 1 377 ? -1.357 -8.286 18.113 1.00 86.06 377 GLN A CA 1
ATOM 3014 C C . GLN A 1 377 ? -0.448 -7.682 19.192 1.00 86.06 377 GLN A C 1
ATOM 3016 O O . GLN A 1 377 ? 0.301 -8.395 19.867 1.00 86.06 377 GLN A O 1
ATOM 3021 N N . TRP A 1 378 ? -0.558 -6.378 19.440 1.00 92.19 378 TRP A N 1
ATOM 3022 C CA . TRP A 1 378 ? 0.135 -5.726 20.548 1.00 92.19 378 TRP A CA 1
ATOM 3023 C C . TRP A 1 378 ? -0.276 -6.304 21.911 1.00 92.19 378 TRP A C 1
ATOM 3025 O O . TRP A 1 378 ? 0.581 -6.549 22.764 1.00 92.19 378 TRP A O 1
ATOM 3035 N N . GLN A 1 379 ? -1.562 -6.584 22.125 1.00 87.75 379 GLN A N 1
ATOM 3036 C CA . GLN A 1 379 ? -2.038 -7.232 23.346 1.00 87.75 379 GLN A CA 1
ATOM 3037 C C . GLN A 1 379 ? -1.542 -8.674 23.466 1.00 87.75 379 GLN A C 1
ATOM 3039 O O . GLN A 1 379 ? -0.988 -9.029 24.509 1.00 87.75 379 GLN A O 1
ATOM 3044 N N . CYS A 1 380 ? -1.672 -9.479 22.409 1.00 83.75 380 CYS A N 1
ATOM 3045 C CA . CYS A 1 380 ? -1.258 -10.882 22.407 1.00 83.75 380 CYS A CA 1
ATOM 3046 C C . CYS A 1 380 ? 0.263 -11.055 22.590 1.00 83.75 380 CYS A C 1
ATOM 3048 O O . CYS A 1 380 ? 0.706 -12.032 23.187 1.00 83.75 380 CYS A O 1
ATOM 3050 N N . THR A 1 381 ? 1.075 -10.076 22.177 1.00 83.56 381 THR A N 1
ATOM 3051 C CA . THR A 1 381 ? 2.531 -10.039 22.443 1.00 83.56 381 THR A CA 1
ATOM 3052 C C . THR A 1 381 ? 2.886 -9.511 23.846 1.00 83.56 381 THR A C 1
ATOM 3054 O O . THR A 1 381 ? 4.043 -9.193 24.144 1.00 83.56 381 THR A O 1
ATOM 3057 N N . GLY A 1 382 ? 1.902 -9.397 24.744 1.00 84.00 382 GLY A N 1
ATOM 3058 C CA . GLY A 1 382 ? 2.087 -8.942 26.121 1.00 84.00 382 GLY A CA 1
ATOM 3059 C C . GLY A 1 382 ? 2.342 -7.439 26.250 1.00 84.00 382 GLY A C 1
ATOM 3060 O O . GLY A 1 382 ? 2.872 -7.002 27.274 1.00 84.00 382 GLY A O 1
ATOM 3061 N N . ARG A 1 383 ? 1.980 -6.642 25.233 1.00 89.62 383 ARG A N 1
ATOM 3062 C CA . ARG A 1 383 ? 2.095 -5.172 25.206 1.00 89.62 383 ARG A CA 1
ATOM 3063 C C . ARG A 1 383 ? 3.540 -4.663 25.313 1.00 89.62 383 ARG A C 1
ATOM 3065 O O . ARG A 1 383 ? 3.799 -3.632 25.944 1.00 89.62 383 ARG A O 1
ATOM 3072 N N . LYS A 1 384 ? 4.491 -5.416 24.747 1.00 87.50 384 LYS A N 1
ATOM 3073 C CA . LYS A 1 384 ? 5.942 -5.152 24.846 1.00 87.50 384 LYS A CA 1
ATOM 3074 C C . LYS A 1 384 ? 6.568 -4.634 23.551 1.00 87.50 384 LYS A C 1
ATOM 3076 O O . LYS A 1 384 ? 7.483 -3.820 23.615 1.00 87.50 384 LYS A O 1
ATOM 3081 N N . ILE A 1 385 ? 6.114 -5.124 22.400 1.00 89.31 385 ILE A N 1
ATOM 3082 C CA . ILE A 1 385 ? 6.734 -4.863 21.095 1.00 89.31 385 ILE A CA 1
ATOM 3083 C C . ILE A 1 385 ? 6.125 -3.599 20.482 1.00 89.31 385 ILE A C 1
ATOM 3085 O O . ILE A 1 385 ? 4.909 -3.441 20.499 1.00 89.31 385 ILE A O 1
ATOM 3089 N N . GLU A 1 386 ? 6.968 -2.696 19.966 1.00 92.81 386 GLU A N 1
ATOM 3090 C CA . GLU A 1 386 ? 6.569 -1.442 19.295 1.00 92.81 386 GLU A CA 1
ATOM 3091 C C . GLU A 1 386 ? 5.639 -0.515 20.112 1.00 92.81 386 GLU A C 1
ATOM 3093 O O . GLU A 1 386 ? 5.049 0.411 19.563 1.00 92.81 386 GLU A O 1
ATOM 3098 N N . THR A 1 387 ? 5.531 -0.695 21.436 1.00 94.56 387 THR A N 1
ATOM 3099 C CA . THR A 1 387 ? 4.592 0.055 22.295 1.00 94.56 387 THR A CA 1
ATOM 3100 C C . THR A 1 387 ? 4.621 1.580 22.102 1.00 94.56 387 THR A C 1
ATOM 3102 O O . THR A 1 387 ? 3.539 2.162 22.024 1.00 94.56 387 THR A O 1
ATOM 3105 N N . PRO A 1 388 ? 5.785 2.257 21.991 1.00 96.12 388 PRO A N 1
ATOM 3106 C CA . PRO A 1 388 ? 5.812 3.699 21.731 1.00 96.12 388 PRO A CA 1
ATOM 3107 C C . PRO A 1 388 ? 5.143 4.081 20.405 1.00 96.12 388 PRO A C 1
ATOM 3109 O O . PRO A 1 388 ? 4.366 5.027 20.356 1.00 96.12 388 PRO A O 1
ATOM 3112 N N . ARG A 1 389 ? 5.384 3.304 19.348 1.00 96.56 389 ARG A N 1
ATOM 3113 C CA . ARG A 1 389 ? 4.842 3.564 18.013 1.00 96.56 389 ARG A CA 1
ATOM 3114 C C . ARG A 1 389 ? 3.354 3.230 17.932 1.00 96.56 389 ARG A C 1
ATOM 3116 O O . ARG A 1 389 ? 2.588 3.993 17.359 1.00 96.56 389 ARG A O 1
ATOM 3123 N N . VAL A 1 390 ? 2.915 2.155 18.595 1.00 97.81 390 VAL A N 1
ATOM 3124 C CA . VAL A 1 390 ? 1.484 1.834 18.766 1.00 97.81 390 VAL A CA 1
ATOM 3125 C C . VAL A 1 390 ? 0.750 2.962 19.505 1.00 97.81 390 VAL A C 1
ATOM 3127 O O . VAL A 1 390 ? -0.383 3.288 19.146 1.00 97.81 390 VAL A O 1
ATOM 3130 N N . ALA A 1 391 ? 1.390 3.593 20.497 1.00 97.19 391 ALA A N 1
ATOM 3131 C CA . ALA A 1 391 ? 0.832 4.755 21.189 1.00 97.19 391 ALA A CA 1
ATOM 3132 C C . ALA A 1 391 ? 0.658 5.959 20.251 1.00 97.19 391 ALA A C 1
ATOM 3134 O O . ALA A 1 391 ? -0.424 6.539 20.215 1.00 97.19 391 ALA A O 1
ATOM 3135 N N . GLU A 1 392 ? 1.680 6.302 19.462 1.00 97.50 392 GLU A N 1
ATOM 3136 C CA . GLU A 1 392 ? 1.620 7.399 18.481 1.00 97.50 392 GLU A CA 1
ATOM 3137 C C . GLU A 1 392 ? 0.534 7.165 17.421 1.00 97.50 392 GLU A C 1
ATOM 3139 O O . GLU A 1 392 ? -0.264 8.059 17.134 1.00 97.50 392 GLU A O 1
ATOM 3144 N N . ILE A 1 393 ? 0.441 5.939 16.892 1.00 98.19 393 ILE A N 1
ATOM 3145 C CA . ILE A 1 393 ? -0.625 5.553 15.958 1.00 98.19 393 ILE A CA 1
ATOM 3146 C C . ILE A 1 393 ? -1.990 5.733 16.626 1.00 98.19 393 ILE A C 1
ATOM 3148 O O . ILE A 1 393 ? -2.879 6.353 16.045 1.00 98.19 393 ILE A O 1
ATOM 3152 N N . SER A 1 394 ? -2.159 5.239 17.855 1.00 98.06 394 SER A N 1
ATOM 3153 C CA . SER A 1 394 ? -3.422 5.320 18.600 1.00 98.06 394 SER A CA 1
ATOM 3154 C C . SER A 1 394 ? -3.858 6.765 18.857 1.00 98.06 394 SER A C 1
ATOM 3156 O O . SER A 1 394 ? -5.027 7.096 18.685 1.00 98.06 394 SER A O 1
ATOM 3158 N N . GLN A 1 395 ? -2.917 7.643 19.205 1.00 96.94 395 GLN A N 1
ATOM 3159 C CA . GLN A 1 395 ? -3.161 9.069 19.435 1.00 96.94 395 GLN A CA 1
ATOM 3160 C C . GLN A 1 395 ? -3.751 9.777 18.209 1.00 96.94 395 GLN A C 1
ATOM 3162 O O . GLN A 1 395 ? -4.701 10.551 18.349 1.00 96.94 395 GLN A O 1
ATOM 3167 N N . LEU A 1 396 ? -3.198 9.505 17.023 1.00 97.31 396 LEU A N 1
ATOM 3168 C CA . LEU A 1 396 ? -3.698 10.041 15.755 1.00 97.31 396 LEU A CA 1
ATOM 3169 C C . LEU A 1 396 ? -5.020 9.375 15.347 1.00 97.31 396 LEU A C 1
ATOM 3171 O O . LEU A 1 396 ? -5.940 10.020 14.850 1.00 97.31 396 LEU A O 1
ATOM 3175 N N . SER A 1 397 ? -5.135 8.075 15.602 1.00 97.31 397 SER A N 1
ATOM 3176 C CA . SER A 1 397 ? -6.281 7.265 15.193 1.00 97.31 397 SER A CA 1
ATOM 3177 C C . SER A 1 397 ? -7.559 7.605 15.945 1.00 97.31 397 SER A C 1
ATOM 3179 O O . SER A 1 397 ? -8.622 7.586 15.341 1.00 97.31 397 SER A O 1
ATOM 3181 N N . VAL A 1 398 ? -7.485 7.959 17.231 1.00 95.25 398 VAL A N 1
ATOM 3182 C CA . VAL A 1 398 ? -8.660 8.435 17.984 1.00 95.25 398 VAL A CA 1
ATOM 3183 C C . VAL A 1 398 ? -9.270 9.670 17.318 1.00 95.25 398 VAL A C 1
ATOM 3185 O O . VAL A 1 398 ? -10.490 9.768 17.205 1.00 95.25 398 VAL A O 1
ATOM 3188 N N . GLN A 1 399 ? -8.427 10.598 16.854 1.00 94.25 399 GLN A N 1
ATOM 3189 C CA . GLN A 1 399 ? -8.871 11.799 16.143 1.00 94.25 399 GLN A CA 1
ATOM 3190 C C . GLN A 1 399 ? -9.475 11.426 14.789 1.00 94.25 399 GLN A C 1
ATOM 3192 O O . GLN A 1 399 ? -10.593 11.825 14.489 1.00 94.25 399 GLN A O 1
ATOM 3197 N N . LEU A 1 400 ? -8.778 10.590 14.015 1.00 94.19 400 LEU A N 1
ATOM 3198 C CA . LEU A 1 400 ? -9.253 10.127 12.713 1.00 94.19 400 LEU A CA 1
ATOM 3199 C C . LEU A 1 400 ? -10.605 9.405 12.803 1.00 94.19 400 LEU A C 1
ATOM 3201 O O . LEU A 1 400 ? -11.514 9.716 12.041 1.00 94.19 400 LEU A O 1
ATOM 3205 N N . LEU A 1 401 ? -10.762 8.460 13.734 1.00 91.50 401 LEU A N 1
ATOM 3206 C CA . LEU A 1 401 ? -12.017 7.729 13.907 1.00 91.50 401 LEU A CA 1
ATOM 3207 C C . LEU A 1 401 ? -13.142 8.658 14.369 1.00 91.50 401 LEU A C 1
ATOM 3209 O O . LEU A 1 401 ? -14.263 8.511 13.894 1.00 91.50 401 LEU A O 1
ATOM 3213 N N . HIS A 1 402 ? -12.857 9.640 15.231 1.00 88.75 402 HIS A N 1
ATOM 3214 C CA . HIS A 1 402 ? -13.833 10.676 15.572 1.00 88.75 402 HIS A CA 1
ATOM 3215 C C . HIS A 1 402 ? -14.268 11.458 14.329 1.00 88.75 402 HIS A C 1
ATOM 3217 O O . HIS A 1 402 ? -15.462 11.605 14.091 1.00 88.75 402 HIS A O 1
ATOM 3223 N N . THR A 1 403 ? -13.327 11.890 13.490 1.00 88.06 403 THR A N 1
ATOM 3224 C CA . THR A 1 403 ? -13.651 12.597 12.247 1.00 88.06 403 THR A CA 1
ATOM 3225 C C . THR A 1 403 ? -14.475 11.735 11.289 1.00 88.06 403 THR A C 1
ATOM 3227 O O . THR A 1 403 ? -15.460 12.208 10.731 1.00 88.06 403 THR A O 1
ATOM 3230 N N . ILE A 1 404 ? -14.130 10.456 11.123 1.00 86.06 404 ILE A N 1
ATOM 3231 C CA . ILE A 1 404 ? -14.854 9.535 10.234 1.00 86.06 404 ILE A CA 1
ATOM 3232 C C . ILE A 1 404 ? -16.280 9.271 10.735 1.00 86.06 404 ILE A C 1
ATOM 3234 O O . ILE A 1 404 ? -17.223 9.327 9.949 1.00 86.06 404 ILE A O 1
ATOM 3238 N N . PHE A 1 405 ? -16.435 8.943 12.020 1.00 81.56 405 PHE A N 1
ATOM 3239 C CA . PHE A 1 405 ? -17.677 8.371 12.547 1.00 81.56 405 PHE A CA 1
ATOM 3240 C C . PHE A 1 405 ? -18.563 9.365 13.305 1.00 81.56 405 PHE A C 1
ATOM 3242 O O . PHE A 1 405 ? -19.771 9.147 13.362 1.00 81.56 405 PHE A O 1
ATOM 3249 N N . CYS A 1 406 ? -17.998 10.434 13.871 1.00 78.81 406 CYS A N 1
ATOM 3250 C CA . CYS A 1 406 ? -18.747 11.456 14.604 1.00 78.81 406 CYS A CA 1
ATOM 3251 C C . CYS A 1 406 ? -18.958 12.719 13.766 1.00 78.81 406 CYS A C 1
ATOM 3253 O O . CYS A 1 406 ? -20.095 13.159 13.637 1.00 78.81 406 CYS A O 1
ATOM 3255 N N . ASP A 1 407 ? -17.884 13.298 13.216 1.00 77.38 407 ASP A N 1
ATOM 3256 C CA . ASP A 1 407 ? -17.968 14.607 12.545 1.00 77.38 407 ASP A CA 1
ATOM 3257 C C . ASP A 1 407 ? -18.593 14.479 11.152 1.00 77.38 407 ASP A C 1
ATOM 3259 O O . ASP A 1 407 ? -19.533 15.187 10.816 1.00 77.38 407 ASP A O 1
ATOM 3263 N N . ASN A 1 408 ? -18.133 13.509 10.363 1.00 70.69 408 ASN A N 1
ATOM 3264 C CA . ASN A 1 408 ? -18.587 13.317 8.986 1.00 70.69 408 ASN A CA 1
ATOM 3265 C C . ASN A 1 408 ? -19.808 12.397 8.867 1.00 70.69 408 ASN A C 1
ATOM 3267 O O . ASN A 1 408 ? -20.001 11.819 7.799 1.00 70.69 408 ASN A O 1
ATOM 3271 N N . TYR A 1 409 ? -20.569 12.220 9.960 1.00 58.38 409 TYR A N 1
ATOM 3272 C CA . TYR A 1 409 ? -21.607 11.202 10.175 1.00 58.38 409 TYR A CA 1
ATOM 3273 C C . TYR A 1 409 ? -22.315 10.759 8.887 1.00 58.38 409 TYR A C 1
ATOM 3275 O O . TYR A 1 409 ? -23.361 11.276 8.495 1.00 58.38 409 TYR A O 1
ATOM 3283 N N . SER A 1 410 ? -21.740 9.760 8.217 1.00 53.47 410 SER A N 1
ATOM 3284 C CA . SER A 1 410 ? -22.305 9.237 6.986 1.00 53.47 410 SER A CA 1
ATOM 3285 C C . SER A 1 410 ? -23.101 8.000 7.352 1.00 53.47 410 SER A C 1
ATOM 3287 O O . SER A 1 410 ? -22.546 6.927 7.597 1.00 53.47 410 SER A O 1
ATOM 3289 N N . THR A 1 411 ? -24.428 8.135 7.387 1.00 49.34 411 THR A N 1
ATOM 3290 C CA . THR A 1 411 ? -25.354 6.996 7.529 1.00 49.34 411 THR A CA 1
ATOM 3291 C C . THR A 1 411 ? -25.059 5.887 6.509 1.00 49.34 411 THR A C 1
ATOM 3293 O O . THR A 1 411 ? -25.335 4.719 6.774 1.00 49.34 411 THR A O 1
ATOM 3296 N N . HIS A 1 412 ? -24.428 6.221 5.377 1.00 52.75 412 HIS A N 1
ATOM 3297 C CA . HIS A 1 412 ? -23.938 5.265 4.389 1.00 52.75 412 HIS A CA 1
ATOM 3298 C C . HIS A 1 412 ? -22.821 4.370 4.928 1.00 52.75 412 HIS A C 1
ATOM 3300 O O . HIS A 1 412 ? -22.864 3.165 4.699 1.00 52.75 412 HIS A O 1
ATOM 3306 N N . LEU A 1 413 ? -21.862 4.902 5.694 1.00 57.91 413 LEU A N 1
ATOM 3307 C CA . LEU A 1 413 ? -20.750 4.098 6.195 1.00 57.91 413 LEU A CA 1
ATOM 3308 C C . LEU A 1 413 ? -21.248 2.986 7.120 1.00 57.91 413 LEU A C 1
ATOM 3310 O O . LEU A 1 413 ? -20.794 1.868 6.966 1.00 57.91 413 LEU A O 1
ATOM 3314 N N . PHE A 1 414 ? -22.224 3.236 8.001 1.00 55.59 414 PHE A N 1
ATOM 3315 C CA . PHE A 1 414 ? -22.823 2.186 8.844 1.00 55.59 414 PHE A CA 1
ATOM 3316 C C . PHE A 1 414 ? -23.883 1.325 8.144 1.00 55.59 414 PHE A C 1
ATOM 3318 O O . PHE A 1 414 ? -24.141 0.216 8.605 1.00 55.59 414 PHE A O 1
ATOM 3325 N N . ARG A 1 415 ? -24.484 1.798 7.042 1.00 51.25 415 ARG A N 1
ATOM 3326 C CA . ARG A 1 415 ? -25.315 0.953 6.164 1.00 51.25 415 ARG A CA 1
ATOM 3327 C C . ARG A 1 415 ? -24.476 -0.082 5.412 1.00 51.25 415 ARG A C 1
ATOM 3329 O O . ARG A 1 415 ? -24.964 -1.181 5.185 1.00 51.25 415 ARG A O 1
ATOM 3336 N N . TYR A 1 416 ? -23.239 0.267 5.051 1.00 50.56 416 TYR A N 1
ATOM 3337 C CA . TYR A 1 416 ? -22.302 -0.605 4.329 1.00 50.56 416 TYR A CA 1
ATOM 3338 C C . TYR A 1 416 ? -21.220 -1.239 5.225 1.00 50.56 416 TYR A C 1
ATOM 3340 O O . TYR A 1 416 ? -20.504 -2.140 4.786 1.00 50.56 416 TYR A O 1
ATOM 3348 N N . ALA A 1 417 ? -21.062 -0.780 6.469 1.00 53.19 417 ALA A N 1
ATOM 3349 C CA . ALA A 1 417 ? -20.187 -1.397 7.459 1.00 53.19 417 ALA A CA 1
ATOM 3350 C C . ALA A 1 417 ? -20.929 -2.553 8.124 1.00 53.19 417 ALA A C 1
ATOM 3352 O O . ALA A 1 417 ? -21.889 -2.356 8.872 1.00 53.19 417 ALA A O 1
ATOM 3353 N N . GLU A 1 418 ? -20.448 -3.758 7.847 1.00 60.34 418 GLU A N 1
ATOM 3354 C CA . GLU A 1 418 ? -20.921 -4.995 8.454 1.00 60.34 418 GLU A CA 1
ATOM 3355 C C . GLU A 1 418 ? -20.749 -4.966 9.983 1.00 60.34 418 GLU A C 1
ATOM 3357 O O . GLU A 1 418 ? -19.877 -4.274 10.522 1.00 60.34 418 GLU A O 1
ATOM 3362 N N . GLU A 1 419 ? -21.550 -5.765 10.691 1.00 64.25 419 GLU A N 1
ATOM 3363 C CA . GLU A 1 419 ? -21.490 -5.927 12.153 1.00 64.25 419 GLU A CA 1
ATOM 3364 C C . GLU A 1 419 ? -20.070 -6.224 12.668 1.00 64.25 419 GLU A C 1
ATOM 3366 O O . GLU A 1 419 ? -19.680 -5.769 13.743 1.00 64.25 419 GLU A O 1
ATOM 3371 N N . THR A 1 420 ? -19.239 -6.890 11.862 1.00 68.75 420 THR A N 1
ATOM 3372 C CA . THR A 1 420 ? -17.818 -7.133 12.147 1.00 68.75 420 THR A CA 1
ATOM 3373 C C . THR A 1 420 ? -17.024 -5.838 12.345 1.00 68.75 420 THR A C 1
ATOM 3375 O O . THR A 1 420 ? -16.251 -5.723 13.295 1.00 68.75 420 THR A O 1
ATOM 3378 N N . THR A 1 421 ? -17.218 -4.826 11.494 1.00 74.75 421 THR A N 1
ATOM 3379 C CA . THR A 1 421 ? -16.529 -3.532 11.635 1.00 74.75 421 THR A CA 1
ATOM 3380 C C . THR A 1 421 ? -16.988 -2.805 12.893 1.00 74.75 421 THR A C 1
ATOM 3382 O O . THR A 1 421 ? -16.163 -2.239 13.610 1.00 74.75 421 THR A O 1
ATOM 3385 N N . LYS A 1 422 ? -18.293 -2.831 13.184 1.00 75.38 422 LYS A N 1
ATOM 3386 C CA . LYS A 1 422 ? -18.849 -2.242 14.410 1.00 75.38 422 LYS A CA 1
ATOM 3387 C C . LYS A 1 422 ? -18.236 -2.900 15.645 1.00 75.38 422 LYS A C 1
ATOM 3389 O O . LYS A 1 422 ? -17.796 -2.205 16.559 1.00 75.38 422 LYS A O 1
ATOM 3394 N N . HIS A 1 423 ? -18.117 -4.225 15.627 1.00 75.44 423 HIS A N 1
ATOM 3395 C CA . HIS A 1 423 ? -17.470 -4.984 16.690 1.00 75.44 423 HIS A CA 1
ATOM 3396 C C . HIS A 1 423 ? -15.983 -4.627 16.852 1.00 75.44 423 HIS A C 1
ATOM 3398 O O . HIS A 1 423 ? -15.532 -4.376 17.969 1.00 75.44 423 HIS A O 1
ATOM 3404 N N . TYR A 1 424 ? -15.226 -4.519 15.754 1.00 82.69 424 TYR A N 1
ATOM 3405 C CA . TYR A 1 424 ? -13.830 -4.067 15.795 1.00 82.69 424 TYR A CA 1
ATOM 3406 C C . TYR A 1 424 ? -13.697 -2.662 16.382 1.00 82.69 424 TYR A C 1
ATOM 3408 O O . TYR A 1 424 ? -12.837 -2.434 17.230 1.00 82.69 424 TYR A O 1
ATOM 3416 N N . LEU A 1 425 ? -14.563 -1.730 15.981 1.00 84.25 425 LEU A N 1
ATOM 3417 C CA . LEU A 1 425 ? -14.564 -0.365 16.501 1.00 84.25 425 LEU A CA 1
ATOM 3418 C C . LEU A 1 425 ? -14.851 -0.324 18.009 1.00 84.25 425 LEU A C 1
ATOM 3420 O O . LEU A 1 425 ? -14.198 0.427 18.736 1.00 84.25 425 LEU A O 1
ATOM 3424 N N . TRP A 1 426 ? -15.775 -1.163 18.485 1.00 82.94 426 TRP A N 1
ATOM 3425 C CA . TRP A 1 426 ? -16.045 -1.321 19.913 1.00 82.94 426 TRP A CA 1
ATOM 3426 C C . TRP A 1 426 ? -14.811 -1.833 20.671 1.00 82.94 426 TRP A C 1
ATOM 3428 O O . TRP A 1 426 ? -14.378 -1.186 21.625 1.00 82.94 426 TRP A O 1
ATOM 3438 N N . LEU A 1 427 ? -14.187 -2.922 20.201 1.00 83.56 427 LEU A N 1
ATOM 3439 C CA . LEU A 1 427 ? -12.973 -3.480 20.814 1.00 83.56 427 LEU A CA 1
ATOM 3440 C C . LEU A 1 427 ? -11.833 -2.458 20.864 1.00 83.56 427 LEU A C 1
ATOM 3442 O O . LEU A 1 427 ? -11.197 -2.291 21.903 1.00 83.56 427 LEU A O 1
ATOM 3446 N N . ILE A 1 428 ? -11.614 -1.720 19.771 1.00 91.56 428 ILE A N 1
ATOM 3447 C CA . ILE A 1 428 ? -10.623 -0.638 19.712 1.00 91.56 428 ILE A CA 1
ATOM 3448 C C . ILE A 1 428 ? -10.889 0.394 20.818 1.00 91.56 428 ILE A C 1
ATOM 3450 O O . ILE A 1 428 ? -9.964 0.772 21.540 1.00 91.56 428 ILE A O 1
ATOM 3454 N N . CYS A 1 429 ? -12.141 0.831 20.986 1.00 90.94 429 CYS A N 1
ATOM 3455 C CA . CYS A 1 429 ? -12.500 1.822 21.999 1.00 90.94 429 CYS A CA 1
ATOM 3456 C C . CYS A 1 429 ? -12.302 1.315 23.436 1.00 90.94 429 CYS A C 1
ATOM 3458 O O . CYS A 1 429 ? -11.836 2.077 24.292 1.00 90.94 429 CYS A O 1
ATOM 3460 N N . GLU A 1 430 ? -12.630 0.052 23.716 1.00 88.75 430 GLU A N 1
ATOM 3461 C CA . GLU A 1 430 ? -12.387 -0.558 25.029 1.00 88.75 430 GLU A CA 1
ATOM 3462 C C . GLU A 1 430 ? -10.885 -0.671 25.308 1.00 88.75 430 GLU A C 1
ATOM 3464 O O . GLU A 1 430 ? -10.400 -0.158 26.318 1.00 88.75 430 GLU A O 1
ATOM 3469 N N . TRP A 1 431 ? -10.107 -1.213 24.368 1.00 92.88 431 TRP A N 1
ATOM 3470 C CA . TRP A 1 431 ? -8.659 -1.364 24.524 1.00 92.88 431 TRP A CA 1
ATOM 3471 C C . TRP A 1 431 ? -7.934 -0.029 24.689 1.00 92.88 431 TRP A C 1
ATOM 3473 O O . TRP A 1 431 ? -6.994 0.078 25.481 1.00 92.88 431 TRP A O 1
ATOM 3483 N N . TRP A 1 432 ? -8.369 1.010 23.981 1.00 95.31 432 TRP A N 1
ATOM 3484 C CA . TRP A 1 432 ? -7.881 2.368 24.190 1.00 95.31 432 TRP A CA 1
ATOM 3485 C C . TRP A 1 432 ? -8.250 2.919 25.562 1.00 95.31 432 TRP A C 1
ATOM 3487 O O . TRP A 1 432 ? -7.398 3.530 26.203 1.00 95.31 432 TRP A O 1
ATOM 3497 N N . SER A 1 433 ? -9.474 2.680 26.036 1.00 92.50 433 SER A N 1
ATOM 3498 C CA . SER A 1 433 ? -9.912 3.133 27.361 1.00 92.50 433 SER A CA 1
ATOM 3499 C C . SER A 1 433 ? -9.079 2.488 28.470 1.00 92.50 433 SER A C 1
ATOM 3501 O O . SER A 1 433 ? -8.585 3.185 29.354 1.00 92.50 433 SER A O 1
ATOM 3503 N N . GLU A 1 434 ? -8.851 1.177 28.388 1.00 93.19 434 GLU A N 1
ATOM 3504 C CA . GLU A 1 434 ? -8.040 0.418 29.348 1.00 93.19 434 GLU A CA 1
ATOM 3505 C C . GLU A 1 434 ? -6.564 0.835 29.370 1.00 93.19 434 GLU A C 1
ATOM 3507 O O . GLU A 1 434 ? -5.879 0.672 30.379 1.00 93.19 434 GLU A O 1
ATOM 3512 N N . ASN A 1 435 ? -6.045 1.334 28.245 1.00 94.56 435 ASN A N 1
ATOM 3513 C CA . ASN A 1 435 ? -4.622 1.627 28.070 1.00 94.56 435 ASN A CA 1
ATOM 3514 C C . ASN A 1 435 ? -4.347 3.125 27.834 1.00 94.56 435 ASN A C 1
ATOM 3516 O O . ASN A 1 435 ? -3.241 3.476 27.420 1.00 94.56 435 ASN A O 1
ATOM 3520 N N . ALA A 1 436 ? -5.303 4.013 28.131 1.00 94.38 436 ALA A N 1
ATOM 3521 C CA . ALA A 1 436 ? -5.222 5.447 27.832 1.00 94.38 436 ALA A CA 1
ATOM 3522 C C . ALA A 1 436 ? -3.978 6.121 28.439 1.00 94.38 436 ALA A C 1
ATOM 3524 O O . ALA A 1 436 ? -3.298 6.898 27.766 1.00 94.38 436 ALA A O 1
ATOM 3525 N N . GLU A 1 437 ? -3.628 5.779 29.685 1.00 94.56 437 GLU A N 1
ATOM 3526 C CA . GLU A 1 437 ? -2.413 6.280 30.343 1.00 94.56 437 GLU A CA 1
ATOM 3527 C C . GLU A 1 437 ? -1.140 5.794 29.640 1.00 94.56 437 GLU A C 1
ATOM 3529 O O . GLU A 1 437 ? -0.211 6.567 29.402 1.00 94.56 437 GLU A O 1
ATOM 3534 N N . ARG A 1 438 ? -1.106 4.514 29.246 1.00 94.12 438 ARG A N 1
ATOM 3535 C CA . ARG A 1 438 ? 0.035 3.916 28.541 1.00 94.12 438 ARG A CA 1
ATOM 3536 C C . ARG A 1 438 ? 0.218 4.527 27.153 1.00 94.12 438 ARG A C 1
ATOM 3538 O O . ARG A 1 438 ? 1.354 4.729 26.728 1.00 94.12 438 ARG A O 1
ATOM 3545 N N . PHE A 1 439 ? -0.881 4.853 26.480 1.00 96.00 439 PHE A N 1
ATOM 3546 C CA . PHE A 1 439 ? -0.871 5.570 25.210 1.00 96.00 439 PHE A CA 1
ATOM 3547 C C . PHE A 1 439 ? -0.717 7.086 25.363 1.00 96.00 439 PHE A C 1
ATOM 3549 O O . PHE A 1 439 ? -0.625 7.785 24.358 1.00 96.00 439 PHE A O 1
ATOM 3556 N N . LYS A 1 440 ? -0.621 7.598 26.598 1.00 96.12 440 LYS A N 1
ATOM 3557 C CA . LYS A 1 440 ? -0.437 9.021 26.911 1.00 96.12 440 LYS A CA 1
ATOM 3558 C C . LYS A 1 440 ? -1.491 9.908 26.248 1.00 96.12 440 LYS A C 1
ATOM 3560 O O . LYS A 1 440 ? -1.161 10.954 25.691 1.00 96.12 440 LYS A O 1
ATOM 3565 N N . PHE A 1 441 ? -2.749 9.476 26.273 1.00 97.44 441 PHE A N 1
ATOM 3566 C CA . PHE A 1 441 ? -3.830 10.270 25.707 1.00 97.44 441 PHE A CA 1
ATOM 3567 C C . PHE A 1 441 ? -4.014 11.579 26.473 1.00 97.44 441 PHE A C 1
ATOM 3569 O O . PHE A 1 441 ? -4.069 11.599 27.703 1.00 97.44 441 PHE A O 1
ATOM 3576 N N . ASN A 1 442 ? -4.120 12.679 25.733 1.00 95.56 442 ASN A N 1
ATOM 3577 C CA . ASN A 1 442 ? -4.447 13.983 26.296 1.00 95.56 442 ASN A CA 1
ATOM 3578 C C . ASN A 1 442 ? -5.965 14.128 26.519 1.00 95.56 442 ASN A C 1
ATOM 3580 O O . ASN A 1 442 ? -6.766 13.282 26.118 1.00 95.56 442 ASN A O 1
ATOM 3584 N N . SER A 1 443 ? -6.380 15.226 27.154 1.00 95.31 443 SER A N 1
ATOM 3585 C CA . SER A 1 443 ? -7.793 15.488 27.460 1.00 95.31 443 SER A CA 1
ATOM 3586 C C . SER A 1 443 ? -8.688 15.521 26.216 1.00 95.31 443 SER A C 1
ATOM 3588 O O . SER A 1 443 ? -9.821 15.044 26.269 1.00 95.31 443 SER A O 1
ATOM 3590 N N . VAL A 1 444 ? -8.180 16.030 25.090 1.00 94.38 444 VAL A N 1
ATOM 3591 C CA . VAL A 1 444 ? -8.911 16.089 23.815 1.00 94.38 444 VAL A CA 1
ATOM 3592 C C . VAL A 1 444 ? -9.165 14.681 23.279 1.00 94.38 444 VAL A C 1
ATOM 3594 O O . VAL A 1 444 ? -10.305 14.338 22.978 1.00 94.38 444 VAL A O 1
ATOM 3597 N N . GLN A 1 445 ? -8.137 13.834 23.241 1.00 95.25 445 GLN A N 1
ATOM 3598 C CA . GLN A 1 445 ? -8.245 12.438 22.806 1.00 95.25 445 GLN A CA 1
ATOM 3599 C C . GLN A 1 445 ? -9.183 11.637 23.711 1.00 95.25 445 GLN A C 1
ATOM 3601 O O . GLN A 1 445 ? -10.024 10.891 23.217 1.00 95.25 445 GLN A O 1
ATOM 3606 N N . ILE A 1 446 ? -9.113 11.836 25.029 1.00 94.94 446 ILE A N 1
ATOM 3607 C CA . ILE A 1 446 ? -10.043 11.203 25.973 1.00 94.94 446 ILE A CA 1
ATOM 3608 C C . ILE A 1 446 ? -11.490 11.633 25.685 1.00 94.94 446 ILE A C 1
ATOM 3610 O O . ILE A 1 446 ? -12.399 10.805 25.735 1.00 94.94 446 ILE A O 1
ATOM 3614 N N . ASN A 1 447 ? -11.725 12.905 25.358 1.00 93.50 447 ASN A N 1
ATOM 3615 C CA . ASN A 1 447 ? -13.060 13.391 25.008 1.00 93.50 447 ASN A CA 1
ATOM 3616 C C . ASN A 1 447 ? -13.561 12.820 23.674 1.00 93.50 447 ASN A C 1
ATOM 3618 O O . ASN A 1 447 ? -14.717 12.409 23.595 1.00 93.50 447 ASN A O 1
ATOM 3622 N N . PHE A 1 448 ? -12.707 12.736 22.653 1.00 92.44 448 PHE A N 1
ATOM 3623 C CA . PHE A 1 448 ? -13.048 12.086 21.384 1.00 92.44 448 PHE A CA 1
ATOM 3624 C C . PHE A 1 448 ? -13.380 10.605 21.570 1.00 92.44 448 PHE A C 1
ATOM 3626 O O . PHE A 1 448 ? -14.400 10.143 21.064 1.00 92.44 448 PHE A O 1
ATOM 3633 N N . LEU A 1 449 ? -12.597 9.884 22.376 1.00 91.25 449 LEU A N 1
ATOM 3634 C CA . LEU A 1 449 ? -12.873 8.491 22.725 1.00 91.25 449 LEU A CA 1
ATOM 3635 C C . LEU A 1 449 ? -14.225 8.329 23.437 1.00 91.25 449 LEU A C 1
ATOM 3637 O O . LEU A 1 449 ? -14.987 7.422 23.116 1.00 91.25 449 LEU A O 1
ATOM 3641 N N . LYS A 1 450 ? -14.564 9.227 24.372 1.00 89.06 450 LYS A N 1
ATOM 3642 C CA . LYS A 1 450 ? -15.881 9.224 25.031 1.00 89.06 450 LYS A CA 1
ATOM 3643 C C . LYS A 1 450 ? -17.022 9.427 24.035 1.00 89.06 450 LYS A C 1
ATOM 3645 O O . LYS A 1 450 ? -18.024 8.730 24.134 1.00 89.06 450 LYS A O 1
ATOM 3650 N N . LYS A 1 451 ? -16.870 10.347 23.075 1.00 87.06 451 LYS A N 1
ATOM 3651 C CA . LYS A 1 451 ? -17.869 10.581 22.019 1.00 87.06 451 LYS A CA 1
ATOM 3652 C C . LYS A 1 451 ? -18.034 9.364 21.108 1.00 87.06 451 LYS A C 1
ATOM 3654 O O . LYS A 1 451 ? -19.163 8.969 20.844 1.00 87.06 451 LYS A O 1
ATOM 3659 N N . LEU A 1 452 ? -16.929 8.732 20.707 1.00 84.50 452 LEU A N 1
ATOM 3660 C CA . LEU A 1 452 ? -16.946 7.493 19.920 1.00 84.50 452 LEU A CA 1
ATOM 3661 C C . LEU A 1 452 ? -17.686 6.358 20.640 1.00 84.50 452 LEU A C 1
ATOM 3663 O O . LEU A 1 452 ? -18.471 5.656 20.017 1.00 84.50 452 LEU A O 1
ATOM 3667 N N . ARG A 1 453 ? -17.490 6.213 21.958 1.00 81.00 453 ARG A N 1
ATOM 3668 C CA . ARG A 1 453 ? -18.209 5.221 22.781 1.00 81.00 453 ARG A CA 1
ATOM 3669 C C . ARG A 1 453 ? -19.681 5.568 23.011 1.00 81.00 453 ARG A C 1
ATOM 3671 O O . ARG A 1 453 ? -20.486 4.668 23.223 1.00 81.00 453 ARG A O 1
ATOM 3678 N N . ALA A 1 454 ? -20.019 6.857 23.030 1.00 76.06 454 ALA A N 1
ATOM 3679 C CA . ALA A 1 454 ? -21.388 7.334 23.213 1.00 76.06 454 ALA A CA 1
ATOM 3680 C C . ALA A 1 454 ? -22.233 7.194 21.939 1.00 76.06 454 ALA A C 1
ATOM 3682 O O . ALA A 1 454 ? -23.452 7.053 22.027 1.00 76.06 454 ALA A O 1
ATOM 3683 N N . PHE A 1 455 ? -21.598 7.196 20.763 1.00 66.62 455 PHE A N 1
ATOM 3684 C CA . PHE A 1 455 ? -22.238 6.732 19.541 1.00 66.62 455 PHE A CA 1
ATOM 3685 C C . PHE A 1 455 ? -22.642 5.269 19.747 1.00 66.62 455 PHE A C 1
ATOM 3687 O O . PHE A 1 455 ? -21.783 4.421 19.973 1.00 66.62 455 PHE A O 1
ATOM 3694 N N . HIS A 1 456 ? -23.947 4.976 19.724 1.00 52.84 456 HIS A N 1
ATOM 3695 C CA . HIS A 1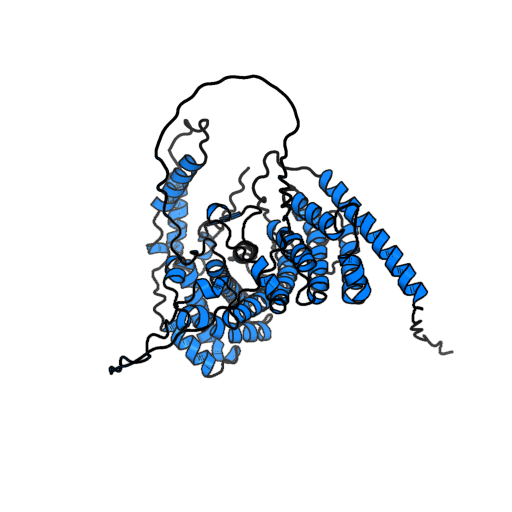 456 ? -24.507 3.628 19.866 1.00 52.84 456 HIS A CA 1
ATOM 3696 C C . HIS A 1 456 ? -24.040 2.702 18.726 1.00 52.84 456 HIS A C 1
ATOM 3698 O O . HIS A 1 456 ? -24.795 2.367 17.816 1.00 52.84 456 HIS A O 1
ATOM 3704 N N . ILE A 1 457 ? -22.793 2.247 18.787 1.00 54.53 457 ILE A N 1
ATOM 3705 C CA . ILE A 1 457 ? -22.259 1.122 18.026 1.00 54.53 457 ILE A CA 1
ATOM 3706 C C . ILE A 1 457 ? -22.795 -0.122 18.756 1.00 54.53 457 ILE A C 1
ATOM 3708 O O . ILE A 1 457 ? -22.103 -0.721 19.575 1.00 54.53 457 ILE A O 1
ATOM 3712 N N . MET A 1 458 ? -24.105 -0.389 18.641 1.00 50.88 458 MET A N 1
ATOM 3713 C CA . MET A 1 458 ? -24.773 -1.359 19.518 1.00 50.88 458 MET A CA 1
ATOM 3714 C C . MET A 1 458 ? -24.257 -2.790 19.304 1.00 50.88 458 MET A C 1
ATOM 3716 O O . MET A 1 458 ? -24.057 -3.202 18.163 1.00 50.88 458 MET A O 1
ATOM 3720 N N . PRO A 1 459 ? -24.128 -3.569 20.392 1.00 45.03 459 PRO A N 1
ATOM 3721 C CA . PRO A 1 459 ? -23.790 -4.976 20.348 1.00 45.03 459 PRO A CA 1
ATOM 3722 C C . PRO A 1 459 ? -25.072 -5.787 20.155 1.00 45.03 459 PRO A C 1
ATOM 3724 O O . PRO A 1 459 ? -25.868 -5.947 21.081 1.00 45.03 459 PRO A O 1
ATOM 3727 N N . LYS A 1 460 ? -25.264 -6.345 18.967 1.00 40.25 460 LYS A N 1
ATOM 3728 C CA . LYS A 1 460 ? -25.845 -7.685 18.895 1.00 40.25 460 LYS A CA 1
ATOM 3729 C C . LYS A 1 460 ? -24.699 -8.649 18.667 1.00 40.25 460 LYS A C 1
ATOM 3731 O O . LYS A 1 460 ? -23.723 -8.311 17.998 1.00 40.25 460 LYS A O 1
ATOM 3736 N N . GLN A 1 461 ? -24.761 -9.825 19.281 1.00 39.81 461 GLN A N 1
ATOM 3737 C CA . GLN A 1 461 ? -23.750 -10.833 18.994 1.00 39.81 461 GLN A CA 1
ATOM 3738 C C . GLN A 1 461 ? -23.888 -11.220 17.516 1.00 39.81 461 GLN A C 1
ATOM 3740 O O . GLN A 1 461 ? -24.995 -11.496 17.063 1.00 39.81 461 GLN A O 1
ATOM 3745 N N . LEU A 1 462 ? -22.784 -11.266 16.760 1.00 38.91 462 LEU A N 1
ATOM 3746 C CA . LEU A 1 462 ? -22.791 -11.701 15.350 1.00 38.91 462 LEU A CA 1
ATOM 3747 C C . LEU A 1 462 ? -23.496 -13.061 15.152 1.00 38.91 462 LEU A C 1
ATOM 3749 O O . LEU A 1 462 ? -24.053 -13.331 14.089 1.00 38.91 462 LEU A O 1
ATOM 3753 N N . SER A 1 463 ? -23.492 -13.903 16.191 1.00 40.22 463 SER A N 1
ATOM 3754 C CA . SER A 1 463 ? -24.195 -15.187 16.268 1.00 40.22 463 SER A CA 1
ATOM 3755 C C . SER A 1 463 ? -25.721 -15.081 16.135 1.00 40.22 463 SER A C 1
ATOM 3757 O O . SER A 1 463 ? -26.356 -16.056 15.738 1.00 40.22 463 SER A O 1
ATOM 3759 N N . GLU A 1 464 ? -26.311 -13.929 16.457 1.00 36.16 464 GLU A N 1
ATOM 3760 C CA . GLU A 1 464 ? -27.757 -13.684 16.439 1.00 36.16 464 GLU A CA 1
ATOM 3761 C C . GLU A 1 464 ? -28.254 -13.104 15.102 1.00 36.16 464 GLU A C 1
ATOM 3763 O O . GLU A 1 464 ? -29.446 -13.195 14.812 1.00 36.16 464 GLU A O 1
ATOM 3768 N N . GLU A 1 465 ? -27.366 -12.545 14.265 1.00 37.56 465 GLU A N 1
ATOM 3769 C CA . GLU A 1 465 ? -27.727 -11.883 12.994 1.00 37.56 465 GLU A CA 1
ATOM 3770 C C . GLU A 1 465 ? -27.257 -12.612 11.724 1.00 37.56 465 GLU A C 1
ATOM 3772 O O . GLU A 1 465 ? -27.669 -12.256 10.618 1.00 37.56 465 GLU A O 1
ATOM 3777 N N . GLY A 1 466 ? -26.440 -13.662 11.842 1.00 39.91 466 GLY A N 1
ATOM 3778 C CA . GLY A 1 466 ? -26.064 -14.496 10.701 1.00 39.91 466 GLY A CA 1
ATOM 3779 C C . GLY A 1 466 ? -27.276 -15.212 10.093 1.00 39.91 466 GLY A C 1
ATOM 3780 O O . GLY A 1 466 ? -27.666 -16.272 10.575 1.00 39.91 466 GLY A O 1
ATOM 3781 N N . ASN A 1 467 ? -27.872 -14.663 9.026 1.00 41.28 467 ASN A N 1
ATOM 3782 C CA . ASN A 1 467 ? -28.951 -15.334 8.298 1.00 41.28 467 ASN A CA 1
ATOM 3783 C C . ASN A 1 467 ? -28.368 -16.468 7.424 1.00 41.28 467 ASN A C 1
ATOM 3785 O O . ASN A 1 467 ? -27.706 -16.185 6.420 1.00 41.28 467 ASN A O 1
ATOM 3789 N N . PRO A 1 468 ? -28.647 -17.748 7.732 1.00 41.53 468 PRO A N 1
ATOM 3790 C CA . PRO A 1 468 ? -28.102 -18.888 6.993 1.00 41.53 468 PRO A CA 1
ATOM 3791 C C . PRO A 1 468 ? -28.575 -18.928 5.533 1.00 41.53 468 PRO A C 1
ATOM 3793 O O . PRO A 1 468 ? -27.922 -19.533 4.682 1.00 41.53 468 PRO A O 1
ATOM 3796 N N . ALA A 1 469 ? -29.706 -18.279 5.234 1.00 38.78 469 ALA A N 1
ATOM 3797 C CA . ALA A 1 469 ? -30.274 -18.212 3.895 1.00 38.78 469 ALA A CA 1
ATOM 3798 C C . ALA A 1 469 ? -29.426 -17.367 2.932 1.00 38.78 469 ALA A C 1
ATOM 3800 O O . ALA A 1 469 ? -29.442 -17.635 1.734 1.00 38.78 469 ALA A O 1
ATOM 3801 N N . ASN A 1 470 ? -28.643 -16.402 3.433 1.00 39.69 470 ASN A N 1
ATOM 3802 C CA . ASN A 1 470 ? -27.835 -15.519 2.587 1.00 39.69 470 ASN A CA 1
ATOM 3803 C C . ASN A 1 470 ? -26.744 -16.301 1.844 1.00 39.69 470 ASN A C 1
ATOM 3805 O O . ASN A 1 470 ? -26.579 -16.132 0.646 1.00 39.69 470 ASN A O 1
ATOM 3809 N N . VAL A 1 471 ? -26.101 -17.274 2.502 1.00 37.16 471 VAL A N 1
ATOM 3810 C CA . VAL A 1 471 ? -25.078 -18.121 1.861 1.00 37.16 471 VAL A CA 1
ATOM 3811 C C . VAL A 1 471 ? -25.650 -18.917 0.684 1.00 37.16 471 VAL A C 1
ATOM 3813 O O . VAL A 1 471 ? -24.983 -19.066 -0.342 1.00 37.16 471 VAL A O 1
ATOM 3816 N N . LEU A 1 472 ? -26.881 -19.416 0.834 1.00 39.91 472 LEU A N 1
ATOM 3817 C CA . LEU A 1 472 ? -27.593 -20.181 -0.190 1.00 39.91 472 LEU A CA 1
ATOM 3818 C C . LEU A 1 472 ? -28.097 -19.272 -1.322 1.00 39.91 472 LEU A C 1
ATOM 3820 O O . LEU A 1 472 ? -28.024 -19.651 -2.489 1.00 39.91 472 LEU A O 1
ATOM 3824 N N . ASN A 1 473 ? -28.559 -18.067 -0.984 1.00 42.22 473 ASN A N 1
ATOM 3825 C CA . ASN A 1 473 ? -28.994 -17.059 -1.947 1.00 42.22 473 ASN A CA 1
ATOM 3826 C C . ASN A 1 473 ? -27.828 -16.572 -2.814 1.00 42.22 473 ASN A C 1
ATOM 3828 O O . ASN A 1 473 ? -27.974 -16.564 -4.029 1.00 42.22 473 ASN A O 1
ATOM 3832 N N . ASP A 1 474 ? -26.657 -16.306 -2.231 1.00 36.75 474 ASP A N 1
ATOM 3833 C CA . ASP A 1 474 ? -25.457 -15.895 -2.974 1.00 36.75 474 ASP A CA 1
ATOM 3834 C C . ASP A 1 474 ? -24.954 -17.000 -3.923 1.00 36.75 474 ASP A C 1
ATOM 3836 O O . ASP A 1 474 ? -24.460 -16.729 -5.015 1.00 36.75 474 ASP A O 1
ATOM 3840 N N . LEU A 1 475 ? -25.059 -18.271 -3.509 1.00 38.97 475 LEU A N 1
ATOM 3841 C CA . LEU A 1 475 ? -24.726 -19.432 -4.347 1.00 38.97 475 LEU A CA 1
ATOM 3842 C C . LEU A 1 475 ? -25.698 -19.562 -5.527 1.00 38.97 475 LEU A C 1
ATOM 3844 O O . LEU A 1 475 ? -25.276 -19.816 -6.654 1.00 38.97 475 LEU A O 1
ATOM 3848 N N . ASN A 1 476 ? -26.990 -19.342 -5.286 1.00 43.06 476 ASN A N 1
ATOM 3849 C CA . ASN A 1 476 ? -28.007 -19.343 -6.334 1.00 43.06 476 ASN A CA 1
ATOM 3850 C C . ASN A 1 476 ? -27.844 -18.150 -7.288 1.00 43.06 476 ASN A C 1
ATOM 3852 O O . ASN A 1 476 ? -27.946 -18.323 -8.502 1.00 43.06 476 ASN A O 1
ATOM 3856 N N . GLU A 1 477 ? -27.521 -16.971 -6.756 1.00 39.88 477 GLU A N 1
ATOM 3857 C CA . GLU A 1 477 ? -27.252 -15.758 -7.528 1.00 39.88 477 GLU A CA 1
ATOM 3858 C C . GLU A 1 477 ? -25.998 -15.926 -8.407 1.00 39.88 477 GLU A C 1
ATOM 3860 O O . GLU A 1 477 ? -25.998 -15.594 -9.596 1.00 39.88 477 GLU A O 1
ATOM 3865 N N . TRP A 1 478 ? -24.959 -16.575 -7.876 1.00 36.56 478 TRP A N 1
ATOM 3866 C CA . TRP A 1 478 ? -23.760 -16.967 -8.616 1.00 36.56 478 TRP A CA 1
ATOM 3867 C C . TRP A 1 478 ? -24.058 -17.917 -9.786 1.00 36.56 478 TRP A C 1
ATOM 3869 O O . TRP A 1 478 ? -23.536 -17.726 -10.889 1.00 36.56 478 TRP A O 1
ATOM 3879 N N . HIS A 1 479 ? -24.934 -18.908 -9.586 1.00 41.66 479 HIS A N 1
ATOM 3880 C CA . HIS A 1 479 ? -25.375 -19.808 -10.656 1.00 41.66 479 HIS A CA 1
ATOM 3881 C C . HIS A 1 479 ? -26.188 -19.087 -11.739 1.00 41.66 479 HIS A C 1
ATOM 3883 O O . HIS A 1 479 ? -26.096 -19.449 -12.913 1.00 41.66 479 HIS A O 1
ATOM 3889 N N . THR A 1 480 ? -26.936 -18.040 -11.383 1.00 41.41 480 THR A N 1
ATOM 3890 C CA . THR A 1 480 ? -27.626 -17.196 -12.369 1.00 41.41 480 THR A CA 1
ATOM 3891 C C . THR A 1 480 ? -26.691 -16.257 -13.134 1.00 41.41 480 THR A C 1
ATOM 3893 O O . THR A 1 480 ? -26.942 -15.998 -14.308 1.00 41.41 480 THR A O 1
ATOM 3896 N N . LEU A 1 481 ? -25.597 -15.786 -12.523 1.00 35.69 481 LEU A N 1
ATOM 3897 C CA . LEU A 1 481 ? -24.646 -14.853 -13.146 1.00 35.69 481 LEU A CA 1
ATOM 3898 C C . LEU A 1 481 ? -23.611 -15.534 -14.059 1.00 35.69 481 LEU A C 1
ATOM 3900 O O . LEU A 1 481 ? -23.085 -14.899 -14.970 1.00 35.69 481 LEU A O 1
ATOM 3904 N N . THR A 1 482 ? -23.313 -16.818 -13.841 1.00 36.09 482 THR A N 1
ATOM 3905 C CA . THR A 1 482 ? -22.243 -17.538 -14.564 1.00 36.09 482 THR A CA 1
ATOM 3906 C C . THR A 1 482 ? -22.691 -18.236 -15.847 1.00 36.09 482 THR A C 1
ATOM 3908 O O . THR A 1 482 ? -21.833 -18.660 -16.613 1.00 36.09 482 THR A O 1
ATOM 3911 N N . ASN A 1 483 ? -23.999 -18.320 -16.123 1.00 40.72 483 ASN A N 1
ATOM 3912 C CA . ASN A 1 483 ? -24.587 -18.824 -17.376 1.00 40.72 483 ASN A CA 1
ATOM 3913 C C . ASN A 1 483 ? -23.899 -20.075 -17.975 1.00 40.72 483 ASN A C 1
ATOM 3915 O O . ASN A 1 483 ? -23.832 -20.246 -19.195 1.00 40.72 483 ASN A O 1
ATOM 3919 N N . ASP A 1 484 ? -23.412 -20.982 -17.125 1.00 38.38 484 ASP A N 1
ATOM 3920 C CA . ASP A 1 484 ? -22.807 -22.228 -17.578 1.00 38.38 484 ASP A CA 1
ATOM 3921 C C . ASP A 1 484 ? -23.896 -23.298 -17.695 1.00 38.38 484 ASP A C 1
ATOM 3923 O O . ASP A 1 484 ? -24.255 -24.011 -16.756 1.00 38.38 484 ASP A O 1
ATOM 3927 N N . SER A 1 485 ? -24.473 -23.389 -18.893 1.00 38.78 485 SER A N 1
ATOM 3928 C CA . SER A 1 485 ? -25.511 -24.368 -19.252 1.00 38.78 485 SER A CA 1
ATOM 3929 C C . SER A 1 485 ? -25.088 -25.841 -19.085 1.00 38.78 485 SER A C 1
ATOM 3931 O O . SER A 1 485 ? -25.913 -26.736 -19.279 1.00 38.78 485 SER A O 1
ATOM 3933 N N . ARG A 1 486 ? -23.833 -26.115 -18.703 1.00 44.31 486 ARG A N 1
ATOM 3934 C CA . ARG A 1 486 ? -23.273 -27.463 -18.536 1.00 44.31 486 ARG A CA 1
ATOM 3935 C C . ARG A 1 486 ? -23.408 -28.042 -17.126 1.00 44.31 486 ARG A C 1
ATOM 3937 O O . ARG A 1 486 ? -23.220 -29.243 -16.971 1.00 44.31 486 ARG A O 1
ATOM 3944 N N . ILE A 1 487 ? -23.797 -27.249 -16.123 1.00 44.28 487 ILE A N 1
ATOM 3945 C CA . ILE A 1 487 ? -23.949 -27.706 -14.725 1.00 44.28 487 ILE A CA 1
ATOM 3946 C C . ILE A 1 487 ? -25.431 -27.728 -14.312 1.00 44.28 487 ILE A C 1
ATOM 3948 O O . ILE A 1 487 ? -25.804 -27.311 -13.223 1.00 44.28 487 ILE A O 1
ATOM 3952 N N . ARG A 1 488 ? -26.326 -28.195 -15.192 1.00 35.53 488 ARG A N 1
ATOM 3953 C CA . ARG A 1 488 ? -27.748 -28.374 -14.829 1.00 35.53 488 ARG A CA 1
ATOM 3954 C C . ARG A 1 488 ? -28.067 -29.692 -14.122 1.00 35.53 488 ARG A C 1
ATOM 3956 O O . ARG A 1 488 ? -29.191 -29.840 -13.669 1.00 35.53 488 ARG A O 1
ATOM 3963 N N . ASN A 1 489 ? -27.103 -30.604 -13.974 1.00 38.53 489 ASN A N 1
ATOM 3964 C CA . ASN A 1 489 ? -27.327 -31.923 -13.368 1.00 38.53 489 ASN A CA 1
ATOM 3965 C C . ASN A 1 489 ? -26.217 -32.317 -12.373 1.00 38.53 489 ASN A C 1
ATOM 3967 O O . ASN A 1 489 ? -25.629 -33.388 -12.498 1.00 38.53 489 ASN A O 1
ATOM 3971 N N . ALA A 1 490 ? -25.907 -31.461 -11.400 1.00 37.38 490 ALA A N 1
ATOM 3972 C CA . ALA A 1 490 ? -25.228 -31.903 -10.183 1.00 37.38 490 ALA A CA 1
ATOM 3973 C C . ALA A 1 490 ? -26.215 -31.736 -9.025 1.00 37.38 490 ALA A C 1
ATOM 3975 O O . ALA A 1 490 ? -26.708 -30.633 -8.799 1.00 37.38 490 ALA A O 1
ATOM 3976 N N . ASP A 1 491 ? -26.554 -32.851 -8.376 1.00 35.53 491 ASP A N 1
ATOM 3977 C CA . ASP A 1 491 ? -27.553 -32.970 -7.314 1.00 35.53 491 ASP A CA 1
ATOM 3978 C C . ASP A 1 491 ? -27.565 -31.769 -6.356 1.00 35.53 491 ASP A C 1
ATOM 3980 O O . ASP A 1 491 ? -26.616 -31.512 -5.613 1.00 35.53 491 ASP A O 1
ATOM 3984 N N . THR A 1 492 ? -28.694 -31.062 -6.335 1.00 38.66 492 THR A N 1
ATOM 3985 C CA . THR A 1 492 ? -29.050 -29.988 -5.396 1.00 38.66 492 THR A CA 1
ATOM 3986 C C . THR A 1 492 ? -29.331 -30.520 -3.987 1.00 38.66 492 THR A C 1
ATOM 3988 O O . THR A 1 492 ? -30.337 -30.192 -3.363 1.00 38.66 492 THR A O 1
ATOM 3991 N N . SER A 1 493 ? -28.428 -31.332 -3.450 1.00 38.84 493 SER A N 1
ATOM 3992 C CA . SER A 1 493 ? -28.359 -31.627 -2.024 1.00 38.84 493 SER A CA 1
ATOM 3993 C C . SER A 1 493 ? -26.993 -31.194 -1.513 1.00 38.84 493 SER A C 1
ATOM 3995 O O . SER A 1 493 ? -26.111 -32.011 -1.246 1.00 38.84 493 SER A O 1
ATOM 3997 N N . VAL A 1 494 ? -26.813 -29.876 -1.395 1.00 45.47 494 VAL A N 1
ATOM 3998 C CA . VAL A 1 494 ? -25.747 -29.300 -0.571 1.00 45.47 494 VAL A CA 1
ATOM 3999 C C . VAL A 1 494 ? -25.826 -29.986 0.790 1.00 45.47 494 VAL A C 1
ATOM 4001 O O . VAL A 1 494 ? -26.876 -29.986 1.433 1.00 45.47 494 VAL A O 1
ATOM 4004 N N . ASN A 1 495 ? -24.741 -30.653 1.178 1.00 45.78 495 ASN A N 1
ATOM 4005 C CA . ASN A 1 495 ? -24.695 -31.526 2.340 1.00 45.78 495 ASN A CA 1
ATOM 4006 C C . ASN A 1 495 ? -25.050 -30.713 3.596 1.00 45.78 495 ASN A C 1
ATOM 4008 O O . ASN A 1 495 ? -24.252 -29.902 4.067 1.00 45.78 495 ASN A O 1
ATOM 4012 N N . LEU A 1 496 ? -26.265 -30.911 4.119 1.00 38.16 496 LEU A N 1
ATOM 4013 C CA . LEU A 1 496 ? -26.820 -30.203 5.278 1.00 38.16 496 LEU A CA 1
ATOM 4014 C C . LEU A 1 496 ? -25.852 -30.236 6.474 1.00 38.16 496 LEU A C 1
ATOM 4016 O O . LEU A 1 496 ? -25.805 -29.289 7.250 1.00 38.16 496 LEU A O 1
ATOM 4020 N N . ALA A 1 497 ? -25.012 -31.272 6.570 1.00 40.66 497 ALA A N 1
ATOM 4021 C CA . ALA A 1 497 ? -23.951 -31.389 7.564 1.00 40.66 497 ALA A CA 1
ATOM 4022 C C . ALA A 1 497 ? -22.885 -30.277 7.471 1.00 40.66 497 ALA A C 1
ATOM 4024 O O . ALA A 1 497 ? -22.506 -29.731 8.501 1.00 40.66 497 ALA A O 1
ATOM 4025 N N . GLN A 1 498 ? -22.457 -29.872 6.268 1.00 45.28 498 GLN A N 1
ATOM 4026 C CA . GLN A 1 498 ? -21.493 -28.773 6.080 1.00 45.28 498 GLN A CA 1
ATOM 4027 C C . GLN A 1 498 ? -22.113 -27.400 6.373 1.00 45.28 498 GLN A C 1
ATOM 4029 O O . GLN A 1 498 ? -21.442 -26.501 6.878 1.00 45.28 498 GLN A O 1
ATOM 4034 N N . ALA A 1 499 ? -23.408 -27.231 6.090 1.00 40.00 499 ALA A N 1
ATOM 4035 C CA . ALA A 1 499 ? -24.145 -26.029 6.474 1.00 40.00 499 ALA A CA 1
ATOM 4036 C C . ALA A 1 499 ? -24.342 -25.954 8.002 1.00 40.00 499 ALA A C 1
ATOM 4038 O O . ALA A 1 499 ? -24.186 -24.889 8.593 1.00 40.00 499 ALA A O 1
ATOM 4039 N N . VAL A 1 500 ? -24.604 -27.092 8.655 1.00 39.16 500 VAL A N 1
ATOM 4040 C CA . VAL A 1 500 ? -24.704 -27.223 10.120 1.00 39.16 500 VAL A CA 1
ATOM 4041 C C . VAL A 1 500 ? -23.350 -27.006 10.810 1.00 39.16 500 VAL A C 1
ATOM 4043 O O . VAL A 1 500 ? -23.291 -26.401 11.878 1.00 39.16 500 VAL A O 1
ATOM 4046 N N . GLU A 1 501 ? -22.246 -27.419 10.191 1.00 45.31 501 GLU A N 1
ATOM 4047 C CA . GLU A 1 501 ? -20.888 -27.155 10.679 1.00 45.31 501 GLU A CA 1
ATOM 4048 C C . GLU A 1 501 ? -20.536 -25.656 10.617 1.00 45.31 501 GLU A C 1
ATOM 4050 O O . GLU A 1 501 ? -20.056 -25.092 11.603 1.00 45.31 501 GLU A O 1
ATOM 4055 N N . LYS A 1 502 ? -20.906 -24.971 9.524 1.00 40.78 502 LYS A N 1
ATOM 4056 C CA . LYS A 1 502 ? -20.823 -23.500 9.405 1.00 40.78 502 LYS A CA 1
ATOM 4057 C C . LYS A 1 502 ? -21.728 -22.755 10.399 1.00 40.78 502 LYS A C 1
ATOM 4059 O O . LYS A 1 502 ? -21.364 -21.682 10.873 1.00 40.78 502 LYS A O 1
ATOM 4064 N N . LEU A 1 503 ? -22.877 -23.328 10.762 1.00 36.38 503 LEU A N 1
ATOM 4065 C CA . LEU A 1 503 ? -23.787 -22.777 11.777 1.00 36.38 503 LEU A CA 1
ATOM 4066 C C . LEU A 1 503 ? -23.245 -22.909 13.204 1.00 36.38 503 LEU A C 1
ATOM 4068 O O . LEU A 1 503 ? -23.415 -22.004 14.020 1.00 36.38 503 LEU A O 1
ATOM 4072 N N . ASN A 1 504 ? -22.556 -24.009 13.511 1.00 37.22 504 ASN A N 1
ATOM 4073 C CA . ASN A 1 504 ? -21.911 -24.185 14.810 1.00 37.22 504 ASN A CA 1
ATOM 4074 C C . ASN A 1 504 ? -20.773 -23.174 15.007 1.00 37.22 504 ASN A C 1
ATOM 4076 O O . ASN A 1 504 ? -20.663 -22.595 16.082 1.00 37.22 504 ASN A O 1
ATOM 4080 N N . ILE A 1 505 ? -20.014 -22.879 13.951 1.00 36.84 505 ILE A N 1
ATOM 4081 C CA . ILE A 1 505 ? -18.980 -21.835 13.902 1.00 36.84 505 ILE A CA 1
ATOM 4082 C C . ILE A 1 505 ? -19.507 -20.453 14.345 1.00 36.84 505 ILE A C 1
ATOM 4084 O O . ILE A 1 505 ? -18.895 -19.813 15.199 1.00 36.84 505 ILE A O 1
ATOM 4088 N N . MET A 1 506 ? -20.667 -20.014 13.844 1.00 32.81 506 MET A N 1
ATOM 4089 C CA . MET A 1 506 ? -21.277 -18.734 14.244 1.00 32.81 506 MET A CA 1
ATOM 4090 C C . MET A 1 506 ? -21.781 -18.751 15.694 1.00 32.81 506 MET A C 1
ATOM 4092 O O . MET A 1 506 ? -21.712 -17.742 16.389 1.00 32.81 506 MET A O 1
ATOM 4096 N N . ARG A 1 507 ? -22.232 -19.907 16.191 1.00 33.09 507 ARG A N 1
ATOM 4097 C CA . ARG A 1 507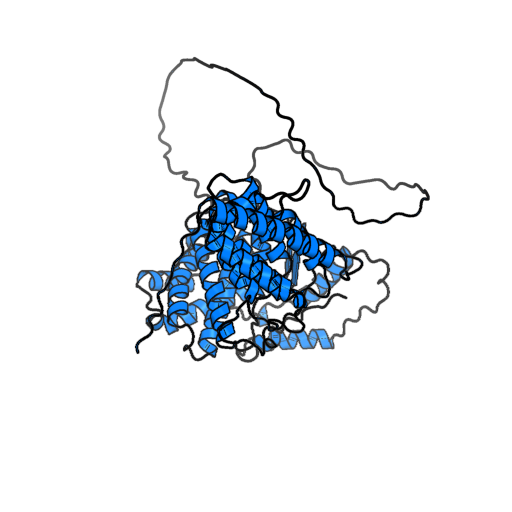 ? -22.722 -20.083 17.569 1.00 33.09 507 ARG A CA 1
ATOM 4098 C C . ARG A 1 507 ? -21.609 -20.007 18.629 1.00 33.09 507 ARG A C 1
ATOM 4100 O O . ARG A 1 507 ? -21.904 -19.734 19.789 1.00 33.09 507 ARG A O 1
ATOM 4107 N N . PHE A 1 508 ? -20.344 -20.202 18.247 1.00 32.91 508 PHE A N 1
ATOM 4108 C CA . PHE A 1 508 ? -19.173 -20.081 19.130 1.00 32.91 508 PHE A CA 1
ATOM 4109 C C . PHE A 1 508 ? -18.556 -18.667 19.174 1.00 32.91 508 PHE A C 1
ATOM 4111 O O . PHE A 1 508 ? -17.594 -18.449 19.905 1.00 32.91 508 PHE A O 1
ATOM 4118 N N . ALA A 1 509 ? -19.135 -17.690 18.466 1.00 31.66 509 ALA A N 1
ATOM 4119 C CA . ALA A 1 509 ? -18.666 -16.300 18.415 1.00 31.66 509 ALA A CA 1
ATOM 4120 C C . ALA A 1 509 ? -18.783 -15.511 19.743 1.00 31.66 509 ALA A C 1
ATOM 4122 O O . ALA A 1 509 ? -18.299 -14.388 19.825 1.00 31.66 509 ALA A O 1
ATOM 4123 N N . GLY A 1 510 ? -19.407 -16.079 20.783 1.00 34.09 510 GLY A N 1
ATOM 4124 C CA . GLY A 1 510 ? -19.468 -15.494 22.133 1.00 34.09 510 GLY A CA 1
ATOM 4125 C C . GLY A 1 510 ? -18.280 -15.844 23.045 1.00 34.09 510 GLY A C 1
ATOM 4126 O O . GLY A 1 510 ? -18.233 -15.381 24.180 1.00 34.09 510 GLY A O 1
ATOM 4127 N N . ASP A 1 511 ? -17.344 -16.672 22.575 1.00 38.41 511 ASP A N 1
ATOM 4128 C CA . ASP A 1 511 ? -16.134 -17.085 23.290 1.00 38.41 511 ASP A CA 1
ATOM 4129 C C . ASP A 1 511 ? -14.915 -16.516 22.542 1.00 38.41 511 ASP A C 1
ATOM 4131 O O . ASP A 1 511 ? -14.658 -16.889 21.398 1.00 38.41 511 ASP A O 1
ATOM 4135 N N . GLU A 1 512 ? -14.180 -15.585 23.159 1.00 39.72 512 GLU A N 1
ATOM 4136 C CA . GLU A 1 512 ? -13.051 -14.847 22.556 1.00 39.72 512 GLU A CA 1
ATOM 4137 C C . GLU A 1 512 ? -11.951 -15.789 22.017 1.00 39.72 512 GLU A C 1
ATOM 4139 O O . GLU A 1 512 ? -11.263 -15.469 21.046 1.00 39.72 512 GLU A O 1
ATOM 4144 N N . ALA A 1 513 ? -11.835 -16.995 22.594 1.00 39.81 513 ALA A N 1
ATOM 4145 C CA . ALA A 1 513 ? -10.916 -18.039 22.145 1.00 39.81 513 ALA A CA 1
ATOM 4146 C C . ALA A 1 513 ? -11.409 -18.805 20.898 1.00 39.81 513 ALA A C 1
ATOM 4148 O O . ALA A 1 513 ? -10.596 -19.408 20.199 1.00 39.81 513 ALA A O 1
ATOM 4149 N N . LYS A 1 514 ? -12.716 -18.771 20.595 1.00 35.88 514 LYS A N 1
ATOM 4150 C CA . LYS A 1 514 ? -13.362 -19.512 19.490 1.00 35.88 514 LYS A CA 1
ATOM 4151 C C . LYS A 1 514 ? -13.947 -18.629 18.388 1.00 35.88 514 LYS A C 1
ATOM 4153 O O . LYS A 1 514 ? -14.149 -19.115 17.277 1.00 35.88 514 LYS A O 1
ATOM 4158 N N . PHE A 1 515 ? -14.153 -17.335 18.648 1.00 39.06 515 PHE A N 1
ATOM 4159 C CA . PHE A 1 515 ? -14.558 -16.327 17.656 1.00 39.06 515 PHE A CA 1
ATOM 4160 C C . PHE A 1 515 ? -13.686 -16.386 16.390 1.00 39.06 515 PHE A C 1
ATOM 4162 O O . PHE A 1 515 ? -14.172 -16.343 15.262 1.00 39.06 515 PHE A O 1
ATOM 4169 N N . PHE A 1 516 ? -12.386 -16.591 16.587 1.00 41.69 516 PHE A N 1
ATOM 4170 C CA . PHE A 1 516 ? -11.389 -16.667 15.526 1.00 41.69 516 PHE A CA 1
ATOM 4171 C C . PHE A 1 516 ? -11.336 -18.031 14.819 1.00 41.69 516 PHE A C 1
ATOM 4173 O O . PHE A 1 516 ? -10.997 -18.090 13.639 1.00 41.69 516 PHE A O 1
ATOM 4180 N N . GLU A 1 517 ? -11.729 -19.132 15.470 1.00 38.66 517 GLU A N 1
ATOM 4181 C CA . GLU A 1 517 ? -11.834 -20.437 14.795 1.00 38.66 517 GLU A CA 1
ATOM 4182 C C . GLU A 1 517 ? -12.925 -20.428 13.718 1.00 38.66 517 GLU A C 1
ATOM 4184 O O . GLU A 1 517 ? -12.768 -21.065 12.675 1.00 38.66 517 GLU A O 1
ATOM 4189 N N . GLY A 1 518 ? -13.987 -19.650 13.942 1.00 35.53 518 GLY A N 1
ATOM 4190 C CA . GLY A 1 518 ? -15.079 -19.452 12.997 1.00 35.53 518 GLY A CA 1
ATOM 4191 C C . GLY A 1 518 ? -14.775 -18.530 11.813 1.00 35.53 518 GLY A C 1
ATOM 4192 O O . GLY A 1 518 ? -15.391 -18.651 10.757 1.00 35.53 518 GLY A O 1
ATOM 4193 N N . LEU A 1 519 ? -13.787 -17.650 11.979 1.00 34.62 519 LEU A N 1
ATOM 4194 C CA . LEU A 1 519 ? -13.268 -16.722 10.970 1.00 34.62 519 LEU A CA 1
ATOM 4195 C C . LEU A 1 519 ? -12.050 -17.280 10.226 1.00 34.62 519 LEU A C 1
ATOM 4197 O O . LEU A 1 519 ? -11.325 -16.516 9.587 1.00 34.62 519 LEU A O 1
ATOM 4201 N N . LYS A 1 520 ? -11.787 -18.596 10.291 1.00 37.75 520 LYS A N 1
ATOM 4202 C CA . LYS A 1 520 ? -10.846 -19.232 9.360 1.00 37.75 520 LYS A CA 1
ATOM 4203 C C . LYS A 1 520 ? -11.343 -18.947 7.945 1.00 37.75 520 LYS A C 1
ATOM 4205 O O . LYS A 1 520 ? -12.258 -19.605 7.457 1.00 37.75 520 LYS A O 1
ATOM 4210 N N . GLY A 1 521 ? -10.764 -17.922 7.326 1.00 34.91 521 GLY A N 1
ATOM 4211 C CA . GLY A 1 521 ? -11.018 -17.571 5.945 1.00 34.91 521 GLY A CA 1
ATOM 4212 C C . GLY A 1 521 ? -10.712 -18.799 5.111 1.00 34.91 521 GLY A C 1
ATOM 4213 O O . GLY A 1 521 ? -9.556 -19.189 4.973 1.00 34.91 521 GLY A O 1
ATOM 4214 N N . TYR A 1 522 ? -11.752 -19.440 4.594 1.00 34.03 522 TYR A N 1
ATOM 4215 C CA . TYR A 1 522 ? -11.577 -20.391 3.519 1.00 34.03 522 TYR A CA 1
ATOM 4216 C C . TYR A 1 522 ? -11.268 -19.550 2.290 1.00 34.03 522 TYR A C 1
ATOM 4218 O O . TYR A 1 522 ? -12.167 -18.991 1.664 1.00 34.03 522 TYR A O 1
ATOM 4226 N N . ALA A 1 523 ? -9.979 -19.413 1.985 1.00 31.31 523 ALA A N 1
ATOM 4227 C CA . ALA A 1 523 ? -9.553 -18.975 0.673 1.00 31.31 523 ALA A CA 1
ATOM 4228 C C . ALA A 1 523 ? -10.077 -20.018 -0.318 1.00 31.31 523 ALA A C 1
ATOM 4230 O O . ALA A 1 523 ? -9.551 -21.125 -0.423 1.00 31.31 523 ALA A O 1
ATOM 4231 N N . PHE A 1 524 ? -11.188 -19.709 -0.981 1.00 27.66 524 PHE A N 1
ATOM 4232 C CA . PHE A 1 524 ? -11.673 -20.548 -2.062 1.00 27.66 524 PHE A CA 1
ATOM 4233 C C . PHE A 1 524 ? -10.648 -20.464 -3.195 1.00 27.66 524 PHE A C 1
ATOM 4235 O O . PHE A 1 524 ? -10.571 -19.460 -3.905 1.00 27.66 524 PHE A O 1
ATOM 4242 N N . ASN A 1 525 ? -9.839 -21.515 -3.331 1.00 24.72 525 ASN A N 1
ATOM 4243 C CA . ASN A 1 525 ? -9.087 -21.787 -4.546 1.00 24.72 525 ASN A CA 1
ATOM 4244 C C . ASN A 1 525 ? -10.114 -22.106 -5.635 1.00 24.72 525 ASN A C 1
ATOM 4246 O O . ASN A 1 525 ? -10.778 -23.140 -5.585 1.00 24.72 525 ASN A O 1
ATOM 4250 N N . PHE A 1 526 ? -10.287 -21.184 -6.577 1.00 28.89 526 PHE A N 1
ATOM 4251 C CA . PHE A 1 526 ? -11.052 -21.430 -7.793 1.00 28.89 526 PHE A CA 1
ATOM 4252 C C . PHE A 1 526 ? -10.066 -21.904 -8.865 1.00 28.89 526 PHE A C 1
ATOM 4254 O O . PHE A 1 526 ? -9.564 -21.092 -9.644 1.00 28.89 526 PHE A O 1
ATOM 4261 N N . GLU A 1 527 ? -9.740 -23.199 -8.843 1.00 25.52 527 GLU A N 1
ATOM 4262 C CA . GLU A 1 527 ? -9.406 -23.895 -10.095 1.00 25.52 527 GLU A CA 1
ATOM 4263 C C . GLU A 1 527 ? -10.643 -23.993 -10.991 1.00 25.52 527 GLU A C 1
ATOM 4265 O O . GLU A 1 527 ? -11.757 -24.190 -10.445 1.00 25.52 527 GLU A O 1
#

Organism: Zeugodacus cucurbitae (NCBI:txid28588)

Secondary structure (DSSP, 8-state):
----------PPPHHHHHHHHHHHHHHHHHHHHHHHHHHHTS---S--SSPPP----GGG-TT--SS--TT-SS-SSTT---HHHHHHHHHHHHHHHH-HHHHHHHHH-EETTEEHHHHHHHHHHHHTT-TTGGGGHHHHHHHHHHHHHHGGG--TT-HHHHIIIIIIIIHHHHHT---HHHHHHHHHHHHHGGG-HHHHHHH-----GGGEEEETTTTEEEE-TTS-HHHHHHHHHHTSS-SSSPPPHHHHHHHHHHHHHHHHHHHHHHHS--HHHHTTS-------S-------------------------------------------------------------------S-HHHHHHHHHHHHHHHHHHHHHHTTT-SSHHHHHHHHHHHHHHHHIIIIIT--HHHHHHS-HHHHHHHHHHHHHHHHTTTTTT--HHHHHHHHHHHHS------HHHH--HHHHHHHHHHHHHHS--TT-S-S-S---HHHHHHHHHHHHTTTSTTTHHHHT--------

Sequence (527 aa):
HKHYWRNYKRSWTSMEAADFNKRALTSASNTLSEFWTYVHGLEFPKYCNVHPYHEYDLRNDDYTSPTRKLHAEQQLYADERAVSLRRYIAALSVMCGRAPNFAQQLLNEQHGDYALLQVACHAISKLGYSREICAHFGVLEAFAVLLRVLLPQLRTGDTSHIELLVGGVLKQLIFVRPSAWIFRELSYCVLELTRLPAALERICVNSDESTFYSDRMRSLYRFSNDSCILQVYAGLLEIAFPLNDLLSASHMQLLTVICENHIRFAHFCFMNPPDFIHKLLPSYDDDDEDDDDDEVNDETEQQRVQSGNSATTKNIASEVSVNNSALGASTNSTSNMESRCAPMSKKPNSSNTAARCECYTKLCLSVVTLLFQLLRQWQCTGRKIETPRVAEISQLSVQLLHTIFCDNYSTHLFRYAEETTKHYLWLICEWWSENAERFKFNSVQINFLKKLRAFHIMPKQLSEEGNPANVLNDLNEWHTLTNDSRIRNADTSVNLAQAVEKLNIMRFAGDEAKFFEGLKGYAFNFE

pLDDT: mean 70.75, std 26.38, range [21.75, 98.56]

Foldseek 3Di:
DDDDPPPPPPDDDPVRVVVVLVVLLVVLLVLLVVLLVVLVPADFDPDPQWQADDPPDPVPQPPDDLDQDQLDPDDRAVLADPSVLSNSLLVVLVVCLVDLVSLVCQLQPDDVPHRSLLSNLVSLLSLSRGPCVRSHLSNLLSLLSSLLSSLVSDDAPPLVSLCSSQVGSLQSSLRSLHALSSLLSSLSNLLSCLVYLSNVCQQCVLFALVQWDDDVLQLDTIGGSRARNQLSSLSSLLVNDQQQDADDLSVLVSLLSSLQSLLSSLLSCLVVPRPVRVLQFDPPPPPPDDDDDDDDDDDDDDDDDDDDDDDDDDDPDDPPDPDDDDDDDDDDDDDDDDDDDDDDDDDDDDDRPRRRHCNLLSSLQSNLSSLLSSLVNCVVVVVDRCLQSNLVSLQSSLVSNLSSPPVRPRPVSVVPDDLVSLVSLVVSLVSCVVCVVSSVHDPVSVVSSVVSVVPCSDDDQQLVPPDLVVVVVVVVVVVVVVPPPPPPDDDPCPPVVVSVVLNVLSVCCVPPNSVSVSSPNPPPPDD